Protein AF-A0A534PTA8-F1 (afdb_monomer)

Foldseek 3Di:
DVVVVVVVVCVVCVPQQLVQCVVHDFQDKGWGDDDPDIAIATFHQDPVRGTGGDHPQPPDPPPQFQVQQVVHDFQDWGWGDDPPDIFIFTWHDRDDPGTGTDGDDPDPPFQQVQCVVHDFQDKGWGQDPPPGIAIATWHDDPPDPTTGGDGDDPPPQQLVQQVVHDFQDKGWGDDPRDIAIATFHQDPPPRRTGGDHPDPPPPDDQQQVQCVVHDFQDWGWGDDPNDIAIATWDAPVVPRTTGGDHDPDVQQLVQCVVHDFQDKGWGDDPNDIDIATFHQDPPRHGTGGDHYPPDPDFQQVQCVVHDFQDWGWGDDPNDIAIATWHDPDPPTTGGDHDDPDPDPDQQLVQCVVHDFQDWGWGDDDPDIAIATFHDDDVDGTGGDHHDPDDDVQQQVQPVPHDFFDWGWGDDPHDIAIATWHDDPVRPGTGGDHPDPD

pLDDT: mean 83.21, std 12.11, range [28.64, 95.5]

Mean predicted aligned error: 22.08 Å

Structure (mmCIF, N/CA/C/O backbone):
data_AF-A0A534PTA8-F1
#
_entry.id   AF-A0A534PTA8-F1
#
loop_
_atom_site.group_PDB
_atom_site.id
_atom_site.type_symbol
_atom_site.label_atom_id
_atom_site.label_alt_id
_atom_site.label_comp_id
_atom_site.label_asym_id
_atom_site.label_entity_id
_atom_site.label_seq_id
_atom_site.pdbx_PDB_ins_code
_atom_site.Cartn_x
_atom_site.Cartn_y
_atom_site.Cartn_z
_atom_site.occupancy
_atom_site.B_iso_or_equiv
_atom_site.auth_seq_id
_atom_site.auth_comp_id
_atom_site.auth_asym_id
_atom_site.auth_atom_id
_atom_site.pdbx_PDB_model_num
ATOM 1 N N . MET A 1 1 ? 36.647 -18.232 -1.429 1.00 34.44 1 MET A N 1
ATOM 2 C CA . MET A 1 1 ? 35.352 -18.920 -1.193 1.00 34.44 1 MET A CA 1
ATOM 3 C C . MET A 1 1 ? 34.294 -18.748 -2.303 1.00 34.44 1 MET A C 1
ATOM 5 O O . MET A 1 1 ? 33.443 -19.616 -2.432 1.00 34.44 1 MET A O 1
ATOM 9 N N . ARG A 1 2 ? 34.367 -17.746 -3.203 1.00 28.66 2 ARG A N 1
ATOM 10 C CA . ARG A 1 2 ? 33.411 -17.590 -4.336 1.00 28.66 2 ARG A CA 1
ATOM 11 C C . ARG A 1 2 ? 33.437 -18.693 -5.413 1.00 28.66 2 ARG A C 1
ATOM 13 O O . ARG A 1 2 ? 32.420 -18.919 -6.059 1.00 28.66 2 ARG A O 1
ATOM 20 N N . ARG A 1 3 ? 34.555 -19.412 -5.596 1.00 28.88 3 ARG A N 1
ATOM 21 C CA . ARG A 1 3 ? 34.613 -20.577 -6.508 1.00 28.88 3 ARG A CA 1
ATOM 22 C C . ARG A 1 3 ? 33.867 -21.803 -5.960 1.00 28.88 3 ARG A C 1
ATOM 24 O O . ARG A 1 3 ? 33.304 -22.548 -6.752 1.00 28.88 3 ARG A O 1
ATOM 31 N N . LEU A 1 4 ? 33.779 -21.963 -4.635 1.00 29.00 4 LEU A N 1
ATOM 32 C CA . LEU A 1 4 ? 32.997 -23.047 -4.022 1.00 29.00 4 LEU A CA 1
ATOM 33 C C . LEU A 1 4 ? 31.485 -22.786 -4.100 1.00 29.00 4 LEU A C 1
ATOM 35 O O . LEU A 1 4 ? 30.731 -23.727 -4.305 1.00 29.00 4 LEU A O 1
ATOM 39 N N . ALA A 1 5 ? 31.042 -21.525 -4.033 1.00 30.16 5 ALA A N 1
ATOM 40 C CA . ALA A 1 5 ? 29.625 -21.182 -4.192 1.00 30.16 5 ALA A CA 1
ATOM 41 C C . ALA A 1 5 ? 29.103 -21.455 -5.616 1.00 30.16 5 ALA A C 1
ATOM 43 O O . ALA A 1 5 ? 27.960 -21.870 -5.778 1.00 30.16 5 ALA A O 1
ATOM 44 N N . CYS A 1 6 ? 29.947 -21.291 -6.643 1.00 30.81 6 CYS A N 1
ATOM 45 C CA . CYS A 1 6 ? 29.573 -21.614 -8.023 1.00 30.81 6 CYS A CA 1
ATOM 46 C C . CYS A 1 6 ? 29.479 -23.136 -8.244 1.00 30.81 6 CYS A C 1
ATOM 48 O O . CYS A 1 6 ? 28.526 -23.610 -8.850 1.00 30.81 6 CYS A O 1
ATOM 50 N N . LEU A 1 7 ? 30.401 -23.921 -7.670 1.00 32.38 7 LEU A N 1
ATOM 51 C CA . LEU A 1 7 ? 30.339 -25.390 -7.716 1.00 32.38 7 LEU A CA 1
ATOM 52 C C . LEU A 1 7 ? 29.183 -25.975 -6.881 1.00 32.38 7 LEU A C 1
ATOM 54 O O . LEU A 1 7 ? 28.556 -26.941 -7.309 1.00 32.38 7 LEU A O 1
ATOM 58 N N . ALA A 1 8 ? 28.846 -25.370 -5.737 1.00 28.64 8 ALA A N 1
ATOM 59 C CA . ALA A 1 8 ? 27.707 -25.791 -4.920 1.00 28.64 8 ALA A CA 1
ATOM 60 C C . ALA A 1 8 ? 26.350 -25.449 -5.570 1.00 28.64 8 ALA A C 1
ATOM 62 O O . ALA A 1 8 ? 25.402 -26.226 -5.450 1.00 28.64 8 ALA A O 1
ATOM 63 N N . LEU A 1 9 ? 26.255 -24.342 -6.326 1.00 35.41 9 LEU A N 1
ATOM 64 C CA . LEU A 1 9 ? 25.055 -24.031 -7.115 1.00 35.41 9 LEU A CA 1
ATOM 65 C C . LEU A 1 9 ? 24.840 -25.026 -8.266 1.00 35.41 9 LEU A C 1
ATOM 67 O O . LEU A 1 9 ? 23.699 -25.367 -8.564 1.00 35.41 9 LEU A O 1
ATOM 71 N N . VAL A 1 10 ? 25.912 -25.533 -8.887 1.00 38.81 10 VAL A N 1
ATOM 72 C CA . VAL A 1 10 ? 25.818 -26.520 -9.980 1.00 38.81 10 VAL A CA 1
ATOM 73 C C . VAL A 1 10 ? 25.231 -27.853 -9.490 1.00 38.81 10 VAL A C 1
ATOM 75 O O . VAL A 1 10 ? 24.441 -28.465 -10.207 1.00 38.81 10 VAL A O 1
ATOM 78 N N . ALA A 1 11 ? 25.511 -28.267 -8.249 1.00 37.47 11 ALA A N 1
ATOM 79 C CA . ALA A 1 11 ? 24.976 -29.512 -7.690 1.00 37.47 11 ALA A CA 1
ATOM 80 C C . ALA A 1 11 ? 23.470 -29.439 -7.349 1.00 37.47 11 ALA A C 1
ATOM 82 O O . ALA A 1 11 ? 22.748 -30.411 -7.555 1.00 37.47 11 ALA A O 1
ATOM 83 N N . ALA A 1 12 ? 22.968 -28.283 -6.895 1.00 39.38 12 ALA A N 1
ATOM 84 C CA . ALA A 1 12 ? 21.550 -28.087 -6.554 1.00 39.38 12 ALA A CA 1
ATOM 85 C C . ALA A 1 12 ? 20.679 -27.573 -7.725 1.00 39.38 12 ALA A C 1
ATOM 87 O O . ALA A 1 12 ? 19.452 -27.527 -7.611 1.00 39.38 12 ALA A O 1
ATOM 88 N N . CYS A 1 13 ? 21.293 -27.180 -8.848 1.00 47.31 13 CYS A N 1
ATOM 89 C CA . CYS A 1 13 ? 20.606 -26.808 -10.092 1.00 47.31 13 CYS A CA 1
ATOM 90 C C . CYS A 1 13 ? 20.496 -27.960 -11.107 1.00 47.31 13 CYS A C 1
ATOM 92 O O . CYS A 1 13 ? 19.773 -27.821 -12.095 1.00 47.31 13 CYS A O 1
ATOM 94 N N . GLY A 1 14 ? 21.162 -29.098 -10.872 1.00 54.25 14 GLY A N 1
ATOM 95 C CA . GLY A 1 14 ? 21.209 -30.213 -11.825 1.00 54.25 14 GLY A CA 1
ATOM 96 C C . GLY A 1 14 ? 19.837 -30.806 -12.169 1.00 54.25 14 GLY A C 1
ATOM 97 O O . GLY A 1 14 ? 19.564 -31.070 -13.335 1.00 54.25 14 GLY A O 1
ATOM 98 N N . GLY A 1 15 ? 18.937 -30.951 -11.190 1.00 66.75 15 GLY A N 1
ATOM 99 C CA . GLY A 1 15 ? 17.629 -31.587 -11.407 1.00 66.75 15 GLY A CA 1
ATOM 100 C C . GLY A 1 15 ? 16.696 -30.793 -12.327 1.00 66.75 15 GLY A C 1
ATOM 101 O O . GLY A 1 15 ? 16.170 -31.335 -13.295 1.00 66.75 15 GLY A O 1
ATOM 102 N N . ALA A 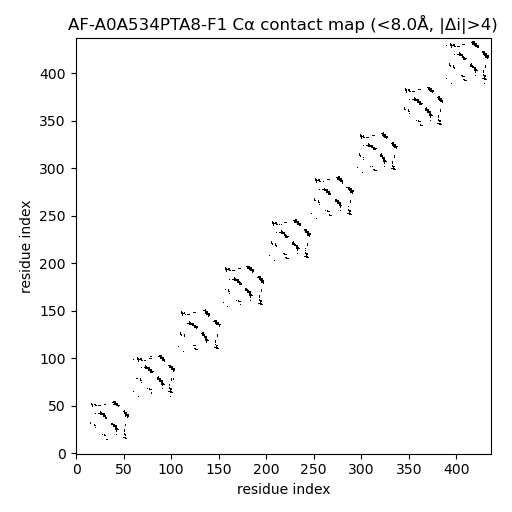1 16 ? 16.527 -29.494 -12.068 1.00 73.38 16 ALA A N 1
ATOM 103 C CA . ALA A 1 16 ? 15.631 -28.641 -12.852 1.00 73.38 16 ALA A CA 1
ATOM 104 C C . ALA A 1 16 ? 16.181 -28.351 -14.262 1.00 73.38 16 ALA A C 1
ATOM 106 O O . ALA A 1 16 ? 15.421 -28.307 -15.228 1.00 73.38 16 ALA A O 1
ATOM 107 N N . ALA A 1 17 ? 17.506 -28.214 -14.396 1.00 78.56 17 ALA A N 1
ATOM 108 C CA . ALA A 1 17 ? 18.151 -28.005 -15.690 1.00 78.56 17 ALA A CA 1
ATOM 109 C C . ALA A 1 17 ? 18.071 -29.245 -16.592 1.00 78.56 17 ALA A C 1
ATOM 111 O O . ALA A 1 17 ? 17.845 -29.105 -17.792 1.00 78.56 17 ALA A O 1
ATOM 112 N N . VAL A 1 18 ? 18.214 -30.449 -16.030 1.00 81.25 18 VAL A N 1
ATOM 113 C CA . VAL A 1 18 ? 18.037 -31.707 -16.772 1.00 81.25 18 VAL A CA 1
ATOM 114 C C . VAL A 1 18 ? 16.565 -31.932 -17.122 1.00 81.25 18 VAL A C 1
ATOM 116 O O . VAL A 1 18 ? 16.258 -32.262 -18.265 1.00 81.25 18 VAL A O 1
ATOM 119 N N . ALA A 1 19 ? 15.641 -31.678 -16.185 1.00 83.50 19 ALA A N 1
ATOM 120 C CA . ALA A 1 19 ? 14.200 -31.820 -16.411 1.00 83.50 19 ALA A CA 1
ATOM 121 C C . ALA A 1 19 ? 13.699 -30.980 -17.599 1.00 83.50 19 ALA A C 1
ATOM 123 O O . ALA A 1 19 ? 12.902 -31.459 -18.405 1.00 83.50 19 ALA A O 1
ATOM 124 N N . ALA A 1 20 ? 14.223 -29.762 -17.766 1.00 83.12 20 ALA A N 1
ATOM 125 C CA . ALA A 1 20 ? 13.876 -28.872 -18.878 1.00 83.12 20 ALA A CA 1
ATOM 126 C C . ALA A 1 20 ? 14.306 -29.389 -20.271 1.00 83.12 20 ALA A C 1
ATOM 128 O O . ALA A 1 20 ? 13.855 -28.844 -21.288 1.00 83.12 20 ALA A O 1
ATOM 129 N N . CYS A 1 21 ? 15.158 -30.420 -20.309 1.00 86.19 21 CYS A N 1
ATOM 130 C CA . CYS A 1 21 ? 15.722 -31.045 -21.506 1.00 86.19 21 CYS A CA 1
ATOM 131 C C . CYS A 1 21 ? 15.336 -32.522 -21.688 1.00 86.19 21 CYS A C 1
ATOM 133 O O . CYS A 1 21 ? 15.831 -33.182 -22.603 1.00 86.19 21 CYS A O 1
ATOM 135 N N . VAL A 1 22 ? 14.425 -33.047 -20.864 1.00 87.12 22 VAL A N 1
ATOM 136 C CA . VAL A 1 22 ? 13.858 -34.388 -21.058 1.00 87.12 22 VAL A CA 1
ATOM 137 C C . VAL A 1 22 ? 13.047 -34.410 -22.358 1.00 87.12 22 VAL A C 1
ATOM 139 O O . VAL A 1 22 ? 12.248 -33.512 -22.611 1.00 87.12 22 VAL A O 1
ATOM 142 N N . ASN A 1 23 ? 13.260 -35.436 -23.188 1.00 82.38 23 ASN A N 1
ATOM 143 C CA . ASN A 1 23 ? 12.674 -35.587 -24.531 1.00 82.38 23 ASN A CA 1
ATOM 144 C C . ASN A 1 23 ? 13.050 -34.489 -25.544 1.00 82.38 23 ASN A C 1
ATOM 146 O O . ASN A 1 23 ? 12.418 -34.385 -26.594 1.00 82.38 23 ASN A O 1
ATOM 150 N N . LYS A 1 24 ? 14.092 -33.703 -25.258 1.00 85.81 24 LYS A N 1
ATOM 151 C CA . LYS A 1 24 ? 14.662 -32.717 -26.179 1.00 85.81 24 LYS A CA 1
ATOM 152 C C . LYS A 1 24 ? 15.995 -33.198 -26.741 1.00 85.81 24 LYS A C 1
ATOM 154 O O . LYS A 1 24 ? 16.630 -34.094 -26.187 1.00 85.81 24 LYS A O 1
ATOM 159 N N . LYS A 1 25 ? 16.410 -32.631 -27.866 1.00 87.81 25 LYS A N 1
ATOM 160 C CA . LYS A 1 25 ? 17.705 -32.873 -28.508 1.00 87.81 25 LYS A CA 1
ATOM 161 C C . LYS A 1 25 ? 18.707 -31.791 -28.112 1.00 87.81 25 LYS A C 1
ATOM 163 O O . LYS A 1 25 ? 18.344 -30.728 -27.612 1.00 87.81 25 LYS A O 1
ATOM 168 N N . ALA A 1 26 ? 19.990 -32.073 -28.334 1.00 86.19 26 ALA A N 1
ATOM 169 C CA . ALA A 1 26 ? 21.022 -31.053 -28.205 1.00 86.19 26 ALA A CA 1
ATOM 170 C C . ALA A 1 26 ? 20.702 -29.875 -29.146 1.00 86.19 26 ALA A C 1
ATOM 172 O O . ALA A 1 26 ? 20.426 -30.098 -30.322 1.00 86.19 26 ALA A O 1
ATOM 173 N N . GLY A 1 27 ? 20.726 -28.651 -28.622 1.00 79.25 27 GLY A N 1
ATOM 174 C CA . GLY A 1 27 ? 20.362 -27.424 -29.335 1.00 79.25 27 GLY A CA 1
ATOM 175 C C . GLY A 1 27 ? 18.920 -26.950 -29.125 1.00 79.25 27 GLY A C 1
ATOM 176 O O . GLY A 1 27 ? 18.635 -25.791 -29.416 1.00 79.25 27 GLY A O 1
ATOM 177 N N . ASP A 1 28 ? 18.023 -27.775 -28.575 1.00 88.31 28 ASP A N 1
ATOM 178 C CA . ASP A 1 28 ? 16.631 -27.365 -28.352 1.00 88.31 28 ASP A CA 1
ATOM 179 C C . ASP A 1 28 ? 16.519 -26.301 -27.258 1.00 88.31 28 ASP A C 1
ATOM 181 O O . ASP A 1 28 ? 17.166 -26.387 -26.211 1.00 88.31 28 ASP A O 1
ATOM 185 N N . ALA A 1 29 ? 15.626 -25.331 -27.464 1.00 87.00 29 ALA A N 1
ATOM 186 C CA . ALA A 1 29 ? 15.349 -24.300 -26.476 1.00 87.00 29 ALA A CA 1
ATOM 187 C C . ALA A 1 29 ? 14.777 -24.897 -25.180 1.00 87.00 29 ALA A C 1
ATOM 189 O O . ALA A 1 29 ? 13.915 -25.786 -25.176 1.00 87.00 29 ALA A O 1
ATOM 190 N N . CYS A 1 30 ? 15.227 -24.374 -24.049 1.00 85.62 30 CYS A N 1
ATOM 191 C CA . CYS A 1 30 ? 14.807 -24.800 -22.724 1.00 85.62 30 CYS A CA 1
ATOM 192 C C . CYS A 1 30 ? 14.630 -23.601 -21.794 1.00 85.62 30 CYS A C 1
ATOM 194 O O . CYS A 1 30 ? 15.255 -22.556 -21.966 1.00 85.62 30 CYS A O 1
ATOM 196 N N . THR A 1 31 ? 13.765 -23.765 -20.797 1.00 85.94 31 THR A N 1
ATOM 197 C CA . THR A 1 31 ? 13.504 -22.763 -19.764 1.00 85.94 31 THR A CA 1
ATOM 198 C C . THR A 1 31 ? 13.529 -23.462 -18.422 1.00 85.94 31 THR A C 1
ATOM 200 O O . THR A 1 31 ? 12.872 -24.488 -18.247 1.00 85.94 31 THR A O 1
ATOM 203 N N . VAL A 1 32 ? 14.293 -22.917 -17.485 1.00 84.81 32 VAL A N 1
ATOM 204 C CA . VAL A 1 32 ? 14.361 -23.406 -16.110 1.00 84.81 32 VAL A CA 1
ATOM 205 C C . VAL A 1 32 ? 13.799 -22.323 -15.214 1.00 84.81 32 VAL A C 1
ATOM 207 O O . VAL A 1 32 ? 14.338 -21.217 -15.170 1.00 84.81 32 VAL A O 1
ATOM 210 N N . THR A 1 33 ? 12.739 -22.657 -14.489 1.00 79.75 33 THR A N 1
ATOM 211 C CA . THR A 1 33 ? 12.141 -21.789 -13.476 1.00 79.75 33 THR A CA 1
ATOM 212 C C . THR A 1 33 ? 12.471 -22.358 -12.108 1.00 79.75 33 THR A C 1
ATOM 214 O O . THR A 1 33 ? 12.180 -23.522 -11.830 1.00 79.75 33 THR A O 1
ATOM 217 N N . LYS A 1 34 ? 13.105 -21.550 -11.261 1.00 72.75 34 LYS A N 1
ATOM 218 C CA . LYS A 1 34 ? 13.315 -21.865 -9.851 1.00 72.75 34 LYS A CA 1
ATOM 219 C C . LYS A 1 34 ? 12.868 -20.662 -9.033 1.00 72.75 34 LYS A C 1
ATOM 221 O O . LYS A 1 34 ? 13.396 -19.564 -9.212 1.00 72.75 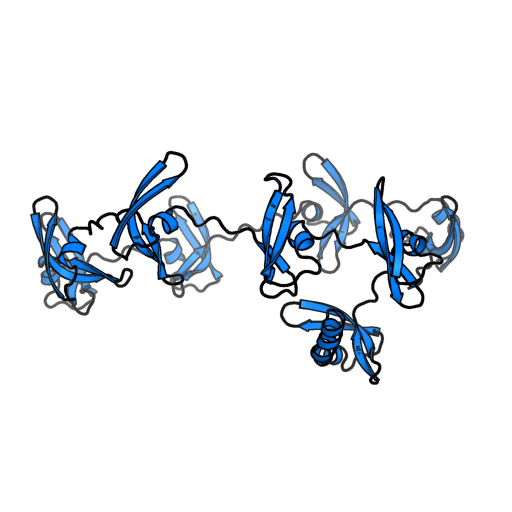34 LYS A O 1
ATOM 226 N N . ASP A 1 35 ? 11.885 -20.892 -8.172 1.00 80.19 35 ASP A N 1
ATOM 227 C CA . ASP A 1 35 ? 11.183 -19.847 -7.427 1.00 80.19 35 ASP A CA 1
ATOM 228 C C . ASP A 1 35 ? 10.598 -18.794 -8.399 1.00 80.19 35 ASP A C 1
ATOM 230 O O . ASP A 1 35 ? 9.884 -19.156 -9.333 1.00 80.19 35 ASP A O 1
ATOM 234 N N . GLU A 1 36 ? 10.939 -17.512 -8.236 1.00 70.88 36 GLU A N 1
ATOM 235 C CA . GLU A 1 36 ? 10.497 -16.395 -9.095 1.00 70.88 36 GLU A CA 1
ATOM 236 C C . GLU A 1 36 ? 11.473 -16.056 -10.234 1.00 70.88 36 GLU A C 1
ATOM 238 O O . GLU A 1 36 ? 11.325 -15.041 -10.916 1.00 70.88 36 GLU A O 1
ATOM 243 N N . ARG A 1 37 ? 12.518 -16.866 -10.443 1.00 64.50 37 ARG A N 1
ATOM 244 C CA . ARG A 1 37 ? 13.525 -16.606 -11.479 1.00 64.50 37 ARG A CA 1
ATOM 245 C C . ARG A 1 37 ? 13.472 -17.681 -12.546 1.00 64.50 37 ARG A C 1
ATOM 247 O O . ARG A 1 37 ? 13.670 -18.864 -12.276 1.00 64.50 37 ARG A O 1
ATOM 254 N N . SER A 1 38 ? 13.260 -17.245 -13.779 1.00 78.56 38 SER A N 1
ATOM 255 C CA . SER A 1 38 ? 13.367 -18.083 -14.967 1.00 78.56 38 SER A CA 1
ATOM 256 C C . SER A 1 38 ? 14.595 -17.698 -15.780 1.00 78.56 38 SER A C 1
ATOM 258 O O . SER A 1 38 ? 14.838 -16.509 -15.991 1.00 78.56 38 SER A O 1
ATOM 260 N N . PHE A 1 39 ? 15.330 -18.681 -16.294 1.00 81.88 39 PHE A N 1
ATOM 261 C CA . PHE A 1 39 ? 16.297 -18.448 -17.365 1.00 81.88 39 PHE A CA 1
ATOM 262 C C . PHE A 1 39 ? 15.999 -19.344 -18.564 1.00 81.88 39 PHE A C 1
ATOM 264 O O . PHE A 1 39 ? 15.527 -20.472 -18.418 1.00 81.88 39 PHE A O 1
ATOM 271 N N . THR A 1 40 ? 16.267 -18.818 -19.754 1.00 84.50 40 THR A N 1
ATOM 272 C CA . THR A 1 40 ? 16.136 -19.517 -21.032 1.00 84.50 40 THR A CA 1
ATOM 273 C C . THR A 1 40 ? 17.519 -19.879 -21.566 1.00 84.50 40 THR A C 1
ATOM 275 O O . THR A 1 40 ? 18.506 -19.191 -21.301 1.00 84.50 40 THR A O 1
ATOM 278 N N . GLY A 1 41 ? 17.608 -20.994 -22.281 1.00 86.88 41 GLY A N 1
ATOM 279 C CA . GLY A 1 41 ? 18.862 -21.550 -22.775 1.00 86.88 41 GLY A CA 1
ATOM 280 C C . GLY A 1 41 ? 18.648 -22.599 -23.858 1.00 86.88 41 GLY A C 1
ATOM 281 O O . GLY A 1 41 ? 17.549 -22.719 -24.402 1.00 86.88 41 GLY A O 1
ATOM 282 N N . ALA A 1 42 ? 19.693 -23.373 -24.144 1.00 89.25 42 ALA A N 1
ATOM 283 C CA . ALA A 1 42 ? 19.650 -24.516 -25.048 1.00 89.25 42 ALA A CA 1
ATOM 284 C C . ALA A 1 42 ? 20.087 -25.801 -24.331 1.00 89.25 42 ALA A C 1
ATOM 286 O O . ALA A 1 42 ? 20.951 -25.786 -23.451 1.00 89.25 42 ALA A O 1
ATOM 287 N N . CYS A 1 43 ? 19.498 -26.929 -24.712 1.00 88.69 43 CYS A N 1
ATOM 288 C CA . CYS A 1 43 ? 19.879 -28.233 -24.194 1.00 88.69 43 CYS A CA 1
ATOM 289 C C . CYS A 1 43 ? 21.260 -28.622 -24.725 1.00 88.69 43 CYS A C 1
ATOM 291 O O . CYS A 1 43 ? 21.441 -28.766 -25.930 1.00 88.69 43 CYS A O 1
ATOM 293 N N . ALA A 1 44 ? 22.236 -28.822 -23.843 1.00 87.19 44 ALA A N 1
ATOM 294 C CA . ALA A 1 44 ? 23.582 -29.245 -24.222 1.00 87.19 44 ALA A CA 1
ATOM 295 C C . ALA A 1 44 ? 24.016 -30.479 -23.428 1.00 87.19 44 ALA A C 1
ATOM 297 O O . ALA A 1 44 ? 23.559 -30.713 -22.305 1.00 87.19 44 ALA A O 1
ATOM 298 N N . ALA A 1 45 ? 24.895 -31.284 -24.030 1.00 84.88 45 ALA A N 1
ATOM 299 C CA . ALA A 1 45 ? 25.440 -32.470 -23.387 1.00 84.88 45 ALA A CA 1
ATOM 300 C C . ALA A 1 45 ? 26.335 -32.069 -22.212 1.00 84.88 45 ALA A C 1
ATOM 302 O O . ALA A 1 45 ? 27.289 -31.305 -22.358 1.00 84.88 45 ALA A O 1
ATOM 303 N N . THR A 1 46 ? 26.022 -32.599 -21.036 1.00 77.12 46 THR A N 1
ATOM 304 C CA . THR A 1 46 ? 26.878 -32.476 -19.856 1.00 77.12 46 THR A CA 1
ATOM 305 C C . THR A 1 46 ? 28.007 -33.514 -19.906 1.00 77.12 46 THR A C 1
ATOM 307 O O . THR A 1 46 ? 27.870 -34.534 -20.586 1.00 77.12 46 THR A O 1
ATOM 310 N N . PRO A 1 47 ? 29.100 -33.334 -19.139 1.00 72.62 47 PRO A N 1
ATOM 311 C CA . PRO A 1 47 ? 30.157 -34.346 -19.010 1.00 72.62 47 PRO A CA 1
ATOM 312 C C . PRO A 1 47 ? 29.661 -35.721 -18.522 1.00 72.62 47 PRO A C 1
ATOM 314 O O . PRO A 1 47 ? 30.348 -36.719 -18.707 1.00 72.62 47 PRO A O 1
ATOM 317 N N . ALA A 1 48 ? 28.468 -35.779 -17.917 1.00 73.19 48 ALA A N 1
ATOM 318 C CA . ALA A 1 48 ? 27.803 -37.005 -17.479 1.00 73.19 48 ALA A CA 1
ATOM 319 C C . ALA A 1 48 ? 26.958 -37.684 -18.582 1.00 73.19 48 ALA A C 1
ATOM 321 O O . ALA A 1 48 ? 26.267 -38.661 -18.307 1.00 73.19 48 ALA A O 1
ATOM 322 N N . GLY A 1 49 ? 26.966 -37.166 -19.817 1.00 76.94 49 GLY A N 1
ATOM 323 C CA . GLY A 1 49 ? 26.234 -37.730 -20.958 1.00 76.94 49 GLY A CA 1
ATOM 324 C C . GLY A 1 49 ? 24.732 -37.415 -20.996 1.00 76.94 49 GLY A C 1
ATOM 325 O O . GLY A 1 49 ? 24.037 -37.884 -21.891 1.00 76.94 49 GLY A O 1
ATOM 326 N N . VAL A 1 50 ? 24.222 -36.611 -20.058 1.00 83.75 50 VAL A N 1
ATOM 327 C CA . VAL A 1 50 ? 22.808 -36.195 -19.990 1.00 83.75 50 VAL A CA 1
ATOM 328 C C . VAL A 1 50 ? 22.649 -34.780 -20.552 1.00 83.75 50 VAL A C 1
ATOM 330 O O . VAL A 1 50 ? 23.541 -33.947 -20.372 1.00 83.75 50 VAL A O 1
ATOM 333 N N . LEU A 1 51 ? 21.526 -34.487 -21.215 1.00 85.56 51 LEU A N 1
ATOM 334 C CA . LEU A 1 51 ? 21.202 -33.131 -21.667 1.00 85.56 51 LEU A CA 1
ATOM 335 C C . LEU A 1 51 ? 20.698 -32.275 -20.502 1.00 85.56 51 LEU A C 1
ATOM 337 O O . LEU A 1 51 ? 19.780 -32.671 -19.785 1.00 85.56 51 LEU A O 1
ATOM 341 N N . ALA A 1 52 ? 21.272 -31.085 -20.344 1.00 86.88 52 ALA A N 1
ATOM 342 C CA . ALA A 1 52 ? 20.813 -30.086 -19.387 1.00 86.88 52 ALA A CA 1
ATOM 343 C C . ALA A 1 52 ? 20.647 -28.729 -20.067 1.00 86.88 52 ALA A C 1
ATOM 345 O O . ALA A 1 52 ? 21.316 -28.431 -21.057 1.00 86.88 52 ALA A O 1
ATOM 346 N N . CYS A 1 53 ? 19.756 -27.907 -19.521 1.00 85.69 53 CYS A N 1
ATOM 347 C CA . CYS A 1 53 ? 19.531 -26.561 -20.009 1.00 85.69 53 CYS A CA 1
ATOM 348 C C . CYS A 1 53 ? 20.711 -25.661 -19.647 1.00 85.69 53 CYS A C 1
ATOM 350 O O . CYS A 1 53 ? 20.937 -25.371 -18.469 1.00 85.69 53 CYS A O 1
ATOM 352 N N . VAL A 1 54 ? 21.461 -25.228 -20.658 1.00 83.06 54 VAL A N 1
ATOM 353 C CA . VAL A 1 54 ? 22.614 -24.340 -20.508 1.00 83.06 54 VAL A CA 1
ATOM 354 C C . VAL A 1 54 ? 22.228 -22.953 -21.028 1.00 83.06 54 VAL A C 1
ATOM 356 O O . VAL A 1 54 ? 21.640 -22.864 -22.108 1.00 83.06 54 VAL A O 1
ATOM 359 N N . PRO A 1 55 ? 22.518 -21.865 -20.289 1.00 78.81 55 PRO A N 1
ATOM 360 C CA . PRO A 1 55 ? 22.291 -20.506 -20.773 1.00 78.81 55 PRO A CA 1
ATOM 361 C C . PRO A 1 55 ? 22.961 -20.275 -22.136 1.00 78.81 55 PRO A C 1
ATOM 363 O O . PRO A 1 55 ? 23.970 -20.927 -22.426 1.00 78.81 55 PRO A O 1
ATOM 366 N N . PRO A 1 56 ? 22.453 -19.345 -22.964 1.00 69.38 56 PRO A N 1
ATOM 367 C CA . PRO A 1 56 ? 23.151 -18.961 -24.183 1.00 69.38 56 PRO A CA 1
ATOM 368 C C . PRO A 1 56 ? 24.585 -18.548 -23.842 1.00 69.38 56 PRO A C 1
ATOM 370 O O . PRO A 1 56 ? 24.832 -17.940 -22.793 1.00 69.38 56 PRO A O 1
ATOM 373 N N . ALA A 1 57 ? 25.532 -18.903 -24.715 1.00 65.50 57 ALA A N 1
ATOM 374 C CA . ALA A 1 57 ? 26.912 -18.471 -24.553 1.00 65.50 57 ALA A CA 1
ATOM 375 C C . ALA A 1 57 ? 26.927 -16.942 -24.383 1.00 65.50 57 ALA A C 1
ATOM 377 O O . ALA A 1 57 ? 26.214 -16.250 -25.120 1.00 65.50 57 ALA A O 1
ATOM 378 N N . PRO A 1 58 ? 27.675 -16.406 -23.400 1.00 64.88 58 PRO A N 1
ATOM 379 C CA . PRO A 1 58 ? 27.774 -14.966 -23.249 1.00 64.88 58 PRO A CA 1
ATOM 380 C C . PRO A 1 58 ? 28.235 -14.360 -24.581 1.00 64.88 58 PRO A C 1
ATOM 382 O O . PRO A 1 58 ? 29.053 -14.980 -25.272 1.00 64.88 58 PRO A O 1
ATOM 385 N N . PRO A 1 59 ? 27.706 -13.184 -24.965 1.00 66.69 59 PRO A N 1
ATOM 386 C CA . PRO A 1 59 ? 28.126 -12.529 -26.193 1.00 66.69 59 PRO A CA 1
ATOM 387 C C . PRO A 1 59 ? 29.652 -12.377 -26.192 1.00 66.69 59 PRO A C 1
ATOM 389 O O . PRO A 1 59 ? 30.243 -12.191 -25.118 1.00 66.69 59 PRO A O 1
ATOM 392 N N . PRO A 1 60 ? 30.300 -12.472 -27.367 1.00 71.38 60 PRO A N 1
ATOM 393 C CA . PRO A 1 60 ? 31.742 -12.320 -27.448 1.00 71.38 60 PRO A CA 1
ATOM 394 C C . PRO A 1 60 ? 32.149 -10.983 -26.810 1.00 71.38 60 PRO A C 1
ATOM 396 O O . PRO A 1 60 ? 31.447 -9.980 -26.990 1.00 71.38 60 PRO A O 1
ATOM 399 N N . PRO A 1 61 ? 33.248 -10.955 -26.033 1.00 76.69 61 PRO A N 1
ATOM 400 C CA . PRO A 1 61 ? 33.709 -9.723 -25.416 1.00 76.69 61 PRO A CA 1
ATOM 401 C C . PRO A 1 61 ? 33.950 -8.654 -26.495 1.00 76.69 61 PRO A C 1
ATOM 403 O O . PRO A 1 61 ? 34.402 -8.991 -27.594 1.00 76.69 61 PRO A O 1
ATOM 406 N N . PRO A 1 62 ? 33.677 -7.368 -26.206 1.00 82.06 62 PRO A N 1
ATOM 407 C CA . PRO A 1 62 ? 33.914 -6.290 -27.157 1.00 82.06 62 PRO A CA 1
ATOM 408 C C . PRO A 1 62 ? 35.351 -6.316 -27.689 1.00 82.06 62 PRO A C 1
ATOM 410 O O . PRO A 1 62 ? 36.292 -6.496 -26.913 1.00 82.06 62 PRO A O 1
ATOM 413 N N . ALA A 1 63 ? 35.531 -6.077 -28.991 1.00 83.75 63 ALA A N 1
ATOM 414 C CA . ALA A 1 63 ? 36.851 -6.092 -29.629 1.00 83.75 63 ALA A CA 1
ATOM 415 C C . ALA A 1 63 ? 37.905 -5.213 -28.914 1.00 83.75 63 ALA A C 1
ATOM 417 O O . ALA A 1 63 ? 39.024 -5.694 -28.741 1.00 83.75 63 ALA A O 1
ATOM 418 N N . PRO A 1 64 ? 37.582 -4.006 -28.393 1.00 83.56 64 PRO A N 1
ATOM 419 C CA . PRO A 1 64 ? 38.538 -3.207 -27.617 1.00 83.56 64 PRO A CA 1
ATOM 420 C C . PRO A 1 64 ? 39.023 -3.896 -26.333 1.00 83.56 64 PRO A C 1
ATOM 422 O O . PRO A 1 64 ? 40.173 -3.731 -25.932 1.00 83.56 64 PRO A O 1
ATOM 425 N N . ALA A 1 65 ? 38.170 -4.703 -25.696 1.00 85.38 65 ALA A N 1
ATOM 426 C CA . ALA A 1 65 ? 38.522 -5.425 -24.479 1.00 85.38 65 ALA A CA 1
ATOM 427 C C . ALA A 1 65 ? 39.404 -6.642 -24.745 1.00 85.38 65 ALA A C 1
ATOM 429 O O . ALA A 1 65 ? 40.279 -6.938 -23.933 1.00 85.38 65 ALA A O 1
ATOM 430 N N . VAL A 1 66 ? 39.214 -7.317 -25.878 1.00 86.69 66 VAL A N 1
ATOM 431 C CA . VAL A 1 66 ? 40.127 -8.373 -26.339 1.00 86.69 66 VAL A CA 1
ATOM 432 C C . VAL A 1 66 ? 41.462 -7.763 -26.763 1.00 86.69 66 VAL A C 1
ATOM 434 O O . VAL A 1 66 ? 42.511 -8.235 -26.337 1.00 86.69 66 VAL A O 1
ATOM 437 N N . ALA A 1 67 ? 41.427 -6.653 -27.509 1.00 88.00 67 ALA A N 1
ATOM 438 C CA . ALA A 1 67 ? 42.617 -5.948 -27.976 1.00 88.00 67 ALA A CA 1
ATOM 439 C C . ALA A 1 67 ? 43.531 -5.511 -26.817 1.00 88.00 67 ALA A C 1
ATOM 441 O O . ALA A 1 67 ? 44.744 -5.704 -26.889 1.00 88.00 67 ALA A O 1
ATOM 442 N N . ALA A 1 68 ? 42.955 -5.018 -25.713 1.00 86.94 68 ALA A N 1
ATOM 443 C CA . ALA A 1 68 ? 43.686 -4.628 -24.501 1.00 86.94 68 ALA A CA 1
ATOM 444 C C . ALA A 1 68 ? 44.430 -5.788 -23.796 1.00 86.94 68 ALA A C 1
ATOM 446 O O . ALA A 1 68 ? 45.283 -5.541 -22.932 1.00 86.94 68 ALA A O 1
ATOM 447 N N . CYS A 1 69 ? 44.104 -7.033 -24.161 1.00 90.50 69 CYS A N 1
ATOM 448 C CA . CYS A 1 69 ? 44.709 -8.269 -23.670 1.00 90.50 69 CYS A CA 1
ATOM 449 C C . CYS A 1 69 ? 45.442 -9.071 -24.759 1.00 90.50 69 CYS A C 1
ATOM 451 O O . CYS A 1 69 ? 45.794 -10.225 -24.525 1.00 90.50 69 CYS A O 1
ATOM 453 N N . THR A 1 70 ? 45.701 -8.477 -25.928 1.00 88.88 70 THR A N 1
ATOM 454 C CA . THR A 1 70 ? 46.552 -9.096 -26.958 1.00 88.88 70 THR A CA 1
ATOM 455 C C . THR A 1 70 ? 47.954 -9.303 -26.391 1.00 88.88 70 THR A C 1
ATOM 457 O O . THR A 1 70 ? 48.481 -8.408 -25.732 1.00 88.88 70 THR A O 1
ATOM 460 N N . ASP A 1 71 ? 48.520 -10.493 -26.594 1.00 86.25 71 ASP A N 1
ATOM 461 C CA . ASP A 1 71 ? 49.821 -10.918 -26.049 1.00 86.25 71 ASP A CA 1
ATOM 462 C C . ASP A 1 71 ? 49.916 -10.930 -24.512 1.00 86.25 71 ASP A C 1
ATOM 464 O O . ASP A 1 71 ? 51.004 -11.052 -23.947 1.00 86.25 71 ASP A O 1
ATOM 468 N N . LYS A 1 72 ? 48.772 -10.852 -23.823 1.00 88.00 72 LYS A N 1
ATOM 469 C CA . LYS A 1 72 ? 48.660 -10.965 -22.368 1.00 88.00 72 LYS A CA 1
ATOM 470 C C . LYS A 1 72 ? 47.986 -12.271 -21.979 1.00 88.00 72 LYS A C 1
ATOM 472 O O . LYS A 1 72 ? 47.165 -12.816 -22.714 1.00 88.00 72 LYS A O 1
ATOM 477 N N . ILE A 1 73 ? 48.300 -12.772 -20.794 1.00 87.56 73 ILE A N 1
ATOM 478 C CA . ILE A 1 73 ? 47.660 -13.954 -20.219 1.00 87.56 73 ILE A CA 1
ATOM 479 C C . ILE A 1 73 ? 46.597 -13.561 -19.190 1.00 87.56 73 ILE A C 1
ATOM 481 O O . ILE A 1 73 ? 46.492 -12.418 -18.742 1.00 87.56 73 ILE A O 1
ATOM 485 N N . ALA A 1 74 ? 45.757 -14.524 -18.805 1.00 88.56 74 ALA A N 1
ATOM 486 C CA . ALA A 1 74 ? 44.779 -14.302 -17.748 1.00 88.56 74 ALA A CA 1
ATOM 487 C C . ALA A 1 74 ? 45.494 -13.944 -16.430 1.00 88.56 74 ALA A C 1
ATOM 489 O O . ALA A 1 74 ? 46.309 -14.721 -15.939 1.00 88.56 74 ALA A O 1
ATOM 490 N N . GLY A 1 75 ? 45.145 -12.796 -15.850 1.00 84.50 75 GLY A N 1
ATOM 491 C CA . GLY A 1 75 ? 45.792 -12.227 -14.666 1.00 84.50 75 GLY A CA 1
ATOM 492 C C . GLY A 1 75 ? 46.621 -10.970 -14.941 1.00 84.50 75 GLY A C 1
ATOM 493 O O . GLY A 1 75 ? 46.875 -10.224 -13.999 1.00 84.50 75 GLY A O 1
ATOM 494 N N . ASP A 1 76 ? 46.977 -10.692 -16.196 1.00 92.81 76 ASP A N 1
ATOM 495 C CA . ASP A 1 76 ? 47.762 -9.503 -16.539 1.00 92.81 76 ASP A CA 1
ATOM 496 C C . ASP A 1 76 ? 46.938 -8.215 -16.442 1.00 92.81 76 ASP A C 1
ATOM 498 O O . ASP A 1 76 ? 45.738 -8.190 -16.735 1.00 92.81 76 ASP A O 1
ATOM 502 N N . ALA A 1 77 ? 47.600 -7.118 -16.069 1.00 90.56 77 ALA A N 1
ATOM 503 C CA . ALA A 1 77 ? 46.989 -5.796 -16.053 1.00 90.56 77 ALA A CA 1
ATOM 504 C C . ALA A 1 77 ? 46.687 -5.311 -17.482 1.00 90.56 77 ALA A C 1
ATOM 506 O O . ALA A 1 77 ? 47.483 -5.460 -18.417 1.00 90.56 77 ALA A O 1
ATOM 507 N N . CYS A 1 78 ? 45.533 -4.686 -17.661 1.00 91.38 78 CYS A N 1
ATOM 508 C CA . CYS A 1 78 ? 45.088 -4.123 -18.929 1.00 91.38 78 CYS A CA 1
ATOM 509 C C . CYS A 1 78 ? 44.372 -2.796 -18.693 1.00 91.38 78 CYS A C 1
ATOM 511 O O . CYS A 1 78 ? 43.942 -2.511 -17.581 1.00 91.38 78 CYS A O 1
ATOM 513 N N . GLN A 1 79 ? 44.254 -1.980 -19.736 1.00 89.25 79 GLN A N 1
ATOM 514 C CA . GLN A 1 79 ? 43.580 -0.689 -19.668 1.00 89.25 79 GLN A CA 1
ATOM 515 C C . GLN A 1 79 ? 42.603 -0.572 -20.829 1.00 89.25 79 GLN A C 1
ATOM 517 O O . GLN A 1 79 ? 42.926 -0.934 -21.960 1.00 89.25 79 GLN A O 1
ATOM 522 N N . LEU A 1 80 ? 41.402 -0.089 -20.535 1.00 86.06 80 LEU A N 1
ATOM 523 C CA . LEU A 1 80 ? 40.359 0.186 -21.513 1.00 86.06 80 LEU A CA 1
ATOM 524 C C . LEU A 1 80 ? 40.238 1.694 -21.681 1.00 86.06 80 LEU A C 1
ATOM 526 O O . LEU A 1 80 ? 39.905 2.390 -20.724 1.00 86.06 80 LEU A O 1
ATOM 530 N N . ALA A 1 81 ? 40.470 2.192 -22.891 1.00 81.44 81 ALA A N 1
ATOM 531 C CA . ALA A 1 81 ? 40.091 3.554 -23.234 1.00 81.44 81 ALA A CA 1
ATOM 532 C C . ALA A 1 81 ? 38.572 3.597 -23.447 1.00 81.44 81 ALA A C 1
ATOM 534 O O . ALA A 1 81 ? 38.039 2.876 -24.296 1.00 81.44 81 ALA A O 1
ATOM 535 N N . LYS A 1 82 ? 37.876 4.411 -22.657 1.00 77.75 82 LYS A N 1
ATOM 536 C CA . LYS A 1 82 ? 36.464 4.730 -22.848 1.00 77.75 82 LYS A CA 1
ATOM 537 C C . LYS A 1 82 ? 36.340 6.248 -22.839 1.00 77.75 82 LYS A C 1
ATOM 539 O O . LYS A 1 82 ? 36.551 6.872 -21.802 1.00 77.75 82 LYS A O 1
ATOM 544 N N . ASP A 1 83 ? 36.018 6.811 -23.998 1.00 81.44 83 ASP A N 1
ATOM 545 C CA . ASP A 1 83 ? 35.986 8.259 -24.215 1.00 81.44 83 ASP A CA 1
ATOM 546 C C . ASP A 1 83 ? 37.355 8.896 -23.861 1.00 81.44 83 ASP A C 1
ATOM 548 O O . ASP A 1 83 ? 38.375 8.431 -24.373 1.00 81.44 83 ASP A O 1
ATOM 552 N N . ASP A 1 84 ? 37.393 9.891 -22.964 1.00 74.19 84 ASP A N 1
ATOM 553 C CA . ASP A 1 84 ? 38.606 10.590 -22.486 1.00 74.19 84 ASP A CA 1
ATOM 554 C C . ASP A 1 84 ? 39.201 9.998 -21.187 1.00 74.19 84 ASP A C 1
ATOM 556 O O . ASP A 1 84 ? 40.022 10.626 -20.510 1.00 74.19 84 ASP A O 1
ATOM 560 N N . HIS A 1 85 ? 38.787 8.788 -20.793 1.00 77.44 85 HIS A N 1
ATOM 561 C CA . HIS A 1 85 ? 39.249 8.146 -19.563 1.00 77.44 85 HIS A CA 1
ATOM 562 C C . HIS A 1 85 ? 39.782 6.731 -19.805 1.00 77.44 85 HIS A C 1
ATOM 564 O O . HIS A 1 85 ? 39.236 5.939 -20.576 1.00 77.44 85 HIS A O 1
ATOM 570 N N . THR A 1 86 ? 40.853 6.389 -19.093 1.00 84.81 86 THR A N 1
ATOM 571 C CA . THR A 1 86 ? 41.404 5.032 -19.032 1.00 84.81 86 THR A CA 1
ATOM 572 C C . THR A 1 86 ? 40.875 4.308 -17.804 1.00 84.81 86 THR A C 1
ATOM 574 O O . THR A 1 86 ? 41.025 4.779 -16.680 1.00 84.81 86 THR A O 1
ATOM 577 N N . ILE A 1 87 ? 40.270 3.144 -18.021 1.00 86.50 87 ILE A N 1
ATOM 578 C CA . ILE A 1 87 ? 39.779 2.258 -16.967 1.00 86.50 87 ILE A CA 1
ATOM 579 C C . ILE A 1 87 ? 40.780 1.117 -16.799 1.00 86.50 87 ILE A C 1
ATOM 581 O O . ILE A 1 87 ? 40.967 0.319 -17.721 1.00 86.50 87 ILE A O 1
ATOM 585 N N . ASP A 1 88 ? 41.391 1.011 -15.620 1.00 89.38 88 ASP A N 1
ATOM 586 C CA . ASP A 1 88 ? 42.252 -0.120 -15.278 1.00 89.38 88 ASP A CA 1
ATOM 587 C C . ASP A 1 88 ? 41.438 -1.407 -15.104 1.00 89.38 88 ASP A C 1
ATOM 589 O O . ASP A 1 88 ? 40.376 -1.444 -14.473 1.00 89.38 88 ASP A O 1
ATOM 593 N N . GLY A 1 89 ? 41.972 -2.497 -15.635 1.00 90.75 89 GLY A N 1
ATOM 594 C CA . GLY A 1 89 ? 41.380 -3.818 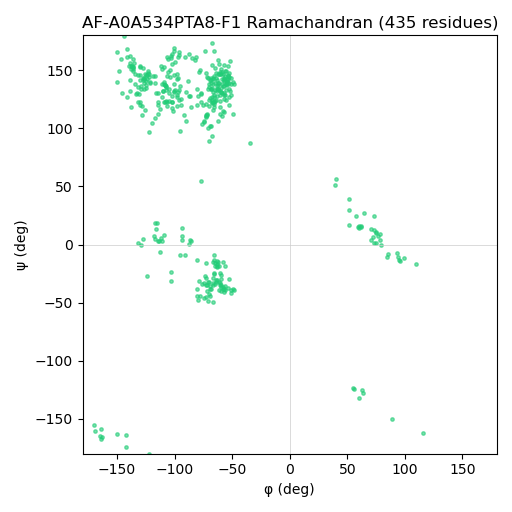-15.577 1.00 90.75 89 GLY A CA 1
ATOM 595 C C . GLY A 1 89 ? 42.412 -4.925 -15.432 1.00 90.75 89 GLY A C 1
ATOM 596 O O . GLY A 1 89 ? 43.623 -4.705 -15.396 1.00 90.75 89 GLY A O 1
ATOM 597 N N . THR A 1 90 ? 41.902 -6.148 -15.361 1.00 93.31 90 THR A N 1
ATOM 598 C CA . THR A 1 90 ? 42.689 -7.380 -15.369 1.00 93.31 90 THR A CA 1
ATOM 599 C C . THR A 1 90 ? 42.172 -8.298 -16.474 1.00 93.31 90 THR A C 1
ATOM 601 O O . THR A 1 90 ? 40.959 -8.507 -16.593 1.00 93.31 90 THR A O 1
ATOM 604 N N . CYS A 1 91 ? 43.071 -8.879 -17.265 1.00 92.12 91 CYS A N 1
ATOM 605 C CA . CYS A 1 91 ? 42.731 -9.838 -18.309 1.00 92.12 91 CYS A CA 1
ATOM 606 C C . CYS A 1 91 ? 42.123 -11.101 -17.689 1.00 92.12 91 CYS A C 1
ATOM 608 O O . CYS A 1 91 ? 42.720 -11.740 -16.821 1.00 92.12 91 CYS A O 1
ATOM 610 N N . ARG A 1 92 ? 40.921 -11.487 -18.126 1.00 89.69 92 ARG A N 1
ATOM 611 C CA . ARG A 1 92 ? 40.241 -12.718 -17.689 1.00 89.69 92 ARG A CA 1
ATOM 612 C C . ARG A 1 92 ? 39.915 -13.600 -18.884 1.00 89.69 92 ARG A C 1
ATOM 614 O O . ARG A 1 92 ? 39.647 -13.094 -19.967 1.00 89.69 92 ARG A O 1
ATOM 621 N N . SER A 1 93 ? 39.938 -14.915 -18.678 1.00 86.88 93 SER A N 1
ATOM 622 C CA . SER A 1 93 ? 39.595 -15.891 -19.718 1.00 86.88 93 SER A CA 1
ATOM 623 C C . SER A 1 93 ? 38.076 -16.042 -19.855 1.00 86.88 93 SER A C 1
ATOM 625 O O . SER A 1 93 ? 37.380 -16.185 -18.848 1.00 86.88 93 SER A O 1
ATOM 627 N N . PHE A 1 94 ? 37.585 -16.030 -21.097 1.00 77.31 94 PHE A N 1
ATOM 628 C CA . PHE A 1 94 ? 36.162 -16.120 -21.455 1.00 77.31 94 PHE A CA 1
ATOM 629 C C . PHE A 1 94 ? 35.810 -17.372 -22.282 1.00 77.31 94 PHE A C 1
ATOM 631 O O . PHE A 1 94 ? 34.753 -17.429 -22.903 1.00 77.31 94 PHE A O 1
ATOM 638 N N . GLY A 1 95 ? 36.664 -18.399 -22.277 1.00 69.31 95 GLY A N 1
ATOM 639 C CA . GLY A 1 95 ? 36.512 -19.597 -23.114 1.00 69.31 95 GLY A CA 1
ATOM 640 C C . GLY A 1 95 ? 37.658 -19.730 -24.115 1.00 69.31 95 GLY A C 1
ATOM 641 O O . GLY A 1 95 ? 38.706 -19.128 -23.899 1.00 69.31 95 GLY A O 1
ATOM 642 N N . ALA A 1 96 ? 37.465 -20.541 -25.165 1.00 64.56 96 ALA A N 1
ATOM 643 C CA . ALA A 1 96 ? 38.466 -20.991 -26.147 1.00 64.56 96 ALA A CA 1
ATOM 644 C C . ALA A 1 96 ? 39.556 -19.947 -26.483 1.00 64.56 96 ALA A C 1
ATOM 646 O O . ALA A 1 96 ? 39.418 -19.177 -27.425 1.00 64.56 96 ALA A O 1
ATOM 647 N N . ASN A 1 97 ? 40.636 -19.932 -25.694 1.00 70.31 97 ASN A N 1
ATOM 648 C CA . ASN A 1 97 ? 41.801 -19.044 -25.805 1.00 70.31 97 ASN A CA 1
ATOM 649 C C . ASN A 1 97 ? 41.518 -17.529 -25.896 1.00 70.31 97 ASN A C 1
ATOM 651 O O . ASN A 1 97 ? 42.415 -16.772 -26.256 1.00 70.31 97 ASN A O 1
ATOM 655 N N . VAL A 1 98 ? 40.320 -17.060 -25.534 1.00 82.12 98 VAL A N 1
ATOM 656 C CA . VAL A 1 98 ? 40.002 -15.624 -25.518 1.00 82.12 98 VAL A CA 1
ATOM 657 C C . VAL A 1 98 ? 40.233 -15.064 -24.119 1.00 82.12 98 VAL A C 1
ATOM 659 O O . VAL A 1 98 ? 39.591 -15.482 -23.149 1.00 82.12 98 VAL A O 1
ATOM 662 N N . VAL A 1 99 ? 41.130 -14.084 -24.027 1.00 89.50 99 VAL A N 1
ATOM 663 C CA . VAL A 1 99 ? 41.297 -13.217 -22.859 1.00 89.50 99 VAL A CA 1
ATOM 664 C C . VAL A 1 99 ? 40.775 -11.823 -23.182 1.00 89.50 99 VAL A C 1
ATOM 666 O O . VAL A 1 99 ? 41.015 -11.295 -24.263 1.00 89.50 99 VAL A O 1
ATOM 669 N N . ALA A 1 100 ? 40.034 -11.232 -22.251 1.00 89.25 100 ALA A N 1
ATOM 670 C CA . ALA A 1 100 ? 39.529 -9.874 -22.395 1.00 89.25 100 ALA A CA 1
ATOM 671 C C . ALA A 1 100 ? 39.713 -9.086 -21.101 1.00 89.25 100 ALA A C 1
ATOM 673 O O . ALA A 1 100 ? 39.689 -9.646 -19.999 1.00 89.25 100 ALA A O 1
ATOM 674 N N . CYS A 1 101 ? 39.895 -7.779 -21.252 1.00 90.62 101 CYS A N 1
ATOM 675 C CA . CYS A 1 101 ? 40.111 -6.873 -20.145 1.00 90.62 101 CYS A CA 1
ATOM 676 C C . CYS A 1 101 ? 38.816 -6.664 -19.365 1.00 90.62 101 CYS A C 1
ATOM 678 O O . CYS A 1 101 ? 37.815 -6.207 -19.917 1.00 90.62 101 CYS A O 1
ATOM 680 N N . VAL A 1 102 ? 38.833 -6.998 -18.075 1.00 90.25 102 VAL A N 1
ATOM 681 C CA . VAL A 1 102 ? 37.705 -6.772 -17.168 1.00 90.25 102 VAL A CA 1
ATOM 682 C C . VAL A 1 102 ? 38.085 -5.660 -16.197 1.00 90.25 102 VAL A C 1
ATOM 684 O O . VAL A 1 102 ? 39.080 -5.841 -15.492 1.00 90.25 102 VAL A O 1
ATOM 687 N N . PRO A 1 103 ? 37.320 -4.552 -16.123 1.00 91.25 103 PRO A N 1
ATOM 688 C CA . PRO A 1 103 ? 37.575 -3.473 -15.175 1.00 91.25 103 PRO A CA 1
ATOM 689 C C . PRO A 1 103 ? 37.793 -3.983 -13.753 1.00 91.25 103 PRO A C 1
ATOM 691 O O . PRO A 1 103 ? 37.095 -4.892 -13.284 1.00 91.25 103 PRO A O 1
ATOM 694 N N . ASN A 1 104 ? 38.771 -3.399 -13.067 1.00 87.12 104 ASN A N 1
ATOM 695 C CA . ASN A 1 104 ? 39.028 -3.716 -11.673 1.00 87.12 104 ASN A CA 1
ATOM 696 C C . ASN A 1 104 ? 37.835 -3.257 -10.819 1.00 87.12 104 ASN A C 1
ATOM 698 O O . ASN A 1 104 ? 37.197 -2.251 -11.140 1.00 87.12 104 ASN A O 1
ATOM 702 N N . PRO A 1 105 ? 37.483 -3.998 -9.751 1.00 80.88 105 PRO A N 1
ATOM 703 C CA . PRO A 1 105 ? 36.456 -3.533 -8.831 1.00 80.88 105 PRO A CA 1
ATOM 704 C C . PRO A 1 105 ? 36.867 -2.167 -8.262 1.00 80.88 105 PRO A C 1
ATOM 706 O O . PRO A 1 105 ? 38.066 -1.938 -8.074 1.00 80.88 105 PRO A O 1
ATOM 709 N N . PRO A 1 106 ? 35.901 -1.275 -7.974 1.00 78.81 106 PRO A N 1
ATOM 710 C CA . PRO A 1 106 ? 36.212 0.002 -7.351 1.00 78.81 106 PRO A CA 1
ATOM 711 C C . PRO A 1 106 ? 36.986 -0.229 -6.045 1.00 78.81 106 PRO A C 1
ATOM 713 O O . PRO A 1 106 ? 36.781 -1.266 -5.392 1.00 78.81 106 PRO A O 1
ATOM 716 N N . PRO A 1 107 ? 37.879 0.701 -5.663 1.00 79.88 107 PRO A N 1
ATOM 717 C CA . PRO A 1 107 ? 38.586 0.604 -4.397 1.00 79.88 107 PRO A CA 1
ATOM 718 C C . PRO A 1 107 ? 37.572 0.453 -3.252 1.00 79.88 107 PRO A C 1
ATOM 720 O O . PRO A 1 107 ? 36.491 1.049 -3.304 1.00 79.88 107 PRO A O 1
ATOM 723 N N . PRO A 1 108 ? 37.869 -0.384 -2.242 1.00 81.50 108 PRO A N 1
ATOM 724 C CA . PRO A 1 108 ? 36.985 -0.524 -1.096 1.00 81.50 108 PRO A CA 1
ATOM 725 C C . PRO A 1 108 ? 36.819 0.837 -0.404 1.00 81.50 108 PRO A C 1
ATOM 727 O O . PRO A 1 108 ? 37.772 1.619 -0.380 1.00 81.50 108 PRO A O 1
ATOM 730 N N . PRO A 1 109 ? 35.642 1.114 0.180 1.00 85.06 109 PRO A N 1
ATOM 731 C CA . PRO A 1 109 ? 35.419 2.363 0.896 1.00 85.06 109 PRO A CA 1
ATOM 732 C C . PRO A 1 109 ? 36.409 2.509 2.072 1.00 85.06 109 PRO A C 1
ATOM 734 O O . PRO A 1 109 ? 36.813 1.483 2.641 1.00 85.06 109 PRO A O 1
ATOM 737 N N . PRO A 1 110 ? 36.787 3.742 2.468 1.00 88.56 110 PRO A N 1
ATOM 738 C CA . PRO A 1 110 ? 37.842 3.992 3.459 1.00 88.56 110 PRO A CA 1
ATOM 739 C C . PRO A 1 110 ? 37.701 3.215 4.784 1.00 88.56 110 PRO A C 1
ATOM 741 O O . PRO A 1 110 ? 38.691 2.611 5.209 1.00 88.56 110 PRO A O 1
ATOM 744 N N . PRO A 1 111 ? 36.501 3.079 5.391 1.00 89.00 111 PRO A N 1
ATOM 745 C CA . PRO A 1 111 ? 36.333 2.304 6.627 1.00 89.00 111 PRO A CA 1
ATOM 746 C C . PRO A 1 111 ? 36.638 0.808 6.468 1.00 89.00 111 PRO A C 1
ATOM 748 O O . PRO A 1 111 ? 37.084 0.149 7.406 1.00 89.00 111 PRO A O 1
ATOM 751 N N . VAL A 1 112 ? 36.409 0.246 5.278 1.00 89.88 112 VAL A N 1
ATOM 752 C CA . VAL A 1 112 ? 36.733 -1.156 4.966 1.00 89.88 112 VAL A CA 1
ATOM 753 C C . VAL A 1 112 ? 38.218 -1.290 4.632 1.00 89.88 112 VAL A C 1
ATOM 755 O O . VAL A 1 112 ? 38.863 -2.252 5.048 1.00 89.88 112 VAL A O 1
ATOM 758 N N . ALA A 1 113 ? 38.788 -0.311 3.923 1.00 90.19 113 ALA A N 1
ATOM 759 C CA . ALA A 1 113 ? 40.213 -0.274 3.605 1.00 90.19 113 ALA A CA 1
ATOM 760 C C . ALA A 1 113 ? 41.087 -0.211 4.871 1.00 90.19 113 ALA A C 1
ATOM 762 O O . ALA A 1 113 ? 42.094 -0.913 4.950 1.00 90.19 113 ALA A O 1
ATOM 763 N N . ALA A 1 114 ? 40.667 0.544 5.890 1.00 90.19 114 ALA A N 1
ATOM 764 C CA . ALA A 1 114 ? 41.377 0.673 7.165 1.00 90.19 114 ALA A CA 1
ATOM 765 C C . ALA A 1 114 ? 41.462 -0.627 7.985 1.00 90.19 114 ALA A C 1
ATOM 767 O O . ALA A 1 114 ? 42.309 -0.738 8.880 1.00 90.19 114 ALA A O 1
ATOM 768 N N . CYS A 1 115 ? 40.604 -1.601 7.669 1.00 92.94 115 CYS A N 1
ATOM 769 C CA . CYS A 1 115 ? 40.572 -2.935 8.268 1.00 92.94 115 CYS A CA 1
ATOM 770 C C . CYS A 1 115 ? 41.029 -4.048 7.321 1.00 92.94 115 CYS A C 1
ATOM 772 O O . CYS A 1 115 ? 40.919 -5.230 7.653 1.00 92.94 115 CYS A O 1
ATOM 774 N N . LYS A 1 116 ? 41.559 -3.693 6.147 1.00 90.44 116 LYS A N 1
ATOM 775 C CA . LYS A 1 116 ? 42.146 -4.663 5.229 1.00 90.44 116 LYS A CA 1
ATOM 776 C C . LYS A 1 116 ? 43.360 -5.322 5.891 1.00 90.44 116 LYS A C 1
ATOM 778 O O . LYS A 1 116 ? 44.206 -4.634 6.452 1.00 90.44 116 LYS A O 1
ATOM 783 N N . ASP A 1 117 ? 43.415 -6.650 5.825 1.00 87.81 117 ASP A N 1
ATOM 784 C CA . ASP A 1 117 ? 44.482 -7.482 6.403 1.00 87.81 117 ASP A CA 1
ATOM 785 C C . ASP A 1 117 ? 44.621 -7.376 7.939 1.00 87.81 117 ASP A C 1
ATOM 787 O O . ASP A 1 117 ? 45.607 -7.838 8.511 1.00 87.81 117 ASP A O 1
ATOM 791 N N . LYS A 1 118 ? 43.607 -6.817 8.614 1.00 90.62 118 LYS A N 1
ATOM 792 C CA . LYS A 1 118 ? 43.484 -6.787 10.076 1.00 90.62 118 LYS A CA 1
ATOM 793 C C . LYS A 1 118 ? 42.526 -7.865 10.576 1.00 90.62 118 LYS A C 1
ATOM 795 O O . LYS A 1 118 ? 41.805 -8.496 9.801 1.00 90.62 118 LYS A O 1
ATOM 800 N N . THR A 1 119 ? 42.516 -8.075 11.883 1.00 91.56 119 THR A N 1
ATOM 801 C CA . THR A 1 119 ? 41.616 -8.982 12.596 1.00 91.56 119 THR A CA 1
ATOM 802 C C . THR A 1 119 ? 40.552 -8.210 13.377 1.00 91.56 119 THR A C 1
ATOM 804 O O . THR A 1 119 ? 40.655 -7.002 13.598 1.00 91.56 119 THR A O 1
ATOM 807 N N . ALA A 1 120 ? 39.463 -8.890 13.750 1.00 89.31 120 ALA A N 1
ATOM 808 C CA . ALA A 1 120 ? 38.422 -8.271 14.563 1.00 89.31 120 ALA A CA 1
ATOM 809 C C . ALA A 1 120 ? 39.001 -7.871 15.931 1.00 89.31 120 ALA A C 1
ATOM 811 O O . ALA A 1 120 ? 39.589 -8.705 16.614 1.00 89.31 120 ALA A O 1
ATOM 812 N N . GLY A 1 121 ? 38.811 -6.614 16.326 1.00 84.94 121 GLY A N 1
ATOM 813 C CA . GLY A 1 121 ? 39.396 -6.033 17.536 1.00 84.94 121 GLY A CA 1
ATOM 814 C C . GLY A 1 121 ? 40.652 -5.190 17.297 1.00 84.94 121 GLY A C 1
ATOM 815 O O . GLY A 1 121 ? 41.051 -4.465 18.204 1.00 84.94 121 GLY A O 1
ATOM 816 N N . ASP A 1 122 ? 41.250 -5.221 16.102 1.00 94.56 122 ASP A N 1
ATOM 817 C CA . ASP A 1 122 ? 42.423 -4.390 15.813 1.00 94.56 122 ASP A CA 1
ATOM 818 C C . ASP A 1 122 ? 42.051 -2.905 15.676 1.00 94.56 122 ASP A C 1
ATOM 820 O O . ASP A 1 122 ? 40.994 -2.580 15.118 1.00 94.56 122 ASP A O 1
ATOM 824 N N . PRO A 1 123 ? 42.922 -1.981 16.123 1.00 91.62 123 PRO A N 1
ATOM 825 C CA . PRO A 1 123 ? 42.704 -0.557 15.935 1.00 91.62 123 PRO A CA 1
ATOM 826 C C . PRO A 1 123 ? 42.771 -0.196 14.449 1.00 91.62 123 PRO A C 1
ATOM 828 O O . PRO A 1 123 ? 43.591 -0.707 13.672 1.00 91.62 123 PRO A O 1
ATOM 831 N N . CYS A 1 124 ? 41.917 0.728 14.041 1.00 92.25 124 CYS A N 1
ATOM 832 C CA . CYS A 1 124 ? 41.854 1.221 12.676 1.00 92.25 124 CYS A CA 1
ATOM 833 C C . CYS A 1 124 ? 41.680 2.731 12.646 1.00 92.25 124 CYS A C 1
ATOM 835 O O . CYS A 1 124 ? 41.110 3.320 13.558 1.00 92.25 124 CYS A O 1
ATOM 837 N N . THR A 1 125 ? 42.193 3.333 11.578 1.00 90.56 125 THR A N 1
ATOM 838 C CA . THR A 1 125 ? 42.145 4.772 11.352 1.00 90.56 125 THR A CA 1
ATOM 839 C C . THR A 1 125 ? 41.829 4.999 9.883 1.00 90.56 125 THR A C 1
ATOM 841 O O . THR A 1 125 ? 42.448 4.359 9.027 1.00 90.56 125 THR A O 1
ATOM 844 N N . PHE A 1 126 ? 40.873 5.871 9.588 1.00 90.06 126 PHE A N 1
ATOM 845 C CA . PHE A 1 126 ? 40.576 6.311 8.227 1.00 90.06 126 PHE A CA 1
ATOM 846 C C . PHE A 1 126 ? 40.309 7.812 8.211 1.00 90.06 126 PHE A C 1
ATOM 848 O O . PHE A 1 126 ? 40.072 8.413 9.252 1.00 90.06 126 PHE A O 1
ATOM 855 N N . THR A 1 127 ? 40.392 8.419 7.034 1.00 85.75 127 THR A N 1
ATOM 856 C CA . THR A 1 127 ? 40.027 9.822 6.844 1.00 85.75 127 THR A CA 1
ATOM 857 C C . THR A 1 127 ? 38.702 9.856 6.105 1.00 85.75 127 THR A C 1
ATOM 859 O O . THR A 1 127 ? 38.592 9.241 5.042 1.00 85.75 127 THR A O 1
ATOM 862 N N . ASP A 1 128 ? 37.713 10.507 6.705 1.00 78.38 128 ASP A N 1
ATOM 863 C CA . ASP A 1 128 ? 36.480 10.892 6.034 1.00 78.38 128 ASP A CA 1
ATOM 864 C C . ASP A 1 128 ? 36.680 12.274 5.396 1.00 78.38 128 ASP A C 1
ATOM 866 O O . ASP A 1 128 ? 37.361 13.132 5.969 1.00 78.38 128 ASP A O 1
ATOM 870 N N . ASP A 1 129 ? 36.137 12.467 4.195 1.00 74.44 129 ASP A N 1
ATOM 871 C CA . ASP A 1 129 ? 36.300 13.711 3.438 1.00 74.44 129 ASP A CA 1
ATOM 872 C C . ASP A 1 129 ? 35.619 14.900 4.151 1.00 74.44 129 ASP A C 1
ATOM 874 O O . ASP A 1 129 ? 36.057 16.039 3.975 1.00 74.44 129 ASP A O 1
ATOM 878 N N . ASP A 1 130 ? 34.611 14.637 4.995 1.00 70.44 130 ASP A N 1
ATOM 879 C CA . ASP A 1 130 ? 33.831 15.664 5.699 1.00 70.44 130 ASP A CA 1
ATOM 880 C C . ASP A 1 130 ? 34.204 15.827 7.191 1.00 70.44 130 ASP A C 1
ATOM 882 O O . ASP A 1 130 ? 34.127 16.935 7.727 1.00 70.44 130 ASP A O 1
ATOM 886 N N . GLU A 1 131 ? 34.636 14.757 7.871 1.00 63.59 131 GLU A N 1
ATOM 887 C CA . GLU A 1 131 ? 34.780 14.726 9.346 1.00 63.59 131 GLU A CA 1
ATOM 888 C C . GLU A 1 131 ? 36.236 14.616 9.842 1.00 63.59 131 GLU A C 1
ATOM 890 O O . GLU A 1 131 ? 36.524 14.811 11.024 1.00 63.59 131 GLU A O 1
ATOM 895 N N . GLY A 1 132 ? 37.203 14.427 8.938 1.00 78.19 132 GLY A N 1
ATOM 896 C CA . GLY A 1 132 ? 38.619 14.346 9.291 1.00 78.19 132 GLY A CA 1
ATOM 897 C C . GLY A 1 132 ? 39.074 12.923 9.621 1.00 78.19 132 GLY A C 1
ATOM 898 O O . GLY A 1 132 ? 38.648 11.957 8.998 1.00 78.19 132 GLY A O 1
ATOM 899 N N . THR A 1 133 ? 40.070 12.781 10.502 1.00 84.94 133 THR A N 1
ATOM 900 C CA . THR A 1 133 ? 40.693 11.473 10.779 1.00 84.94 133 THR A CA 1
ATOM 901 C C . THR A 1 133 ? 40.004 10.770 11.938 1.00 84.94 133 THR A C 1
ATOM 903 O O . THR A 1 133 ? 40.182 11.145 13.0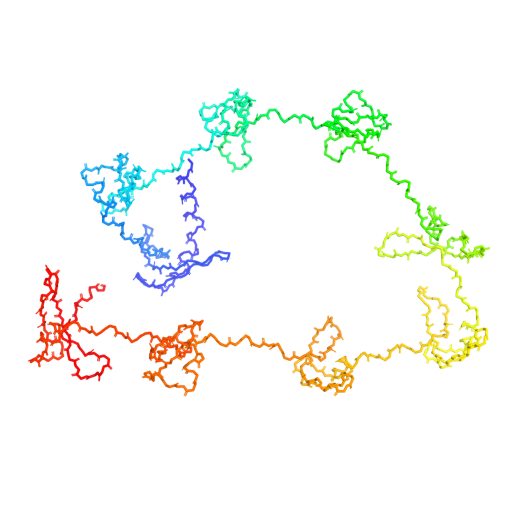95 1.00 84.94 133 THR A O 1
ATOM 906 N N . GLU A 1 134 ? 39.316 9.686 11.612 1.00 85.12 134 GLU A N 1
ATOM 907 C CA . GLU A 1 134 ? 38.544 8.868 12.530 1.00 85.12 134 GLU A CA 1
ATOM 908 C C . GLU A 1 134 ? 39.355 7.678 13.041 1.00 85.12 134 GLU A C 1
ATOM 910 O O . GLU A 1 134 ? 40.031 6.991 12.272 1.00 85.12 134 GLU A O 1
ATOM 915 N N . ASN A 1 135 ? 39.267 7.403 14.346 1.00 89.19 135 ASN A N 1
ATOM 916 C CA . ASN A 1 135 ? 39.906 6.253 14.989 1.00 89.19 135 ASN A CA 1
ATOM 917 C C . ASN A 1 135 ? 38.846 5.304 15.551 1.00 89.19 135 ASN A C 1
ATOM 919 O O . ASN A 1 135 ? 37.956 5.712 16.291 1.00 89.19 135 ASN A O 1
ATOM 923 N N . GLY A 1 136 ? 38.971 4.018 15.246 1.00 89.94 136 GLY A N 1
ATOM 924 C CA . GLY A 1 136 ? 38.001 3.005 15.633 1.00 89.94 136 GLY A CA 1
ATOM 925 C C . GLY A 1 136 ? 38.615 1.628 15.836 1.00 89.94 136 GLY A C 1
ATOM 926 O O . GLY A 1 136 ? 39.826 1.458 15.996 1.00 89.94 136 GLY A O 1
ATOM 927 N N . THR A 1 137 ? 37.755 0.616 15.840 1.00 92.62 137 THR A N 1
ATOM 928 C CA . THR A 1 137 ? 38.127 -0.793 15.982 1.00 92.62 137 THR A CA 1
ATOM 929 C C . THR A 1 137 ? 37.493 -1.628 14.876 1.00 92.62 137 THR A C 1
ATOM 931 O O . THR A 1 137 ? 36.318 -1.469 14.545 1.00 92.62 137 THR A O 1
ATOM 934 N N . CYS A 1 138 ? 38.266 -2.544 14.295 1.00 93.12 138 CYS A N 1
ATOM 935 C CA . CYS A 1 138 ? 37.789 -3.422 13.238 1.00 93.12 138 CYS A CA 1
ATOM 936 C C . CYS A 1 138 ? 36.748 -4.412 13.765 1.00 93.12 138 CYS A C 1
ATOM 938 O O . CYS 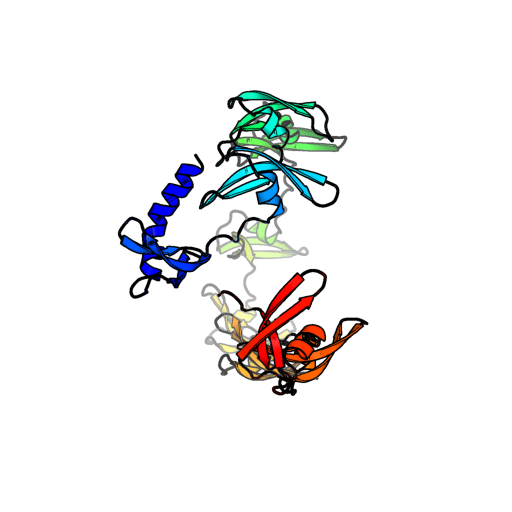A 1 138 ? 37.030 -5.212 14.658 1.00 93.12 138 CYS A O 1
ATOM 940 N N . ARG A 1 139 ? 35.551 -4.415 13.175 1.00 91.69 139 ARG A N 1
ATOM 941 C CA . ARG A 1 139 ? 34.456 -5.323 13.538 1.00 91.69 139 ARG A CA 1
ATOM 942 C C . ARG A 1 139 ? 33.941 -6.077 12.320 1.00 91.69 139 ARG A C 1
ATOM 944 O O . ARG A 1 139 ? 33.868 -5.530 11.224 1.00 91.69 139 ARG A O 1
ATOM 951 N N . ALA A 1 140 ? 33.572 -7.340 12.517 1.00 89.94 140 ALA A N 1
ATOM 952 C CA . ALA A 1 140 ? 32.992 -8.160 11.461 1.00 89.94 140 ALA A CA 1
ATOM 953 C C . ALA A 1 140 ? 31.572 -7.704 11.110 1.00 89.94 140 ALA A C 1
ATOM 955 O O . ALA A 1 140 ? 30.739 -7.500 11.996 1.00 89.94 140 ALA A O 1
ATOM 956 N N . LEU A 1 141 ? 31.294 -7.591 9.812 1.00 82.31 141 LEU A N 1
ATOM 957 C CA . LEU A 1 141 ? 29.949 -7.342 9.305 1.00 82.31 141 LEU A CA 1
ATOM 958 C C . LEU A 1 141 ? 29.133 -8.647 9.300 1.00 82.31 141 LEU A C 1
ATOM 960 O O . LEU A 1 141 ? 29.574 -9.639 8.713 1.00 82.31 141 LEU A O 1
ATOM 964 N N . PRO A 1 142 ? 27.923 -8.675 9.890 1.00 77.00 142 PRO A N 1
ATOM 965 C CA . PRO A 1 142 ? 27.079 -9.865 9.872 1.00 77.00 142 PRO A CA 1
ATOM 966 C C . PRO A 1 142 ? 26.792 -10.336 8.439 1.00 77.00 142 PRO A C 1
ATOM 968 O O . PRO A 1 142 ? 26.364 -9.561 7.583 1.00 77.00 142 PRO A O 1
ATOM 971 N N . GLY A 1 143 ? 27.027 -11.622 8.166 1.00 72.44 143 GLY A N 1
ATOM 972 C CA . GLY A 1 143 ? 26.741 -12.237 6.864 1.00 72.44 143 GLY A CA 1
ATOM 973 C C . GLY A 1 143 ? 27.763 -11.948 5.756 1.00 72.44 143 GLY A C 1
ATOM 974 O O . GLY A 1 143 ? 27.501 -12.286 4.599 1.00 72.44 143 GLY A O 1
ATOM 975 N N . ARG A 1 144 ? 28.916 -11.337 6.068 1.00 76.88 144 ARG A N 1
ATOM 976 C CA . ARG A 1 144 ? 30.016 -11.112 5.115 1.00 76.88 144 ARG A CA 1
ATOM 977 C C . ARG A 1 144 ? 31.370 -11.389 5.774 1.00 76.88 144 ARG A C 1
ATOM 979 O O . ARG A 1 144 ? 31.593 -10.983 6.905 1.00 76.88 144 ARG A O 1
ATOM 986 N N . ASP A 1 145 ? 32.307 -11.984 5.034 1.00 82.31 145 ASP A N 1
ATOM 987 C CA . ASP A 1 145 ? 33.716 -12.123 5.453 1.00 82.31 145 ASP A CA 1
ATOM 988 C C . ASP A 1 145 ? 34.473 -10.786 5.285 1.00 82.31 145 ASP A C 1
ATOM 990 O O . ASP A 1 145 ? 35.454 -10.698 4.545 1.00 82.31 145 ASP A O 1
ATOM 994 N N . LEU A 1 146 ? 33.962 -9.702 5.878 1.00 86.94 146 LEU A N 1
ATOM 995 C CA . LEU A 1 146 ? 34.533 -8.355 5.790 1.00 86.94 146 LEU A CA 1
ATOM 996 C C . LEU A 1 146 ? 34.575 -7.699 7.170 1.00 86.94 146 LEU A C 1
ATOM 998 O O . LEU A 1 146 ? 33.604 -7.770 7.927 1.00 86.94 146 LEU A O 1
ATOM 1002 N N . LEU A 1 147 ? 35.689 -7.025 7.457 1.00 90.75 147 LEU A N 1
ATOM 1003 C CA . LEU A 1 147 ? 35.835 -6.146 8.611 1.00 90.75 147 LEU A CA 1
ATOM 1004 C C . LEU A 1 147 ? 35.612 -4.693 8.191 1.00 90.75 147 LEU A C 1
ATOM 1006 O O . LEU A 1 147 ? 36.036 -4.280 7.110 1.00 90.75 147 LEU A O 1
ATOM 1010 N N . ILE A 1 148 ? 34.972 -3.925 9.063 1.00 91.62 148 ILE A N 1
ATOM 1011 C CA . ILE A 1 148 ? 34.796 -2.482 8.925 1.00 91.62 148 ILE A CA 1
ATOM 1012 C C . ILE A 1 148 ? 35.355 -1.781 10.157 1.00 91.62 148 ILE A C 1
ATOM 1014 O O . ILE A 1 148 ? 35.232 -2.297 11.270 1.00 91.62 148 ILE A O 1
ATOM 1018 N N . CYS A 1 149 ? 35.980 -0.625 9.952 1.00 91.06 149 CYS A N 1
ATOM 1019 C CA . CYS A 1 149 ? 36.404 0.236 11.039 1.00 91.06 149 CYS A CA 1
ATOM 1020 C C . CYS A 1 149 ? 35.179 0.887 11.677 1.00 91.06 149 CYS A C 1
ATOM 1022 O O . CYS A 1 149 ? 34.508 1.687 11.033 1.00 91.06 149 CYS A O 1
ATOM 1024 N N . VAL A 1 150 ? 34.867 0.501 12.913 1.00 88.88 150 VAL A N 1
ATOM 1025 C CA . VAL A 1 150 ? 33.761 1.070 13.685 1.00 88.88 150 VAL A CA 1
ATOM 1026 C C . VAL A 1 150 ? 34.357 2.049 14.679 1.00 88.88 150 VAL A C 1
ATOM 1028 O O . VAL A 1 150 ? 35.136 1.646 15.547 1.00 88.88 150 VAL A O 1
ATOM 1031 N N . THR A 1 151 ? 34.035 3.327 14.529 1.00 84.69 151 THR A N 1
ATOM 1032 C CA . THR A 1 151 ? 34.353 4.344 15.531 1.00 84.69 151 THR A CA 1
ATOM 1033 C C . THR A 1 151 ? 33.584 4.039 16.819 1.00 84.69 151 THR A C 1
ATOM 1035 O O . THR A 1 151 ? 32.509 3.434 16.762 1.00 84.69 151 THR A O 1
ATOM 1038 N N . PRO A 1 152 ? 34.139 4.355 18.002 1.00 74.44 152 PRO A N 1
ATOM 1039 C CA . PRO A 1 152 ? 33.383 4.239 19.240 1.00 74.44 152 PRO A CA 1
ATOM 1040 C C . PRO A 1 152 ? 32.148 5.130 19.110 1.00 74.44 152 PRO A C 1
ATOM 1042 O O . PRO A 1 152 ? 32.271 6.348 19.031 1.00 74.44 152 PRO A O 1
ATOM 1045 N N . GLU A 1 153 ? 30.974 4.505 19.019 1.00 69.19 153 GLU A N 1
ATOM 1046 C CA . GLU A 1 153 ? 29.698 5.211 18.971 1.00 69.19 153 GLU A CA 1
ATOM 1047 C C . GLU A 1 153 ? 29.624 6.054 20.246 1.00 69.19 153 GLU A C 1
ATOM 1049 O O . GLU A 1 153 ? 29.685 5.510 21.353 1.00 69.19 153 GLU A O 1
ATOM 1054 N N . GLU A 1 154 ? 29.624 7.380 20.098 1.00 67.25 154 GLU A N 1
ATOM 1055 C CA . GLU A 1 154 ? 29.542 8.273 21.244 1.00 67.25 154 GLU A CA 1
ATOM 1056 C C . GLU A 1 154 ? 28.222 7.970 21.952 1.00 67.25 154 GLU A C 1
ATOM 1058 O O . GLU A 1 154 ? 27.147 8.035 21.351 1.00 67.25 154 GLU A O 1
ATOM 1063 N N . GLU A 1 155 ? 28.311 7.525 23.206 1.00 70.75 155 GLU A N 1
ATOM 1064 C CA . GLU A 1 155 ? 27.137 7.067 23.933 1.00 70.75 155 GLU A CA 1
ATOM 1065 C C . GLU A 1 155 ? 26.097 8.191 23.972 1.00 70.75 155 GLU A C 1
ATOM 1067 O O . GLU A 1 155 ? 26.424 9.305 24.407 1.00 70.75 155 GLU A O 1
ATOM 1072 N N . PRO A 1 156 ? 24.850 7.937 23.527 1.00 82.62 156 PRO A N 1
ATOM 1073 C CA . PRO A 1 156 ? 23.884 9.007 23.393 1.00 82.62 156 PRO A CA 1
ATOM 1074 C C . PRO A 1 156 ? 23.684 9.740 24.727 1.00 82.62 156 PRO A C 1
ATOM 1076 O O . PRO A 1 156 ? 23.591 9.096 25.780 1.00 82.62 156 PRO A O 1
ATOM 1079 N N . PRO A 1 157 ? 23.546 11.078 24.726 1.00 83.50 157 PRO A N 1
ATOM 1080 C CA . PRO A 1 157 ? 23.553 11.881 25.952 1.00 83.50 157 PRO A CA 1
ATOM 1081 C C . PRO A 1 157 ? 22.416 11.513 26.920 1.00 83.50 157 PRO A C 1
ATOM 1083 O O . PRO A 1 157 ? 22.538 11.696 28.132 1.00 83.50 157 PRO A O 1
ATOM 1086 N N . PHE A 1 158 ? 21.321 10.942 26.410 1.00 88.00 158 PHE A N 1
ATOM 1087 C CA . PHE A 1 158 ? 20.216 10.431 27.221 1.00 88.00 158 PHE A CA 1
ATOM 1088 C C . PHE A 1 158 ? 20.530 9.121 27.954 1.00 88.00 158 PHE A C 1
ATOM 1090 O O . PHE A 1 158 ? 19.942 8.888 29.009 1.00 88.00 158 PHE A O 1
ATOM 1097 N N . VAL A 1 159 ? 21.434 8.283 27.441 1.00 88.19 159 VAL A N 1
ATOM 1098 C CA . VAL A 1 159 ? 21.918 7.085 28.146 1.00 88.19 159 VAL A CA 1
ATOM 1099 C C . VAL A 1 159 ? 22.963 7.495 29.178 1.00 88.19 159 VAL A C 1
ATOM 1101 O O . VAL A 1 159 ? 22.798 7.211 30.362 1.00 88.19 159 VAL A O 1
ATOM 1104 N N . LYS A 1 160 ? 23.929 8.325 28.764 1.00 87.94 160 LYS A N 1
ATOM 1105 C CA . LYS A 1 160 ? 24.971 8.890 29.633 1.00 87.94 160 LYS A CA 1
ATOM 1106 C C . LYS A 1 160 ? 24.414 9.598 30.873 1.00 87.94 160 LYS A C 1
ATOM 1108 O O . LYS A 1 160 ? 24.959 9.503 31.970 1.00 87.94 160 LYS A O 1
ATOM 1113 N N . ALA A 1 161 ? 23.280 10.293 30.744 1.00 89.81 161 ALA A N 1
ATOM 1114 C CA . ALA A 1 161 ? 22.602 10.949 31.870 1.00 89.81 161 ALA A CA 1
ATOM 1115 C C . ALA A 1 161 ? 22.112 9.980 32.973 1.00 89.81 161 ALA A C 1
ATOM 1117 O O . ALA A 1 161 ? 21.761 10.427 34.078 1.00 89.81 161 ALA A O 1
ATOM 1118 N N . CYS A 1 162 ? 22.070 8.681 32.667 1.00 92.19 162 CYS A N 1
ATOM 1119 C CA . CYS A 1 162 ? 21.662 7.582 33.534 1.00 92.19 162 CYS A CA 1
ATOM 1120 C C . CYS A 1 162 ? 22.806 6.638 33.933 1.00 92.19 162 CYS A C 1
ATOM 1122 O O . CYS A 1 162 ? 22.553 5.667 34.652 1.00 92.19 162 CYS A O 1
ATOM 1124 N N . ASP A 1 163 ? 24.053 6.945 33.571 1.00 89.44 163 ASP A N 1
ATOM 1125 C CA . ASP A 1 163 ? 25.211 6.168 34.008 1.00 89.44 163 ASP A CA 1
ATOM 1126 C C . ASP A 1 163 ? 25.356 6.166 35.529 1.00 89.44 163 ASP A C 1
ATOM 1128 O O . ASP A 1 163 ? 25.333 7.204 36.198 1.00 89.44 163 ASP A O 1
ATOM 1132 N N . GLY A 1 164 ? 25.482 4.965 36.096 1.00 85.88 164 GLY A N 1
ATOM 1133 C CA . GLY A 1 164 ? 25.567 4.759 37.542 1.00 85.88 164 GLY A CA 1
ATOM 1134 C C . GLY A 1 164 ? 24.264 5.019 38.310 1.00 85.88 164 GLY A C 1
ATOM 1135 O O . GLY A 1 164 ? 24.265 4.919 39.539 1.00 85.88 164 GLY A O 1
ATOM 1136 N N . LYS A 1 165 ? 23.156 5.318 37.620 1.00 90.75 165 LYS A N 1
ATOM 1137 C CA . LYS A 1 165 ? 21.831 5.517 38.221 1.00 90.75 165 LYS A CA 1
ATOM 1138 C C . LYS A 1 165 ? 20.984 4.245 38.164 1.00 90.75 165 LYS A C 1
ATOM 1140 O O . LYS A 1 165 ? 21.312 3.282 37.477 1.00 90.75 165 LYS A O 1
ATOM 1145 N N . LYS A 1 166 ? 19.896 4.213 38.930 1.00 90.50 166 LYS A N 1
ATOM 1146 C CA . LYS A 1 166 ? 18.898 3.135 38.956 1.00 90.50 166 LYS A CA 1
ATOM 1147 C C . LYS A 1 166 ? 17.638 3.544 38.193 1.00 90.50 166 LYS A C 1
ATOM 1149 O O . LYS A 1 166 ? 17.380 4.725 37.966 1.00 90.50 166 LYS A O 1
ATOM 1154 N N . ALA A 1 167 ? 16.823 2.556 37.819 1.00 88.88 167 ALA A N 1
ATOM 1155 C CA . ALA A 1 167 ? 15.502 2.820 37.258 1.00 88.88 167 ALA A CA 1
ATOM 1156 C C . ALA A 1 167 ? 14.669 3.678 38.233 1.00 88.88 167 ALA A C 1
ATOM 1158 O O . ALA A 1 167 ? 14.556 3.339 39.410 1.00 88.88 167 ALA A O 1
ATOM 1159 N N . GLY A 1 168 ? 14.101 4.777 37.738 1.00 84.12 168 GLY A N 1
ATOM 1160 C CA . GLY A 1 168 ? 13.355 5.770 38.512 1.00 84.12 168 GLY A CA 1
ATOM 1161 C C . GLY A 1 168 ? 14.173 6.977 38.987 1.00 84.12 168 GLY A C 1
ATOM 1162 O O . GLY A 1 168 ? 13.570 7.980 39.366 1.00 84.12 168 GLY A O 1
ATOM 1163 N N . ASP A 1 169 ? 15.509 6.936 38.928 1.00 92.75 169 ASP A N 1
ATOM 1164 C CA . ASP A 1 169 ? 16.341 8.069 39.349 1.00 92.75 169 ASP A CA 1
ATOM 1165 C C . ASP A 1 169 ? 16.151 9.277 38.429 1.00 92.75 169 ASP A C 1
ATOM 1167 O O . ASP A 1 169 ? 16.024 9.146 37.209 1.00 92.75 169 ASP A O 1
ATOM 1171 N N . ALA A 1 170 ? 16.178 10.475 39.013 1.00 90.56 170 ALA A N 1
ATOM 1172 C CA . ALA A 1 170 ? 16.111 11.712 38.252 1.00 90.56 170 ALA A CA 1
ATOM 1173 C C . ALA A 1 170 ? 17.354 11.884 37.361 1.00 90.56 170 ALA A C 1
ATOM 1175 O O . ALA A 1 170 ? 18.503 11.648 37.760 1.00 90.56 170 ALA A O 1
ATOM 1176 N N . CYS A 1 171 ? 17.132 12.352 36.142 1.00 92.12 171 CYS A N 1
ATOM 1177 C CA . CYS A 1 171 ? 18.178 12.592 35.161 1.00 92.12 171 CYS A CA 1
ATOM 1178 C C . CYS A 1 171 ? 17.940 13.904 34.417 1.00 92.12 171 CYS A C 1
ATOM 1180 O O . CYS A 1 171 ? 16.812 14.382 34.309 1.00 92.12 171 CYS A O 1
ATOM 1182 N N . THR A 1 172 ? 19.032 14.484 33.926 1.00 90.50 172 THR A N 1
ATOM 1183 C CA . THR A 1 172 ? 19.026 15.707 33.127 1.00 90.50 172 THR A CA 1
ATOM 1184 C C . THR A 1 172 ? 19.890 15.447 31.912 1.00 90.50 172 THR A C 1
ATOM 1186 O O . THR A 1 172 ? 21.058 15.089 32.062 1.00 90.50 172 THR A O 1
ATOM 1189 N N . VAL A 1 173 ? 19.315 15.615 30.730 1.00 90.62 173 VAL A N 1
ATOM 1190 C CA . VAL A 1 173 ? 20.043 15.561 29.463 1.00 90.62 173 VAL A CA 1
ATOM 1191 C C . VAL A 1 173 ? 20.292 16.992 29.029 1.00 90.62 173 VAL A C 1
ATOM 1193 O O . VAL A 1 173 ? 19.359 17.793 29.044 1.00 90.62 173 VAL A O 1
ATOM 1196 N N . SER A 1 174 ? 21.529 17.303 28.658 1.00 84.62 174 SER A N 1
ATOM 1197 C CA . SER A 1 174 ? 21.914 18.588 28.079 1.00 84.62 174 SER A CA 1
ATOM 1198 C C . SER A 1 174 ? 22.683 18.313 26.798 1.00 84.62 174 SER A C 1
ATOM 1200 O O . SER A 1 174 ? 23.728 17.670 26.857 1.00 84.62 174 SER A O 1
ATOM 1202 N N . ASP A 1 175 ? 22.164 18.794 25.674 1.00 80.50 175 ASP A N 1
ATOM 1203 C CA . ASP A 1 175 ? 22.790 18.670 24.361 1.00 80.50 175 ASP A CA 1
ATOM 1204 C C . ASP A 1 175 ? 22.585 19.969 23.570 1.00 80.50 175 ASP A C 1
ATOM 1206 O O . ASP A 1 175 ? 21.470 20.492 23.505 1.00 80.50 175 ASP A O 1
ATOM 1210 N N . ASP A 1 176 ? 23.682 20.533 23.064 1.00 73.50 176 ASP A N 1
ATOM 1211 C CA . ASP A 1 176 ? 23.743 21.767 22.263 1.00 73.50 176 ASP A CA 1
ATOM 1212 C C . ASP A 1 176 ? 22.787 22.905 22.712 1.00 73.50 176 ASP A C 1
ATOM 1214 O O . ASP A 1 176 ? 21.969 23.448 21.966 1.00 73.50 176 ASP A O 1
ATOM 1218 N N . GLY A 1 177 ? 22.831 23.237 24.009 1.00 73.00 177 GLY A N 1
ATOM 1219 C CA . GLY A 1 177 ? 22.045 24.327 24.606 1.00 73.00 177 GLY A CA 1
ATOM 1220 C C . GLY A 1 177 ? 20.572 24.006 24.897 1.00 73.00 177 GLY A C 1
ATOM 1221 O O . GLY A 1 177 ? 19.865 24.856 25.445 1.00 73.00 177 GLY A O 1
ATOM 1222 N N . ARG A 1 178 ? 20.099 22.792 24.597 1.00 76.75 178 ARG A N 1
ATOM 1223 C CA . ARG A 1 178 ? 18.777 22.292 24.999 1.00 76.75 178 ARG A CA 1
ATOM 1224 C C . ARG A 1 178 ? 18.935 21.305 26.143 1.00 76.75 178 ARG A C 1
ATOM 1226 O O . ARG A 1 178 ? 19.769 20.406 26.091 1.00 76.75 178 ARG A O 1
ATOM 1233 N N . SER A 1 179 ? 18.117 21.456 27.178 1.00 86.31 179 SER A N 1
ATOM 1234 C CA . SER A 1 179 ? 18.080 20.500 28.277 1.00 86.31 179 SER A CA 1
ATOM 1235 C C . SER A 1 179 ? 16.661 20.083 28.618 1.00 86.31 179 SER A C 1
ATOM 1237 O O . SER A 1 179 ? 15.714 20.863 28.504 1.00 86.31 179 SER A O 1
ATOM 1239 N N . PHE A 1 180 ? 16.514 18.827 29.027 1.00 88.19 180 PHE A N 1
ATOM 1240 C CA . PHE A 1 180 ? 15.282 18.325 29.616 1.00 88.19 180 PHE A CA 1
ATOM 1241 C C . PHE A 1 180 ? 15.598 17.476 30.842 1.00 88.19 180 PHE A C 1
ATOM 1243 O O . PHE A 1 180 ? 16.663 16.863 30.950 1.00 88.19 180 PHE A O 1
ATOM 1250 N N . THR A 1 181 ? 14.659 17.460 31.780 1.00 89.94 181 THR A N 1
ATOM 1251 C CA . THR A 1 181 ? 14.709 16.608 32.965 1.00 89.94 181 THR A CA 1
ATOM 1252 C C . THR A 1 181 ? 13.747 15.440 32.805 1.00 89.94 181 THR A C 1
ATOM 1254 O O . THR A 1 181 ? 12.728 15.531 32.117 1.00 89.94 181 THR A O 1
ATOM 1257 N N . GLY A 1 182 ? 14.088 14.321 33.428 1.00 91.44 182 GLY A N 1
ATOM 1258 C CA . GLY A 1 182 ? 13.370 13.069 33.268 1.00 91.44 182 GLY A CA 1
ATOM 1259 C C . GLY A 1 182 ? 13.688 12.059 34.360 1.00 91.44 182 GLY A C 1
ATOM 1260 O O . GLY A 1 182 ? 14.291 12.394 35.385 1.00 91.44 182 GLY A O 1
ATOM 1261 N N . SER A 1 183 ? 13.306 10.811 34.110 1.00 93.06 183 SER A N 1
ATOM 1262 C CA . SER A 1 183 ? 13.617 9.666 34.964 1.00 93.06 183 SER A CA 1
ATOM 1263 C C . SER A 1 183 ? 14.269 8.545 34.159 1.00 93.06 183 SER A C 1
ATOM 1265 O O . SER A 1 183 ? 13.848 8.229 33.043 1.00 93.06 183 SER A O 1
ATOM 1267 N N . CYS A 1 184 ? 15.291 7.919 34.741 1.00 93.38 184 CYS A N 1
ATOM 1268 C CA . CYS A 1 184 ? 15.993 6.794 34.138 1.00 93.38 184 CYS A CA 1
ATOM 1269 C C . CYS A 1 184 ? 15.063 5.589 34.015 1.00 93.38 184 CYS A C 1
ATOM 1271 O O . CYS A 1 184 ? 14.572 5.070 35.014 1.00 93.38 184 CYS A O 1
ATOM 1273 N N . THR A 1 185 ? 14.818 5.131 32.793 1.00 91.38 185 THR A N 1
ATOM 1274 C CA . THR A 1 185 ? 13.906 4.020 32.502 1.00 91.38 185 THR A CA 1
ATOM 1275 C C . THR A 1 185 ? 14.643 2.954 31.707 1.00 91.38 185 THR A C 1
ATOM 1277 O O . THR A 1 185 ? 15.400 3.277 30.794 1.00 91.38 185 THR A O 1
ATOM 1280 N N . ALA A 1 186 ? 14.440 1.683 32.058 1.00 90.12 186 ALA A N 1
ATOM 1281 C CA . ALA A 1 186 ? 15.062 0.567 31.354 1.00 90.12 186 ALA A CA 1
ATOM 1282 C C . ALA A 1 186 ? 14.456 0.409 29.957 1.00 90.12 186 ALA A C 1
ATOM 1284 O O . ALA A 1 186 ? 13.242 0.254 29.810 1.00 90.12 186 ALA A O 1
ATOM 1285 N N . LEU A 1 187 ? 15.309 0.439 28.936 1.00 81.31 187 LEU A N 1
ATOM 1286 C CA . LEU A 1 187 ? 14.910 0.192 27.562 1.00 81.31 187 LEU A CA 1
ATOM 1287 C C . LEU A 1 187 ? 14.725 -1.317 27.309 1.00 81.31 187 LEU A C 1
ATOM 1289 O O . LEU A 1 187 ? 15.432 -2.138 27.904 1.00 81.31 187 LEU A O 1
ATOM 1293 N N . PRO A 1 188 ? 13.830 -1.708 26.378 1.00 75.12 188 PRO A N 1
ATOM 1294 C CA . PRO A 1 188 ? 13.611 -3.113 26.010 1.00 75.12 188 PRO A CA 1
ATOM 1295 C C . PRO A 1 188 ? 14.857 -3.797 25.426 1.00 75.12 188 PRO A C 1
ATOM 1297 O O . PRO A 1 188 ? 14.943 -5.022 25.386 1.00 75.12 188 PRO A O 1
ATOM 1300 N N . ILE A 1 189 ? 15.824 -3.003 24.965 1.00 55.47 189 ILE A N 1
ATOM 1301 C CA . ILE A 1 189 ? 17.115 -3.448 24.449 1.00 55.47 189 ILE A CA 1
ATOM 1302 C C . ILE A 1 189 ? 18.139 -3.509 25.591 1.00 55.47 189 ILE A C 1
ATOM 1304 O O . ILE A 1 189 ? 18.620 -2.493 26.081 1.00 55.47 189 ILE A O 1
ATOM 1308 N N . ALA A 1 190 ? 18.466 -4.728 26.021 1.00 63.38 190 ALA A N 1
ATOM 1309 C CA . ALA A 1 190 ? 19.581 -5.038 26.924 1.00 63.38 190 ALA A CA 1
ATOM 1310 C C . ALA A 1 190 ? 19.565 -4.383 28.326 1.00 63.38 190 ALA A C 1
ATOM 1312 O O . ALA A 1 190 ? 20.581 -4.411 29.015 1.00 63.38 190 ALA A O 1
ATOM 1313 N N . GLY A 1 191 ? 18.432 -3.834 28.785 1.00 70.50 191 GLY A N 1
ATOM 1314 C CA . GLY A 1 191 ? 18.307 -3.282 30.143 1.00 70.50 191 GLY A CA 1
ATOM 1315 C C . GLY A 1 191 ? 19.077 -1.977 30.374 1.00 70.50 191 GLY A C 1
ATOM 1316 O O . GLY A 1 191 ? 19.237 -1.563 31.522 1.00 70.50 191 GLY A O 1
ATOM 1317 N N . VAL A 1 192 ? 19.535 -1.329 29.299 1.00 86.81 192 VAL A N 1
ATOM 1318 C CA . VAL A 1 192 ? 20.181 -0.012 29.332 1.00 86.81 192 VAL A CA 1
ATOM 1319 C C . VAL A 1 192 ? 19.193 1.027 29.869 1.00 86.81 192 VAL A C 1
ATOM 1321 O O . VAL A 1 192 ? 18.031 1.048 29.456 1.00 86.81 192 VAL A O 1
ATOM 1324 N N . LEU A 1 193 ? 19.631 1.883 30.797 1.00 90.12 193 LEU A N 1
ATOM 1325 C CA . LEU A 1 193 ? 18.808 2.971 31.326 1.00 90.12 193 LEU A CA 1
ATOM 1326 C C . LEU A 1 193 ? 18.943 4.211 30.444 1.00 90.12 193 LEU A C 1
ATOM 1328 O O . LEU A 1 193 ? 20.046 4.688 30.211 1.00 90.12 193 LEU A O 1
ATOM 1332 N N . ALA A 1 194 ? 17.815 4.766 30.012 1.00 90.88 194 ALA A N 1
ATOM 1333 C CA . ALA A 1 194 ? 17.770 6.035 29.296 1.00 90.88 194 ALA A CA 1
ATOM 1334 C C . ALA A 1 194 ? 16.955 7.066 30.073 1.00 90.88 194 ALA A C 1
ATOM 1336 O O . ALA A 1 194 ? 15.948 6.739 30.709 1.00 90.88 194 ALA A O 1
ATOM 1337 N N . CYS A 1 195 ? 17.378 8.323 29.999 1.00 92.44 195 CYS A N 1
ATOM 1338 C CA . CYS A 1 195 ? 16.655 9.438 30.573 1.00 92.44 195 CYS A CA 1
ATOM 1339 C C . CYS A 1 195 ? 15.432 9.761 29.719 1.00 92.44 195 CYS A C 1
ATOM 1341 O O . CYS A 1 195 ? 15.558 10.335 28.637 1.00 92.44 195 CYS A O 1
ATOM 1343 N N . LEU A 1 196 ? 14.246 9.389 30.200 1.00 90.19 196 LEU A N 1
ATOM 1344 C CA . LEU A 1 196 ? 12.991 9.694 29.524 1.00 90.19 196 LEU A CA 1
ATOM 1345 C C . LEU A 1 196 ? 12.316 10.888 30.196 1.00 90.19 196 LEU A C 1
ATOM 1347 O O . LEU A 1 196 ? 12.290 10.942 31.429 1.00 90.19 196 LEU A O 1
ATOM 1351 N N . PRO A 1 197 ? 11.749 11.833 29.424 1.00 84.69 197 PRO A N 1
ATOM 1352 C CA . PRO A 1 197 ? 10.955 12.907 30.002 1.00 84.69 197 PRO A CA 1
ATOM 1353 C C . PRO A 1 197 ? 9.797 12.313 30.819 1.00 84.69 197 PRO A C 1
ATOM 1355 O O . PRO A 1 197 ? 9.362 11.189 30.538 1.00 84.69 197 PRO A O 1
ATOM 1358 N N . PRO A 1 198 ? 9.278 13.040 31.825 1.00 75.94 198 PRO A N 1
ATOM 1359 C CA . PRO A 1 198 ? 8.114 12.584 32.569 1.00 75.94 198 PRO A CA 1
ATOM 1360 C C . PRO A 1 198 ? 7.004 12.262 31.569 1.00 75.94 198 PRO A C 1
ATOM 1362 O O . PRO A 1 198 ? 6.604 13.119 30.778 1.00 75.94 198 PRO A O 1
ATOM 1365 N N . SER A 1 199 ? 6.547 11.005 31.571 1.00 65.88 199 SER A N 1
ATOM 1366 C CA . SER A 1 199 ? 5.401 10.611 30.755 1.00 65.88 199 SER A CA 1
ATOM 1367 C C . SER A 1 199 ? 4.268 11.588 31.063 1.00 65.88 199 SER A C 1
ATOM 1369 O O . SER A 1 199 ? 4.036 11.856 32.249 1.00 65.88 199 SER A O 1
ATOM 1371 N N . PRO A 1 200 ? 3.582 12.157 30.052 1.00 58.62 200 PRO A N 1
ATOM 1372 C CA . PRO A 1 200 ? 2.406 12.957 30.335 1.00 58.62 200 PRO A CA 1
ATOM 1373 C C . PRO A 1 200 ? 1.498 12.084 31.192 1.00 58.62 200 PRO A C 1
ATOM 1375 O O . PRO A 1 200 ? 1.243 10.930 30.841 1.00 58.62 200 PRO A O 1
ATOM 1378 N N . VAL A 1 201 ? 1.080 12.601 32.350 1.00 55.19 201 VAL A N 1
ATOM 1379 C CA . VAL A 1 201 ? 0.046 11.956 33.156 1.00 55.19 201 VAL A CA 1
ATOM 1380 C C . VAL A 1 201 ? -1.076 11.657 32.176 1.00 55.19 201 VAL A C 1
ATOM 1382 O O . VAL A 1 201 ? -1.629 12.588 31.589 1.00 55.19 201 VAL A O 1
ATOM 1385 N N . VAL A 1 202 ? -1.333 10.378 31.904 1.00 56.38 202 VAL A N 1
ATOM 1386 C CA . VAL A 1 202 ? -2.401 9.993 30.990 1.00 56.38 202 VAL A CA 1
ATOM 1387 C C . VAL A 1 202 ? -3.683 10.395 31.700 1.00 56.38 202 VAL A C 1
ATOM 1389 O O . VAL A 1 202 ? -4.186 9.676 32.561 1.00 56.38 202 VAL A O 1
ATOM 1392 N N . VAL A 1 203 ? -4.171 11.600 31.407 1.00 63.88 203 VAL A N 1
ATOM 1393 C CA . VAL A 1 203 ? -5.481 12.054 31.852 1.00 63.88 203 VAL A CA 1
ATOM 1394 C C . VAL A 1 203 ? -6.467 11.230 31.046 1.00 63.88 203 VAL A C 1
ATOM 1396 O O . VAL A 1 203 ? -6.831 11.575 29.923 1.00 63.88 203 VAL A O 1
ATOM 1399 N N . LEU A 1 204 ? -6.824 10.071 31.594 1.00 71.19 204 LEU A N 1
ATOM 1400 C CA . LEU A 1 204 ? -7.858 9.237 31.013 1.00 71.19 204 LEU A CA 1
ATOM 1401 C C . LEU A 1 204 ? -9.143 10.069 30.946 1.00 71.19 204 LEU A C 1
ATOM 1403 O O . LEU A 1 204 ? -9.477 10.751 31.923 1.00 71.19 204 LEU A O 1
ATOM 1407 N N . PRO A 1 205 ? -9.885 10.014 29.827 1.00 82.94 205 PRO A N 1
ATOM 1408 C CA . PRO A 1 205 ? -11.208 10.607 29.764 1.00 82.94 205 PRO A CA 1
ATOM 1409 C C . PRO A 1 205 ? -12.046 10.150 30.970 1.00 82.94 205 PRO A C 1
ATOM 1411 O O . PRO A 1 205 ? -11.980 8.968 31.326 1.00 82.94 205 PRO A O 1
ATOM 1414 N N . PRO A 1 206 ? -12.854 11.028 31.595 1.00 87.88 206 PRO A N 1
ATOM 1415 C CA . PRO A 1 206 ? -13.617 10.689 32.799 1.00 87.88 206 PRO A CA 1
ATOM 1416 C C . PRO A 1 206 ? -14.416 9.369 32.723 1.00 87.88 206 PRO A C 1
ATOM 1418 O O . PRO A 1 206 ? -14.390 8.620 33.702 1.00 87.88 206 PRO A O 1
ATOM 1421 N N . PRO A 1 207 ? -15.048 9.004 31.582 1.00 89.50 207 PRO A N 1
ATOM 1422 C CA . PRO A 1 207 ? -15.737 7.718 31.444 1.00 89.50 207 PRO A CA 1
ATOM 1423 C C . PRO A 1 207 ? -14.813 6.492 31.527 1.00 89.50 207 PRO A C 1
ATOM 1425 O O . PRO A 1 207 ? -15.241 5.444 32.006 1.00 89.50 207 PRO A O 1
ATOM 1428 N N . VAL A 1 208 ? -13.562 6.614 31.068 1.00 89.69 208 VAL A N 1
ATOM 1429 C CA . VAL A 1 208 ? -12.539 5.554 31.124 1.00 89.69 208 VAL A CA 1
ATOM 1430 C C . VAL A 1 208 ? -11.955 5.475 32.534 1.00 89.69 208 VAL A C 1
ATOM 1432 O O . VAL A 1 208 ? -11.842 4.396 33.111 1.00 89.69 208 VAL A O 1
ATOM 1435 N N . ALA A 1 209 ? -11.648 6.630 33.135 1.00 89.31 209 ALA A N 1
ATOM 1436 C CA . ALA A 1 209 ? -11.121 6.712 34.495 1.00 89.31 209 ALA A CA 1
ATOM 1437 C C . ALA A 1 209 ? -12.062 6.061 35.527 1.00 89.31 209 ALA A C 1
ATOM 1439 O O . ALA A 1 209 ? -11.601 5.363 36.427 1.00 89.31 209 ALA A O 1
ATOM 1440 N N . ALA A 1 210 ? -13.380 6.220 35.359 1.00 89.94 210 ALA A N 1
ATOM 1441 C CA . ALA A 1 210 ? -14.400 5.632 36.232 1.00 89.94 210 ALA A CA 1
ATOM 1442 C C . ALA A 1 210 ? -14.424 4.089 36.250 1.00 89.94 210 ALA A C 1
ATOM 1444 O O . ALA A 1 210 ? -14.991 3.499 37.181 1.00 89.94 210 ALA A O 1
ATOM 1445 N N . CYS A 1 211 ? -13.821 3.459 35.238 1.00 92.69 211 CYS A N 1
ATOM 1446 C CA . CYS A 1 211 ? -13.728 2.011 35.053 1.00 92.69 211 CYS A CA 1
ATOM 1447 C C . CYS A 1 211 ? -12.291 1.476 35.083 1.00 92.69 211 CYS A C 1
ATOM 1449 O O . CYS A 1 211 ? -12.076 0.281 34.881 1.00 92.69 211 CYS A O 1
ATOM 1451 N N . ASN A 1 212 ? -11.304 2.329 35.372 1.00 88.19 212 ASN A N 1
ATOM 1452 C CA . ASN A 1 212 ? -9.917 1.904 35.476 1.00 88.19 212 ASN A CA 1
ATOM 1453 C C . ASN A 1 212 ? -9.738 0.955 36.675 1.00 88.19 212 ASN A C 1
ATOM 1455 O O . ASN A 1 212 ? -10.036 1.321 37.812 1.00 88.19 212 ASN A O 1
ATOM 1459 N N . GLY A 1 213 ? -9.278 -0.272 36.413 1.00 84.88 213 GLY A N 1
ATOM 1460 C CA . GLY A 1 213 ? -9.140 -1.323 37.429 1.00 84.88 213 GLY A CA 1
ATOM 1461 C C . GLY A 1 213 ? -10.453 -1.977 37.882 1.00 84.88 213 GLY A C 1
ATOM 1462 O O . GLY A 1 213 ? -10.437 -2.725 38.856 1.00 84.88 213 GLY A O 1
ATOM 1463 N N . LYS A 1 214 ? -11.577 -1.714 37.201 1.00 88.81 214 LYS A N 1
ATOM 1464 C CA . LYS A 1 214 ? -12.872 -2.360 37.468 1.00 88.81 214 LYS A CA 1
ATOM 1465 C C . LYS A 1 214 ? -13.164 -3.491 36.487 1.00 88.81 214 LYS A C 1
ATOM 1467 O O . LYS A 1 214 ? -12.629 -3.517 35.377 1.00 88.81 214 LYS A O 1
ATOM 1472 N N . ASN A 1 215 ? -14.026 -4.413 36.901 1.00 88.56 215 ASN A N 1
ATOM 1473 C CA . ASN A 1 215 ? -14.517 -5.522 36.096 1.00 88.56 215 ASN A CA 1
ATOM 1474 C C . ASN A 1 215 ? -15.670 -5.119 35.175 1.00 88.56 215 ASN A C 1
ATOM 1476 O O . ASN A 1 215 ? -16.339 -4.106 35.384 1.00 88.56 215 ASN A O 1
ATOM 1480 N N . GLU A 1 216 ? -15.885 -5.915 34.130 1.00 87.06 216 GLU A N 1
ATOM 1481 C CA . GLU A 1 216 ? -17.080 -5.805 33.298 1.00 87.06 216 GLU A CA 1
ATOM 1482 C C . GLU A 1 216 ? -18.337 -5.926 34.176 1.00 87.06 216 GLU A C 1
ATOM 1484 O O . GLU A 1 216 ? -18.421 -6.787 35.050 1.00 87.06 216 GLU A O 1
ATOM 1489 N N . GLY A 1 217 ? -19.295 -5.021 33.979 1.00 83.81 217 GLY A N 1
ATOM 1490 C CA . GLY A 1 217 ? -20.524 -4.946 34.765 1.00 83.81 217 GLY A CA 1
ATOM 1491 C C . GLY A 1 217 ? -20.416 -4.169 36.082 1.00 83.81 217 GLY A C 1
ATOM 1492 O O . GLY A 1 217 ? -21.459 -3.849 36.656 1.00 83.81 217 GLY A O 1
ATOM 1493 N N . ASP A 1 218 ? -19.221 -3.792 36.549 1.00 92.75 218 ASP A N 1
ATOM 1494 C CA . ASP A 1 218 ? -19.072 -3.042 37.803 1.00 92.75 218 ASP A CA 1
ATOM 1495 C C . ASP A 1 218 ? -19.745 -1.668 37.733 1.00 92.75 218 ASP A C 1
ATOM 1497 O O . ASP A 1 218 ? -19.659 -0.956 36.728 1.00 92.75 218 ASP A O 1
ATOM 1501 N N . ALA A 1 219 ? -20.368 -1.258 38.840 1.00 91.56 219 ALA A N 1
ATOM 1502 C CA . ALA A 1 219 ? -20.970 0.062 38.952 1.00 91.56 219 ALA A CA 1
ATOM 1503 C C . ALA A 1 219 ? -19.903 1.165 38.834 1.00 91.56 219 ALA A C 1
ATOM 1505 O O . ALA A 1 219 ? -18.841 1.141 39.474 1.00 91.56 219 ALA A O 1
ATOM 1506 N N . CYS A 1 220 ? -20.202 2.177 38.034 1.00 93.75 220 CYS A N 1
ATOM 1507 C CA . CYS A 1 220 ? -19.317 3.298 37.764 1.00 93.75 220 CYS A CA 1
ATOM 1508 C C . CYS A 1 220 ? -20.094 4.612 37.749 1.00 93.75 220 CYS A C 1
ATOM 1510 O O . CYS A 1 220 ? -21.304 4.644 37.518 1.00 93.75 220 CYS A O 1
ATOM 1512 N N . TRP A 1 221 ? -19.381 5.704 38.009 1.00 92.06 221 TRP A N 1
ATOM 1513 C CA . TRP A 1 221 ? -19.932 7.044 37.905 1.00 92.06 221 TRP A CA 1
ATOM 1514 C C . TRP A 1 221 ? -18.847 8.031 37.481 1.00 92.06 221 TRP A C 1
ATOM 1516 O O . TRP A 1 221 ? -17.674 7.848 37.808 1.00 92.06 221 TRP A O 1
ATOM 1526 N N . PHE A 1 222 ? -19.233 9.074 36.755 1.00 92.75 222 PHE A N 1
ATOM 1527 C CA . PHE A 1 222 ? -18.363 10.197 36.406 1.00 92.75 222 PHE A CA 1
ATOM 1528 C C . PHE A 1 222 ? -19.183 11.479 36.257 1.00 92.75 222 PHE A C 1
ATOM 1530 O O . PHE A 1 222 ? -20.408 11.432 36.159 1.00 92.75 222 PHE A O 1
ATOM 1537 N N . SER A 1 223 ? -18.513 12.628 36.225 1.00 88.38 223 SER A N 1
ATOM 1538 C CA . SER A 1 223 ? -19.161 13.921 35.996 1.00 88.38 223 SER A CA 1
ATOM 1539 C C . SER A 1 223 ? -18.934 14.390 34.561 1.00 88.38 223 SER A C 1
ATOM 1541 O O . SER A 1 223 ? -17.790 14.469 34.116 1.00 88.38 223 SER A O 1
ATOM 1543 N N . ALA A 1 224 ? -20.011 14.738 33.859 1.00 86.25 224 ALA A N 1
ATOM 1544 C CA . ALA A 1 224 ? -19.976 15.403 32.556 1.00 86.25 224 ALA A CA 1
ATOM 1545 C C . ALA A 1 224 ? -20.949 16.587 32.566 1.00 86.25 224 ALA A C 1
ATOM 1547 O O . ALA A 1 224 ? -22.085 16.451 33.016 1.00 86.25 224 ALA A O 1
ATOM 1548 N N . ASP A 1 225 ? -20.485 17.765 32.138 1.00 85.69 225 ASP A N 1
ATOM 1549 C CA . ASP A 1 225 ? -21.275 19.008 32.109 1.00 85.69 225 ASP A CA 1
ATOM 1550 C C . ASP A 1 225 ? -21.970 19.342 33.445 1.00 85.69 225 ASP A C 1
ATOM 1552 O O . ASP A 1 225 ? -23.123 19.770 33.494 1.00 85.69 225 ASP A O 1
ATOM 1556 N N . GLY A 1 226 ? -21.277 19.091 34.563 1.00 83.88 226 GLY A N 1
ATOM 1557 C CA . GLY A 1 226 ? -21.803 19.327 35.913 1.00 83.88 226 GLY A CA 1
ATOM 1558 C C . GLY A 1 226 ? -22.886 18.340 36.366 1.00 83.88 226 GLY A C 1
ATOM 1559 O O . GLY A 1 226 ? -23.450 18.520 37.443 1.00 83.88 226 GLY A O 1
ATOM 1560 N N . LYS A 1 227 ? -23.173 17.292 35.583 1.00 86.88 227 LYS A N 1
ATOM 1561 C CA . LYS A 1 227 ? -24.113 16.222 35.932 1.00 86.88 227 LYS A CA 1
ATOM 1562 C C . LYS A 1 227 ? -23.366 14.928 36.230 1.00 86.88 227 LYS A C 1
ATOM 1564 O O . LYS A 1 227 ? -22.451 14.546 35.503 1.00 86.88 227 LYS A O 1
ATOM 1569 N N . THR A 1 228 ? -23.795 14.234 37.277 1.00 89.94 228 THR A N 1
ATOM 1570 C CA . THR A 1 228 ? -23.313 12.886 37.584 1.00 89.94 228 THR A CA 1
ATOM 1571 C C . THR A 1 228 ? -23.983 11.882 36.654 1.00 89.94 228 THR A C 1
ATOM 1573 O O . THR A 1 228 ? -25.209 11.778 36.621 1.00 89.94 228 THR A O 1
ATOM 1576 N N . VAL A 1 229 ? -23.177 11.129 35.915 1.00 90.81 229 VAL A N 1
ATOM 1577 C CA . VAL A 1 229 ? -23.602 10.009 35.076 1.00 90.81 229 VAL A CA 1
ATOM 1578 C C . VAL A 1 229 ? -23.261 8.723 35.813 1.00 90.81 229 VAL A C 1
ATOM 1580 O O . VAL A 1 229 ? -22.100 8.504 36.145 1.00 90.81 229 VAL A O 1
ATOM 1583 N N . ASN A 1 230 ? -24.264 7.882 36.064 1.00 91.62 230 ASN A N 1
ATOM 1584 C CA . ASN A 1 230 ? -24.099 6.556 36.662 1.00 91.62 230 ASN A CA 1
ATOM 1585 C C . ASN A 1 230 ? -24.294 5.480 35.593 1.00 91.62 230 ASN A C 1
ATOM 1587 O O . ASN A 1 230 ? -25.146 5.629 34.715 1.00 91.62 230 ASN A O 1
ATOM 1591 N N . GLY A 1 231 ? -23.548 4.387 35.693 1.00 91.50 231 GLY A N 1
ATOM 1592 C CA . GLY A 1 231 ? -23.626 3.291 34.739 1.00 91.50 231 GLY A CA 1
ATOM 1593 C C . GLY A 1 231 ? -22.883 2.046 35.192 1.00 91.50 231 GLY A C 1
ATOM 1594 O O . GLY A 1 231 ? -22.563 1.887 36.374 1.00 91.50 231 GLY A O 1
ATOM 1595 N N . ASN A 1 232 ? -22.577 1.191 34.223 1.00 92.44 232 ASN A N 1
ATOM 1596 C CA . ASN A 1 232 ? -21.793 -0.022 34.414 1.00 92.44 232 ASN A CA 1
ATOM 1597 C C . ASN A 1 232 ? -20.607 -0.033 33.442 1.00 92.44 232 ASN A C 1
ATOM 1599 O O . ASN A 1 232 ? -20.703 0.476 32.321 1.00 92.44 232 ASN A O 1
ATOM 1603 N N . CYS A 1 233 ? -19.482 -0.600 33.870 1.00 92.62 233 CYS A N 1
ATOM 1604 C CA . CYS A 1 233 ? -18.297 -0.729 33.032 1.00 92.62 233 CYS A CA 1
ATOM 1605 C C . CYS A 1 233 ? -18.532 -1.745 31.912 1.00 92.62 233 CYS A C 1
ATOM 1607 O O . CYS A 1 233 ? -18.893 -2.888 32.183 1.00 92.62 233 CYS A O 1
ATOM 1609 N N . ARG A 1 234 ? -18.310 -1.337 30.660 1.00 89.56 234 ARG A N 1
ATOM 1610 C CA . ARG A 1 234 ? -18.363 -2.217 29.482 1.00 89.56 234 ARG A CA 1
ATOM 1611 C C . ARG A 1 234 ? -17.035 -2.192 28.740 1.00 89.56 234 ARG A C 1
ATOM 1613 O O . ARG A 1 234 ? -16.386 -1.145 28.677 1.00 89.56 234 ARG A O 1
ATOM 1620 N N . ASP A 1 235 ? -16.647 -3.341 28.200 1.00 87.25 235 ASP A N 1
ATOM 1621 C CA . ASP A 1 235 ? -15.428 -3.497 27.413 1.00 87.25 235 ASP A CA 1
ATOM 1622 C C . ASP A 1 235 ? -15.621 -2.946 25.989 1.00 87.25 235 ASP A C 1
ATOM 1624 O O . ASP A 1 235 ? -16.592 -3.258 25.300 1.00 87.25 235 ASP A O 1
ATOM 1628 N N . LEU A 1 236 ? -14.681 -2.111 25.540 1.00 80.31 236 LEU A N 1
ATOM 1629 C CA . LEU A 1 236 ? -14.508 -1.750 24.134 1.00 80.31 236 LEU A CA 1
ATOM 1630 C C . LEU A 1 236 ? -13.441 -2.676 23.555 1.00 80.31 236 LEU A C 1
ATOM 1632 O O . LEU A 1 236 ? -12.238 -2.452 23.731 1.00 80.31 236 LEU A O 1
ATOM 1636 N N . THR A 1 237 ? -13.902 -3.732 22.886 1.00 67.06 237 THR A N 1
ATOM 1637 C CA . THR A 1 237 ? -13.089 -4.838 22.356 1.00 67.06 237 THR A CA 1
ATOM 1638 C C . THR A 1 237 ? -11.917 -4.387 21.484 1.00 67.06 237 THR A C 1
ATOM 1640 O O . THR A 1 237 ? -10.880 -5.041 21.504 1.00 67.06 237 THR A O 1
ATOM 1643 N N . ASP A 1 238 ? -12.027 -3.248 20.796 1.00 68.06 238 ASP A N 1
ATOM 1644 C CA . ASP A 1 238 ? -10.990 -2.753 19.878 1.00 68.06 238 ASP A CA 1
ATOM 1645 C C . ASP A 1 238 ? -9.815 -2.037 20.567 1.00 68.06 238 ASP A C 1
ATOM 1647 O O . ASP A 1 238 ? -8.776 -1.805 19.948 1.00 68.06 238 ASP A O 1
ATOM 1651 N N . HIS A 1 239 ? -9.946 -1.678 21.849 1.00 66.75 239 HIS A N 1
ATOM 1652 C CA . HIS A 1 239 ? -8.937 -0.879 22.556 1.00 66.75 239 HIS A CA 1
ATOM 1653 C C . HIS A 1 239 ? -8.492 -1.459 23.902 1.00 66.75 239 HIS A C 1
ATOM 1655 O O . HIS A 1 239 ? -7.655 -0.849 24.563 1.00 66.75 239 HIS A O 1
ATOM 1661 N N . HIS A 1 240 ? -9.032 -2.610 24.325 1.00 76.38 240 HIS A N 1
ATOM 1662 C CA . HIS A 1 240 ? -8.825 -3.162 25.676 1.00 76.38 240 HIS A CA 1
ATOM 1663 C C . HIS A 1 240 ? -9.116 -2.138 26.793 1.00 76.38 240 HIS A C 1
ATOM 1665 O O . HIS A 1 240 ? -8.507 -2.164 27.862 1.00 76.38 240 HIS A O 1
ATOM 1671 N N . LEU A 1 241 ? -10.035 -1.204 26.529 1.00 84.69 241 LEU A N 1
ATOM 1672 C CA . LEU A 1 241 ? -10.436 -0.154 27.459 1.00 84.69 241 LEU A CA 1
ATOM 1673 C C . LEU A 1 241 ? -11.845 -0.428 27.970 1.00 84.69 241 LEU A C 1
ATOM 1675 O O . LEU A 1 241 ? -12.740 -0.777 27.201 1.00 84.69 241 LEU A O 1
ATOM 1679 N N . ARG A 1 242 ? -12.052 -0.176 29.264 1.00 89.19 242 ARG A N 1
ATOM 1680 C CA . ARG A 1 242 ? -13.373 -0.201 29.895 1.00 89.19 242 ARG A CA 1
ATOM 1681 C C . ARG A 1 242 ? -13.911 1.201 30.046 1.00 89.19 242 ARG A C 1
ATOM 1683 O O . ARG A 1 242 ? -13.210 2.094 30.520 1.00 89.19 242 ARG A O 1
ATOM 1690 N N . VAL A 1 243 ? -15.169 1.382 29.669 1.00 91.44 243 VAL A N 1
ATOM 1691 C CA . VAL A 1 243 ? -15.850 2.675 29.736 1.00 91.44 243 VAL A CA 1
ATOM 1692 C C . VAL A 1 243 ? -17.127 2.553 30.544 1.00 91.44 243 VAL A C 1
ATOM 1694 O O . VAL A 1 243 ? -17.849 1.562 30.455 1.00 91.44 243 VAL A O 1
ATOM 1697 N N . CYS A 1 244 ? -17.401 3.584 31.339 1.00 93.06 244 CYS A N 1
ATOM 1698 C CA . CYS A 1 244 ? -18.643 3.701 32.078 1.00 93.06 244 CYS A CA 1
ATOM 1699 C C . CYS A 1 244 ? -19.800 4.041 31.135 1.00 93.06 244 CYS A C 1
ATOM 1701 O O . CYS A 1 244 ? -19.870 5.158 30.618 1.00 93.06 244 CYS A O 1
ATOM 1703 N N . VAL A 1 245 ? -20.706 3.087 30.915 1.00 90.00 245 VAL A N 1
ATOM 1704 C CA . VAL A 1 245 ? -21.857 3.255 30.021 1.00 90.00 245 VAL A CA 1
ATOM 1705 C C . VAL A 1 245 ? -23.136 3.361 30.857 1.00 90.00 245 VAL A C 1
ATOM 1707 O O . VAL A 1 245 ? -23.419 2.448 31.638 1.00 90.00 245 VAL A O 1
ATOM 1710 N N . PRO A 1 246 ? -23.914 4.454 30.735 1.00 87.75 246 PRO A N 1
ATOM 1711 C CA . PRO A 1 246 ? -25.186 4.579 31.435 1.00 87.75 246 PRO A CA 1
ATOM 1712 C C . PRO A 1 246 ? -26.199 3.538 30.933 1.00 87.75 246 PRO A C 1
ATOM 1714 O O . PRO A 1 246 ? -26.133 3.125 29.770 1.00 87.75 246 PRO A O 1
ATOM 1717 N N . PRO A 1 247 ? -27.157 3.117 31.777 1.00 81.50 247 PRO A N 1
ATOM 1718 C CA . PRO A 1 247 ? -28.198 2.195 31.353 1.00 81.50 247 PRO A CA 1
ATOM 1719 C C . PRO A 1 247 ? -29.036 2.808 30.217 1.00 81.50 247 PRO A C 1
ATOM 1721 O O . PRO A 1 247 ? -29.253 4.025 30.196 1.00 81.50 247 PRO A O 1
ATOM 1724 N N . PRO A 1 248 ? -29.531 1.986 29.275 1.00 78.06 248 PRO A N 1
ATOM 1725 C CA . PRO A 1 248 ? -30.420 2.460 28.222 1.00 78.06 248 PRO A CA 1
ATOM 1726 C C . PRO A 1 248 ? -31.673 3.132 28.824 1.00 78.06 248 PRO A C 1
ATOM 1728 O O . PRO A 1 248 ? -32.196 2.646 29.838 1.00 78.06 248 PRO A O 1
ATOM 1731 N N . PRO A 1 249 ? -32.176 4.223 28.208 1.00 83.31 249 PRO A N 1
ATOM 1732 C CA . PRO A 1 249 ? -33.426 4.862 28.612 1.00 83.31 249 PRO A CA 1
ATOM 1733 C C . PRO A 1 249 ? -34.567 3.846 28.716 1.00 83.31 249 PRO A C 1
ATOM 1735 O O . PRO A 1 249 ? -34.799 3.053 27.799 1.00 83.31 249 PRO A O 1
ATOM 1738 N N . GLN A 1 250 ? -35.269 3.850 29.848 1.00 85.56 250 GLN A N 1
ATOM 1739 C CA . GLN A 1 250 ? -36.270 2.828 30.167 1.00 85.56 250 GLN A CA 1
ATOM 1740 C C . GLN A 1 250 ? -37.478 2.889 29.231 1.00 85.56 250 GLN A C 1
ATOM 1742 O O . GLN A 1 250 ? -38.080 1.860 28.937 1.00 85.56 250 GLN A O 1
ATOM 1747 N N . GLU A 1 251 ? -37.797 4.069 28.709 1.00 88.19 251 GLU A N 1
ATOM 1748 C CA . GLU A 1 251 ? -38.890 4.311 27.770 1.00 88.19 251 GLU A CA 1
ATOM 1749 C C . GLU A 1 251 ? -38.715 3.485 26.484 1.00 88.19 251 GLU A C 1
ATOM 1751 O O . GLU A 1 251 ? -39.688 2.975 25.925 1.00 88.19 251 GLU A O 1
ATOM 1756 N N . LEU A 1 252 ? -37.464 3.290 26.046 1.00 89.44 252 LEU A N 1
ATOM 1757 C CA . LEU A 1 252 ? -37.133 2.488 24.865 1.00 89.44 252 LEU A CA 1
ATOM 1758 C C . LEU A 1 252 ? -37.393 0.998 25.103 1.00 89.44 252 LEU A C 1
ATOM 1760 O O . LEU A 1 252 ? -37.863 0.312 24.196 1.00 89.44 252 LEU A O 1
ATOM 1764 N N . ILE A 1 253 ? -37.094 0.503 26.307 1.00 90.00 253 ILE A N 1
ATOM 1765 C CA . ILE A 1 253 ? -37.316 -0.898 26.693 1.00 90.00 253 ILE A CA 1
ATOM 1766 C C . ILE A 1 253 ? -38.812 -1.154 26.893 1.00 90.00 253 ILE A C 1
ATOM 1768 O O . ILE A 1 253 ? -39.361 -2.124 26.374 1.00 90.00 253 ILE A O 1
ATOM 1772 N N . GLN A 1 254 ? -39.501 -0.251 27.593 1.00 90.94 254 GLN A N 1
ATOM 1773 C CA . GLN A 1 254 ? -40.926 -0.386 27.896 1.00 90.94 254 GLN A CA 1
ATOM 1774 C C . GLN A 1 254 ? -41.794 -0.481 26.641 1.00 90.94 254 GLN A C 1
ATOM 1776 O O . GLN A 1 254 ? -42.736 -1.270 26.616 1.00 90.94 254 GLN A O 1
ATOM 1781 N N . ALA A 1 255 ? -41.449 0.249 25.576 1.00 91.44 255 ALA A N 1
ATOM 1782 C CA . ALA A 1 255 ? -42.158 0.174 24.300 1.00 91.44 255 ALA A CA 1
ATOM 1783 C C . ALA A 1 255 ? -42.087 -1.210 23.625 1.00 91.44 255 ALA A C 1
ATOM 1785 O O . ALA A 1 255 ? -42.884 -1.484 22.724 1.00 91.44 255 ALA A O 1
ATOM 1786 N N . CYS A 1 256 ? -41.155 -2.065 24.057 1.00 93.44 256 CYS A N 1
ATOM 1787 C CA . CYS A 1 256 ? -40.940 -3.421 23.562 1.00 93.44 256 CYS A CA 1
ATOM 1788 C C . CYS A 1 256 ? -41.311 -4.524 24.563 1.00 93.44 256 CYS A C 1
ATOM 1790 O O . CYS A 1 256 ? -41.180 -5.706 24.246 1.00 93.44 256 CYS A O 1
ATOM 1792 N N . ASN A 1 257 ? -41.836 -4.178 25.741 1.00 91.31 257 ASN A N 1
ATOM 1793 C CA . ASN A 1 257 ? -42.312 -5.173 26.697 1.00 91.31 257 ASN A CA 1
ATOM 1794 C C . ASN A 1 257 ? -43.512 -5.947 26.131 1.00 91.31 257 ASN A C 1
ATOM 1796 O O . ASN A 1 257 ? -44.528 -5.363 25.756 1.00 91.31 257 ASN A O 1
ATOM 1800 N N . GLY A 1 258 ? -43.393 -7.276 26.078 1.00 89.81 258 GLY A N 1
ATOM 1801 C CA . GLY A 1 258 ? -44.415 -8.156 25.500 1.00 89.81 258 GLY A CA 1
ATOM 1802 C C . GLY A 1 258 ? -44.447 -8.177 23.967 1.00 89.81 258 GLY A C 1
ATOM 1803 O O . GLY A 1 258 ? -45.352 -8.781 23.396 1.00 89.81 258 GLY A O 1
ATOM 1804 N N . LYS A 1 259 ? -43.475 -7.538 23.305 1.00 92.25 259 LYS A N 1
ATOM 1805 C CA . LYS A 1 259 ? -43.266 -7.606 21.855 1.00 92.25 259 LYS A CA 1
ATOM 1806 C C . LYS A 1 259 ? -42.114 -8.551 21.522 1.00 92.25 259 LYS A C 1
ATOM 1808 O O . LYS A 1 259 ? -41.227 -8.776 22.341 1.00 92.25 259 LYS A O 1
ATOM 1813 N N . SER A 1 260 ? -42.135 -9.102 20.317 1.00 91.81 260 SER A N 1
ATOM 1814 C CA . SER A 1 260 ? -41.053 -9.919 19.771 1.00 91.81 260 SER A CA 1
ATOM 1815 C C . SER A 1 260 ? -40.000 -9.054 19.081 1.00 91.81 260 SER A C 1
ATOM 1817 O O . SER A 1 260 ? -40.236 -7.889 18.748 1.00 91.81 260 SER A O 1
ATOM 1819 N N . ALA A 1 261 ? -38.820 -9.628 18.841 1.00 89.88 261 ALA A N 1
ATOM 1820 C CA . ALA A 1 261 ? -37.825 -8.989 17.990 1.00 89.88 261 ALA A CA 1
ATOM 1821 C C . ALA A 1 261 ? -38.448 -8.657 16.622 1.00 89.88 261 ALA A C 1
ATOM 1823 O O . ALA A 1 261 ? -39.202 -9.458 16.071 1.00 89.88 261 ALA A O 1
ATOM 1824 N N . ASN A 1 262 ? -38.109 -7.487 16.084 1.00 88.44 262 ASN A N 1
ATOM 1825 C CA . ASN A 1 262 ? -38.616 -6.925 14.833 1.00 88.44 262 ASN A CA 1
ATOM 1826 C C . ASN A 1 262 ? -40.067 -6.392 14.867 1.00 88.44 262 ASN A C 1
ATOM 1828 O O . ASN A 1 262 ? -40.547 -5.877 13.856 1.00 88.44 262 ASN A O 1
ATOM 1832 N N . ASP A 1 263 ? -40.758 -6.437 16.012 1.00 93.81 263 ASP A N 1
ATOM 1833 C CA . ASP A 1 263 ? -42.079 -5.816 16.150 1.00 93.81 263 ASP A CA 1
ATOM 1834 C C . ASP A 1 263 ? -41.994 -4.291 16.092 1.00 93.81 263 ASP A C 1
ATOM 1836 O O . ASP A 1 263 ? -41.093 -3.666 16.654 1.00 93.81 263 ASP A O 1
ATOM 1840 N N . ARG A 1 264 ? -42.994 -3.665 15.466 1.00 93.19 264 ARG A N 1
ATOM 1841 C CA . ARG A 1 264 ? -43.101 -2.205 15.415 1.00 93.19 264 ARG A CA 1
ATOM 1842 C C . ARG A 1 264 ? -43.406 -1.639 16.806 1.00 93.19 264 ARG A C 1
ATOM 1844 O O . ARG A 1 264 ? -44.317 -2.102 17.506 1.00 93.19 264 ARG A O 1
ATOM 1851 N N . CYS A 1 265 ? -42.677 -0.596 17.173 1.00 93.06 265 CYS A N 1
ATOM 1852 C CA . CYS A 1 265 ? -42.774 0.085 18.459 1.00 93.06 265 CYS A CA 1
ATOM 1853 C C . CYS A 1 265 ? -42.743 1.603 18.258 1.00 93.06 265 CYS A C 1
ATOM 1855 O O . CYS A 1 265 ? -42.177 2.100 17.285 1.00 93.06 265 CYS A O 1
ATOM 1857 N N . THR A 1 266 ? -43.354 2.349 19.172 1.00 92.00 266 THR A N 1
ATOM 1858 C CA . THR A 1 266 ? -43.370 3.816 19.153 1.00 92.00 266 THR A CA 1
ATOM 1859 C C . THR A 1 266 ? -42.985 4.299 20.539 1.00 92.00 266 THR A C 1
ATOM 1861 O O . THR A 1 266 ? -43.541 3.819 21.524 1.00 92.00 266 THR A O 1
ATOM 1864 N N . VAL A 1 267 ? -42.023 5.217 20.612 1.00 92.00 267 VAL A N 1
ATOM 1865 C CA . VAL A 1 267 ? -41.508 5.760 21.875 1.00 92.00 267 VAL A CA 1
ATOM 1866 C C . VAL A 1 267 ? -41.591 7.271 21.826 1.00 92.00 267 VAL A C 1
ATOM 1868 O O . VAL A 1 267 ? -41.292 7.885 20.798 1.00 92.00 267 VAL A O 1
ATOM 1871 N N . THR A 1 268 ? -41.930 7.858 22.965 1.00 88.19 268 THR A N 1
ATOM 1872 C CA . THR A 1 268 ? -41.816 9.290 23.216 1.00 88.19 268 THR A CA 1
ATOM 1873 C C . THR A 1 268 ? -40.745 9.502 24.284 1.00 88.19 268 THR A C 1
ATOM 1875 O O . THR A 1 268 ? -40.890 9.022 25.404 1.00 88.19 268 THR A O 1
ATOM 1878 N N . VAL A 1 269 ? -39.650 10.179 23.927 1.00 82.44 269 VAL A N 1
ATOM 1879 C CA . VAL A 1 269 ? -38.562 10.550 24.849 1.00 82.44 269 VAL A CA 1
ATOM 1880 C C . VAL A 1 269 ? -38.503 12.075 24.906 1.00 82.44 269 VAL A C 1
ATOM 1882 O O . VAL A 1 269 ? -38.119 12.726 23.929 1.00 82.44 269 VAL A O 1
ATOM 1885 N N . GLY A 1 270 ? -38.919 12.659 26.032 1.00 82.00 270 GLY A N 1
ATOM 1886 C CA . GLY A 1 270 ? -39.179 14.102 26.116 1.00 82.00 270 GLY A CA 1
ATOM 1887 C C . GLY A 1 270 ? -40.269 14.526 25.122 1.00 82.00 270 GLY A C 1
ATOM 1888 O O . GLY A 1 270 ? -41.286 13.851 25.006 1.00 82.00 270 GLY A O 1
ATOM 1889 N N . ASP A 1 271 ? -40.035 15.591 24.351 1.00 84.62 271 ASP A N 1
ATOM 1890 C CA . ASP A 1 271 ? -40.989 16.096 23.342 1.00 84.62 271 ASP A CA 1
ATOM 1891 C C . ASP A 1 271 ? -40.873 15.403 21.968 1.00 84.62 271 ASP A C 1
ATOM 1893 O O . ASP A 1 271 ? -41.538 15.785 21.002 1.00 84.62 271 ASP A O 1
ATOM 1897 N N . LYS A 1 272 ? -39.998 14.398 21.832 1.00 83.88 272 LYS A N 1
ATOM 1898 C CA . LYS A 1 272 ? -39.726 13.720 20.557 1.00 83.88 272 LYS A CA 1
ATOM 1899 C C . LYS A 1 272 ? -40.379 12.348 20.539 1.00 83.88 272 LYS A C 1
ATOM 1901 O O . LYS A 1 272 ? -40.082 11.505 21.380 1.00 83.88 272 LYS A O 1
ATOM 1906 N N . THR A 1 273 ? -41.219 12.107 19.536 1.00 88.88 273 THR A N 1
ATOM 1907 C CA . THR A 1 273 ? -41.820 10.793 19.280 1.00 88.88 273 THR A CA 1
ATOM 1908 C C . THR A 1 273 ? -41.235 10.205 18.006 1.00 88.88 273 THR A C 1
ATOM 1910 O O . THR A 1 273 ? -41.176 10.885 16.982 1.00 88.88 273 THR A O 1
ATOM 1913 N N . PHE A 1 274 ? -40.821 8.942 18.050 1.00 90.75 274 PHE A N 1
ATOM 1914 C CA . PHE A 1 274 ? -40.380 8.215 16.864 1.00 90.75 274 PHE A CA 1
ATOM 1915 C C . PHE A 1 274 ? -40.954 6.802 16.842 1.00 90.75 274 PHE A C 1
ATOM 1917 O O . PHE A 1 274 ? -41.385 6.253 17.856 1.00 90.75 274 PHE A O 1
ATOM 1924 N N . THR A 1 275 ? -40.980 6.221 15.646 1.00 90.62 275 THR A N 1
ATOM 1925 C CA . THR A 1 275 ? -41.370 4.827 15.438 1.00 90.62 275 THR A CA 1
ATOM 1926 C C . THR A 1 275 ? -40.148 4.026 15.029 1.00 90.62 275 THR A C 1
ATOM 1928 O O . THR A 1 275 ? -39.337 4.490 14.229 1.00 90.62 275 THR A O 1
ATOM 1931 N N . GLY A 1 276 ? -40.031 2.832 15.586 1.00 92.00 276 GLY A N 1
ATOM 1932 C CA . GLY A 1 276 ? -38.901 1.944 15.412 1.00 92.00 276 GLY A CA 1
ATOM 1933 C C . GLY A 1 276 ? -39.326 0.487 15.322 1.00 92.00 276 GLY A C 1
ATOM 1934 O O . GLY A 1 276 ? -40.505 0.166 15.126 1.00 92.00 276 GLY A O 1
ATOM 1935 N N . VAL A 1 277 ? -38.341 -0.383 15.492 1.00 93.12 277 VAL A N 1
ATOM 1936 C CA . VAL A 1 277 ? -38.508 -1.826 15.643 1.00 93.12 277 VAL A CA 1
ATOM 1937 C C . VAL A 1 277 ? -37.838 -2.287 16.933 1.00 93.12 277 VAL A C 1
ATOM 1939 O O . VAL A 1 277 ? -36.834 -1.719 17.364 1.00 93.12 277 VAL A O 1
ATOM 1942 N N . CYS A 1 278 ? -38.420 -3.295 17.574 1.00 93.50 278 CYS A N 1
ATOM 1943 C CA . CYS A 1 278 ? -37.866 -3.896 18.777 1.00 93.50 278 CYS A CA 1
ATOM 1944 C C . CYS A 1 278 ? -36.639 -4.735 18.428 1.00 93.50 278 CYS A C 1
ATOM 1946 O O . CYS A 1 278 ? -36.759 -5.786 17.802 1.00 93.50 278 CYS A O 1
ATOM 1948 N N . THR A 1 279 ? -35.464 -4.291 18.857 1.00 91.81 279 THR A N 1
ATOM 1949 C CA . THR A 1 279 ? -34.188 -4.952 18.562 1.00 91.81 279 THR A CA 1
ATOM 1950 C C . THR A 1 279 ? -33.503 -5.333 19.865 1.00 91.81 279 THR A C 1
ATOM 1952 O O . THR A 1 279 ? -33.534 -4.570 20.832 1.00 91.81 279 THR A O 1
ATOM 1955 N N . ALA A 1 280 ? -32.895 -6.519 19.904 1.00 89.31 280 ALA A N 1
ATOM 1956 C CA . ALA A 1 280 ? -32.124 -6.957 21.061 1.00 89.31 280 ALA A CA 1
ATOM 1957 C C . ALA A 1 280 ? -30.882 -6.079 21.222 1.00 89.31 280 ALA A C 1
ATOM 1959 O O . ALA A 1 280 ? -30.147 -5.844 20.259 1.00 89.31 280 ALA A O 1
ATOM 1960 N N . LEU A 1 281 ? -30.658 -5.586 22.438 1.00 83.19 281 LEU A N 1
ATOM 1961 C CA . LEU A 1 281 ? -29.405 -4.920 22.766 1.00 83.19 281 LEU A CA 1
ATOM 1962 C C . LEU A 1 281 ? -28.247 -5.941 22.754 1.00 83.19 281 LEU A C 1
ATOM 1964 O O . LEU A 1 281 ? -28.490 -7.135 22.961 1.00 83.19 281 LEU A O 1
ATOM 1968 N N . PRO A 1 282 ? -26.997 -5.494 22.514 1.00 78.31 282 PRO A N 1
ATOM 1969 C CA . PRO A 1 282 ? -25.825 -6.369 22.569 1.00 78.31 282 PRO A CA 1
ATOM 1970 C C . PRO A 1 282 ? -25.749 -7.163 23.882 1.00 78.31 282 PRO A C 1
ATOM 1972 O O . PRO A 1 282 ? -26.334 -6.760 24.888 1.00 78.31 282 PRO A O 1
ATOM 1975 N N . ASP A 1 283 ? -25.023 -8.281 23.861 1.00 70.00 283 ASP A N 1
ATOM 1976 C CA . ASP A 1 283 ? -24.789 -9.153 25.026 1.00 70.00 283 ASP A CA 1
ATOM 1977 C C . ASP A 1 283 ? -26.058 -9.823 25.590 1.00 70.00 283 ASP A C 1
ATOM 1979 O O . ASP A 1 283 ? -26.143 -10.151 26.771 1.00 70.00 283 ASP A O 1
ATOM 1983 N N . GLY A 1 284 ? -27.069 -10.041 24.740 1.00 68.56 284 GLY A N 1
ATOM 1984 C CA . GLY A 1 284 ? -28.321 -10.695 25.141 1.00 68.56 284 GLY A CA 1
ATOM 1985 C C . GLY A 1 284 ? -29.232 -9.809 25.997 1.00 68.56 284 GLY A C 1
ATOM 1986 O O . GLY A 1 284 ? -30.045 -10.322 26.766 1.00 68.56 284 GLY A O 1
ATOM 1987 N N . GLY A 1 285 ? -29.092 -8.485 25.880 1.00 76.88 285 GLY A N 1
ATOM 1988 C CA . GLY A 1 285 ? -29.903 -7.512 26.607 1.00 76.88 285 GLY A CA 1
ATOM 1989 C C . GLY A 1 285 ? -31.385 -7.477 26.183 1.00 76.88 285 GLY A C 1
ATOM 1990 O O . GLY A 1 285 ? -31.788 -8.121 25.211 1.00 76.88 285 GLY A O 1
ATOM 1991 N N . PRO A 1 286 ? -32.226 -6.705 26.902 1.00 86.94 286 PRO A N 1
ATOM 1992 C CA . PRO A 1 286 ? -33.655 -6.592 26.607 1.00 86.94 286 PRO A CA 1
ATOM 1993 C C . PRO A 1 286 ? -33.911 -5.997 25.214 1.00 86.94 286 PRO A C 1
ATOM 1995 O O . PRO A 1 286 ? -33.063 -5.297 24.653 1.00 86.94 286 PRO A O 1
ATOM 1998 N N . LEU A 1 287 ? -35.107 -6.237 24.667 1.00 91.44 287 LEU A N 1
ATOM 1999 C CA . LEU A 1 287 ? -35.546 -5.564 23.446 1.00 91.44 287 LEU A CA 1
ATOM 2000 C C . LEU A 1 287 ? -35.745 -4.074 23.730 1.00 91.44 287 LEU A C 1
ATOM 2002 O O . LEU A 1 287 ? -36.489 -3.703 24.636 1.00 91.44 287 LEU A O 1
ATOM 2006 N N . ALA A 1 288 ? -35.106 -3.231 22.929 1.00 91.69 288 ALA A N 1
ATOM 2007 C CA . ALA A 1 288 ? -35.309 -1.793 22.940 1.00 91.69 288 ALA A CA 1
ATOM 2008 C C . ALA A 1 288 ? -35.866 -1.342 21.591 1.00 91.69 288 ALA A C 1
ATOM 2010 O O . ALA A 1 288 ? -35.524 -1.887 20.539 1.00 91.69 288 ALA A O 1
ATOM 2011 N N . CYS A 1 289 ? -36.728 -0.333 21.618 1.00 93.38 289 CYS A N 1
ATOM 2012 C CA . CYS A 1 289 ? -37.279 0.243 20.408 1.00 93.38 289 CYS A CA 1
ATOM 2013 C C . CYS A 1 289 ? -36.240 1.137 19.728 1.00 93.38 289 CYS A C 1
ATOM 2015 O O . CYS A 1 289 ? -35.993 2.260 20.170 1.00 93.38 289 CYS A O 1
ATOM 2017 N N . LEU A 1 290 ? -35.626 0.641 18.656 1.00 90.38 290 LEU A N 1
ATOM 2018 C CA . LEU A 1 290 ? -34.613 1.370 17.901 1.00 90.38 290 LEU A CA 1
ATOM 2019 C C . LEU A 1 290 ? -35.199 1.895 16.588 1.00 90.38 290 LEU A C 1
ATOM 2021 O O . LEU A 1 290 ? -36.034 1.221 15.979 1.00 90.38 290 LEU A O 1
ATOM 2025 N N . PRO A 1 291 ? -34.789 3.089 16.126 1.00 86.44 291 PRO A N 1
ATOM 2026 C CA . PRO A 1 291 ? -35.175 3.560 14.804 1.00 86.44 291 PRO A CA 1
ATOM 2027 C C . PRO A 1 291 ? -34.754 2.536 13.735 1.00 86.44 291 PRO A C 1
ATOM 2029 O O . PRO A 1 291 ? -33.759 1.829 13.924 1.00 86.44 291 PRO A O 1
ATOM 2032 N N . PRO A 1 292 ? -35.499 2.430 12.619 1.00 79.62 292 PRO A N 1
ATOM 2033 C CA . PRO A 1 292 ? -35.128 1.521 11.544 1.00 79.62 292 PRO A CA 1
ATOM 2034 C C . PRO A 1 292 ? -33.707 1.847 11.055 1.00 79.62 292 PRO A C 1
ATOM 2036 O O . PRO A 1 292 ? -33.349 3.031 11.004 1.00 79.62 292 PRO A O 1
ATOM 2039 N N . PRO A 1 293 ? -32.901 0.830 10.693 1.00 74.56 293 PRO A N 1
ATOM 2040 C CA . PRO A 1 293 ? -31.584 1.057 10.118 1.00 74.56 293 PRO A CA 1
ATOM 2041 C C . PRO A 1 293 ? -31.676 2.045 8.947 1.00 74.56 293 PRO A C 1
ATOM 2043 O O . PRO A 1 293 ? -32.661 1.998 8.198 1.00 74.56 293 PRO A O 1
ATOM 2046 N N . PRO A 1 294 ? -30.680 2.931 8.763 1.00 76.88 294 PRO A N 1
ATOM 2047 C CA . PRO A 1 294 ? -30.621 3.777 7.582 1.00 76.88 294 PRO A CA 1
ATOM 2048 C C . PRO A 1 294 ? -30.761 2.918 6.325 1.00 76.88 294 PRO A C 1
ATOM 2050 O O . PRO A 1 294 ? -30.174 1.836 6.242 1.00 76.88 294 PRO A O 1
ATOM 2053 N N . ALA A 1 295 ? -31.541 3.390 5.351 1.00 77.94 295 ALA A N 1
ATOM 2054 C CA . ALA A 1 295 ? -31.643 2.698 4.074 1.00 77.94 295 ALA A CA 1
ATOM 2055 C C . ALA A 1 295 ? -30.232 2.524 3.475 1.00 77.94 295 ALA A C 1
ATOM 2057 O O . ALA A 1 295 ? -29.437 3.471 3.538 1.00 77.94 295 ALA A O 1
ATOM 2058 N N . PRO A 1 296 ? -29.908 1.351 2.897 1.00 82.31 296 PRO A N 1
ATOM 2059 C CA . PRO A 1 296 ? -28.622 1.140 2.254 1.00 82.31 296 PRO A CA 1
ATOM 2060 C C . PRO A 1 296 ? -28.349 2.225 1.206 1.00 82.31 296 PRO A C 1
ATOM 2062 O O . PRO A 1 296 ? -29.280 2.690 0.534 1.00 82.31 296 PRO A O 1
ATOM 2065 N N . PRO A 1 297 ? -27.084 2.638 1.038 1.00 86.69 297 PRO A N 1
ATOM 2066 C CA . PRO A 1 297 ? -26.750 3.681 0.085 1.00 86.69 297 PRO A CA 1
ATOM 2067 C C . PRO A 1 297 ? -27.108 3.236 -1.351 1.00 86.69 297 PRO A C 1
ATOM 2069 O O . PRO A 1 297 ? -26.979 2.053 -1.679 1.00 86.69 297 PRO A O 1
ATOM 2072 N N . PRO A 1 298 ? -27.518 4.159 -2.246 1.00 90.25 298 PRO A N 1
ATOM 2073 C CA . PRO A 1 298 ? -27.971 3.829 -3.604 1.00 90.25 298 PRO A CA 1
ATOM 2074 C C . PRO A 1 298 ? -27.055 2.901 -4.431 1.00 90.25 298 PRO A C 1
ATOM 2076 O O . PRO A 1 298 ? -27.595 2.028 -5.116 1.00 90.25 298 PRO A O 1
ATOM 2079 N N . PRO A 1 299 ? -25.707 3.006 -4.364 1.00 91.44 299 PRO A N 1
ATOM 2080 C CA . PRO A 1 299 ? -24.815 2.086 -5.071 1.00 91.44 299 PRO A CA 1
ATOM 2081 C C . PRO A 1 299 ? -24.977 0.626 -4.636 1.00 91.44 299 PRO A C 1
ATOM 2083 O O . PRO A 1 299 ? -24.851 -0.269 -5.467 1.00 91.44 299 PRO A O 1
ATOM 2086 N N . VAL A 1 300 ? -25.262 0.383 -3.354 1.00 91.81 300 VAL A N 1
ATOM 2087 C CA . VAL A 1 300 ? -25.496 -0.959 -2.801 1.00 91.81 300 VAL A CA 1
ATOM 2088 C C . VAL A 1 300 ? -26.867 -1.463 -3.237 1.00 91.81 300 VAL A C 1
ATOM 2090 O O . VAL A 1 300 ? -26.998 -2.576 -3.739 1.00 91.81 300 VAL A O 1
ATOM 2093 N N . THR A 1 301 ? -27.892 -0.614 -3.133 1.00 91.50 301 THR A N 1
ATOM 2094 C CA . THR A 1 301 ? -29.263 -0.963 -3.531 1.00 91.50 301 THR A CA 1
ATOM 2095 C C . THR A 1 301 ? -29.353 -1.376 -5.002 1.00 91.50 301 THR A C 1
ATOM 2097 O O . THR A 1 301 ? -30.072 -2.317 -5.328 1.00 91.50 301 THR A O 1
ATOM 2100 N N . ALA A 1 302 ? -28.577 -0.749 -5.893 1.00 92.31 302 ALA A N 1
ATOM 2101 C CA . ALA A 1 302 ? -28.534 -1.105 -7.316 1.00 92.31 302 ALA A CA 1
ATOM 2102 C C . ALA A 1 302 ? -27.943 -2.494 -7.620 1.00 92.31 302 ALA A C 1
ATOM 2104 O O . ALA A 1 302 ? -28.115 -2.997 -8.738 1.00 92.31 302 ALA A O 1
ATOM 2105 N N . CYS A 1 303 ? -27.266 -3.095 -6.641 1.00 94.31 303 CYS A N 1
ATOM 2106 C CA . CYS A 1 303 ? -26.672 -4.426 -6.708 1.00 94.31 303 CYS A CA 1
ATOM 2107 C C . CYS A 1 303 ? -27.334 -5.437 -5.767 1.00 94.31 303 CYS A C 1
ATOM 2109 O O . CYS A 1 303 ? -26.912 -6.591 -5.720 1.00 94.31 303 CYS A O 1
ATOM 2111 N N . ASN A 1 304 ? -28.390 -5.044 -5.051 1.00 90.75 304 ASN A N 1
ATOM 2112 C CA . ASN A 1 304 ? -29.105 -5.955 -4.172 1.00 90.75 304 ASN A CA 1
ATOM 2113 C C . ASN A 1 304 ? -29.803 -7.053 -4.995 1.00 90.75 304 ASN A C 1
ATOM 2115 O O . ASN A 1 304 ? -30.597 -6.755 -5.889 1.00 90.75 304 ASN A O 1
ATOM 2119 N N . GLY A 1 305 ? -29.483 -8.319 -4.711 1.00 88.06 305 GLY A N 1
ATOM 2120 C CA . GLY A 1 305 ? -29.967 -9.474 -5.477 1.00 88.06 305 GLY A CA 1
ATOM 2121 C C . GLY A 1 305 ? -29.306 -9.675 -6.849 1.00 88.06 305 GLY A C 1
ATOM 2122 O O . GLY A 1 305 ? -29.793 -10.492 -7.628 1.00 88.06 305 GLY A O 1
ATOM 2123 N N . LYS A 1 306 ? -28.223 -8.949 -7.155 1.00 92.00 306 LYS A N 1
ATOM 2124 C CA . LYS A 1 306 ? -27.407 -9.141 -8.364 1.00 92.00 306 LYS A CA 1
ATOM 2125 C C . LYS A 1 306 ? -26.111 -9.882 -8.041 1.00 92.00 306 LYS A C 1
ATOM 2127 O O . LYS A 1 306 ? -25.682 -9.906 -6.893 1.00 92.00 306 LYS A O 1
ATOM 2132 N N . ASN A 1 307 ? -25.478 -10.462 -9.052 1.00 92.62 307 ASN A N 1
ATOM 2133 C CA . ASN A 1 307 ? -24.176 -11.110 -8.941 1.00 92.62 307 ASN A CA 1
ATOM 2134 C C . ASN A 1 307 ? -23.029 -10.131 -9.228 1.00 92.62 307 ASN A C 1
ATOM 2136 O O . ASN A 1 307 ? -23.204 -9.082 -9.856 1.00 92.62 307 ASN A O 1
ATOM 2140 N N . ALA A 1 308 ? -21.818 -10.493 -8.797 1.00 90.88 308 ALA A N 1
ATOM 2141 C CA . ALA A 1 308 ? -20.611 -9.774 -9.186 1.00 90.88 308 ALA A CA 1
ATOM 2142 C C . ALA A 1 308 ? -20.455 -9.786 -10.719 1.00 90.88 308 ALA A C 1
ATOM 2144 O O . ALA A 1 308 ? -20.536 -10.834 -11.354 1.00 90.88 308 ALA A O 1
ATOM 2145 N N . GLY A 1 309 ? -20.223 -8.613 -11.305 1.00 87.75 309 GLY A N 1
ATOM 2146 C CA . GLY A 1 309 ? -20.137 -8.405 -12.749 1.00 87.75 309 GLY A CA 1
ATOM 2147 C C . GLY A 1 309 ? -21.447 -7.981 -13.419 1.00 87.75 309 GLY A C 1
ATOM 2148 O O . GLY A 1 309 ? -21.395 -7.537 -14.563 1.00 87.75 309 GLY A O 1
ATOM 2149 N N . ASP A 1 310 ? -22.594 -8.034 -12.736 1.00 95.50 310 ASP A N 1
ATOM 2150 C CA . ASP A 1 310 ? -23.866 -7.605 -13.325 1.00 95.50 310 ASP A CA 1
ATOM 2151 C C . ASP A 1 310 ? -23.901 -6.094 -13.562 1.00 95.50 310 ASP A C 1
ATOM 2153 O O . ASP A 1 310 ? -23.452 -5.300 -12.731 1.00 95.50 310 ASP A O 1
ATOM 2157 N N . ALA A 1 311 ? -24.492 -5.682 -14.685 1.00 93.50 311 ALA A N 1
ATOM 2158 C CA . ALA A 1 311 ? -24.703 -4.272 -14.975 1.00 93.50 311 ALA A CA 1
ATOM 2159 C C . ALA A 1 311 ? -25.642 -3.636 -13.936 1.00 93.50 311 ALA A C 1
ATOM 2161 O O . ALA A 1 311 ? -26.693 -4.178 -13.561 1.00 93.50 311 ALA A O 1
ATOM 2162 N N . CYS A 1 312 ? -25.276 -2.445 -13.483 1.00 94.12 312 CYS A N 1
ATOM 2163 C CA . CYS A 1 312 ? -26.007 -1.706 -12.468 1.00 94.12 312 CYS A CA 1
ATOM 2164 C C . CYS A 1 312 ? -26.113 -0.226 -12.829 1.00 94.12 312 CYS A C 1
ATOM 2166 O O . CYS A 1 312 ? -25.297 0.324 -13.571 1.00 94.12 312 CYS A O 1
ATOM 2168 N N . LEU A 1 313 ? -27.164 0.402 -12.308 1.00 92.06 313 LEU A N 1
ATOM 2169 C CA . LEU A 1 313 ? -27.490 1.799 -12.539 1.00 92.06 313 LEU A CA 1
ATOM 2170 C C . LEU A 1 313 ? -28.111 2.358 -11.265 1.00 92.06 313 LEU A C 1
ATOM 2172 O O . LEU A 1 313 ? -29.040 1.760 -10.721 1.00 92.06 313 LEU A O 1
ATOM 2176 N N . PHE A 1 314 ? -27.616 3.500 -10.807 1.00 92.44 314 PHE A N 1
ATOM 2177 C CA . PHE A 1 314 ? -28.238 4.252 -9.724 1.00 92.44 314 PHE A CA 1
ATOM 2178 C C . PHE A 1 314 ? -28.154 5.750 -9.985 1.00 92.44 314 PHE A C 1
ATOM 2180 O O . PHE A 1 314 ? -27.423 6.211 -10.862 1.00 92.44 314 PHE A O 1
ATOM 2187 N N . THR A 1 315 ? -28.902 6.507 -9.193 1.00 89.62 315 THR A N 1
ATOM 2188 C CA . THR A 1 315 ? -28.928 7.965 -9.260 1.00 89.62 315 THR A CA 1
ATOM 2189 C C . THR A 1 315 ? -28.283 8.537 -8.001 1.00 89.62 315 THR A C 1
ATOM 2191 O O . THR A 1 315 ? -28.656 8.168 -6.887 1.00 89.62 315 THR A O 1
ATOM 2194 N N . ALA A 1 316 ? -27.306 9.426 -8.176 1.00 83.94 316 ALA A N 1
ATOM 2195 C CA . ALA A 1 316 ? -26.678 10.198 -7.108 1.00 83.94 316 ALA A CA 1
ATOM 2196 C C . ALA A 1 316 ? -26.896 11.692 -7.375 1.00 83.94 316 ALA A C 1
ATOM 2198 O O . ALA A 1 316 ? -26.267 12.269 -8.265 1.00 83.94 316 ALA A O 1
ATOM 2199 N N . GLY A 1 317 ? -27.814 12.312 -6.627 1.00 83.88 317 GLY A N 1
ATOM 2200 C CA . GLY A 1 317 ? -28.304 13.657 -6.950 1.00 83.88 317 GLY A CA 1
ATOM 2201 C C . GLY A 1 317 ? -29.015 13.656 -8.306 1.00 83.88 317 GLY A C 1
ATOM 2202 O O . GLY A 1 317 ? -29.895 12.832 -8.524 1.00 83.88 317 GLY A O 1
ATOM 2203 N N . ASP A 1 318 ? -28.587 14.515 -9.233 1.00 85.81 318 ASP A N 1
ATOM 2204 C CA . ASP A 1 318 ? -29.140 14.596 -10.598 1.00 85.81 318 ASP A CA 1
ATOM 2205 C C . ASP A 1 318 ? -28.370 13.751 -11.630 1.00 85.81 318 ASP A C 1
ATOM 2207 O O . ASP A 1 318 ? -28.642 13.808 -12.830 1.00 85.81 318 ASP A O 1
ATOM 221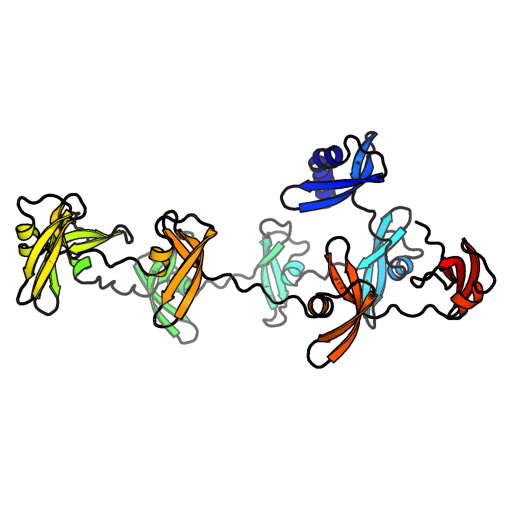1 N N . ARG A 1 319 ? -27.360 12.985 -11.194 1.00 85.50 319 ARG A N 1
ATOM 2212 C CA . ARG A 1 319 ? -26.494 12.208 -12.090 1.00 85.50 319 ARG A CA 1
ATOM 2213 C C . ARG A 1 319 ? -26.837 10.729 -12.032 1.00 85.50 319 ARG A C 1
ATOM 2215 O O . ARG A 1 319 ? -26.887 10.133 -10.958 1.00 85.50 319 ARG A O 1
ATOM 2222 N N . SER A 1 320 ? -27.013 10.133 -13.208 1.00 88.19 320 SER A N 1
ATOM 2223 C CA . SER A 1 320 ? -27.117 8.685 -13.356 1.00 88.19 320 SER A CA 1
ATOM 2224 C C . SER A 1 320 ? -25.719 8.082 -13.486 1.00 88.19 320 SER A C 1
ATOM 2226 O O . SER A 1 320 ? -24.916 8.538 -14.300 1.00 88.19 320 SER A O 1
ATOM 2228 N N . VAL A 1 321 ? -25.417 7.088 -12.656 1.00 89.00 321 VAL A N 1
ATOM 2229 C CA . VAL A 1 321 ? -24.127 6.397 -12.612 1.00 89.00 321 VAL A CA 1
ATOM 2230 C C . VAL A 1 321 ? -24.347 4.949 -13.031 1.00 89.00 321 VAL A C 1
ATOM 2232 O O . VAL A 1 321 ? -25.002 4.183 -12.322 1.00 89.00 321 VAL A O 1
ATOM 2235 N N . SER A 1 322 ? -23.808 4.584 -14.194 1.00 92.19 322 SER A N 1
ATOM 2236 C CA . SER A 1 322 ? -23.807 3.215 -14.715 1.00 92.19 322 SER A CA 1
ATOM 2237 C C . SER A 1 322 ? -22.492 2.511 -14.401 1.00 92.19 322 SER A C 1
ATOM 2239 O O . SER A 1 322 ? -21.421 3.115 -14.496 1.00 92.19 322 SER A O 1
ATOM 2241 N N . GLY A 1 323 ? -22.556 1.219 -14.106 1.00 93.06 323 GLY A N 1
ATOM 2242 C CA . GLY A 1 323 ? -21.373 0.439 -13.783 1.00 93.06 323 GLY A CA 1
ATOM 2243 C C . GLY A 1 323 ? -21.642 -1.054 -13.713 1.00 93.06 323 GLY A C 1
ATOM 2244 O O . GLY A 1 323 ? -22.598 -1.558 -14.305 1.00 93.06 323 GLY A O 1
ATOM 2245 N N . PHE A 1 324 ? -20.797 -1.743 -12.953 1.00 94.69 324 PHE A N 1
ATOM 2246 C CA . PHE A 1 324 ? -20.918 -3.172 -12.688 1.00 94.69 324 PHE A CA 1
ATOM 2247 C C . PHE A 1 324 ? -20.878 -3.439 -11.185 1.00 94.69 324 PHE A C 1
ATOM 2249 O O . PHE A 1 324 ? -20.135 -2.780 -10.451 1.00 94.69 324 PHE A O 1
ATOM 2256 N N . CYS A 1 325 ? -21.661 -4.413 -10.731 1.00 95.19 325 CYS A N 1
ATOM 2257 C CA . CYS A 1 325 ? -21.677 -4.839 -9.340 1.00 95.19 325 CYS A CA 1
ATOM 2258 C C . CYS A 1 325 ? -20.343 -5.480 -8.971 1.00 95.19 325 CYS A C 1
ATOM 2260 O O . CYS A 1 325 ? -19.902 -6.436 -9.606 1.00 95.19 325 CYS A O 1
ATOM 2262 N N . ARG A 1 326 ? -19.676 -4.941 -7.954 1.00 93.56 326 ARG A N 1
ATOM 2263 C CA . ARG A 1 326 ? -18.381 -5.429 -7.472 1.00 93.56 326 ARG A CA 1
ATOM 2264 C C . ARG A 1 326 ? -18.398 -5.519 -5.955 1.00 93.56 326 ARG A C 1
ATOM 2266 O O . ARG A 1 326 ? -19.053 -4.710 -5.301 1.00 93.56 326 ARG A O 1
ATOM 2273 N N . ALA A 1 327 ? -17.682 -6.503 -5.423 1.00 91.31 327 ALA A N 1
ATOM 2274 C CA . ALA A 1 327 ? -17.536 -6.687 -3.987 1.00 91.31 327 ALA A CA 1
ATOM 2275 C C . ALA A 1 327 ? -16.765 -5.509 -3.385 1.00 91.31 327 ALA A C 1
ATOM 2277 O O . ALA A 1 327 ? -15.686 -5.162 -3.869 1.00 91.31 327 ALA A O 1
ATOM 2278 N N . VAL A 1 328 ? -17.350 -4.885 -2.366 1.00 87.62 328 VAL A N 1
ATOM 2279 C CA . VAL A 1 328 ? -16.677 -3.892 -1.512 1.00 87.62 328 VAL A CA 1
ATOM 2280 C C . VAL A 1 328 ? -16.292 -4.490 -0.159 1.00 87.62 328 VAL A C 1
ATOM 2282 O O . VAL A 1 328 ? -15.340 -4.022 0.456 1.00 87.62 328 VAL A O 1
ATOM 2285 N N . ASP A 1 329 ? -16.979 -5.554 0.256 1.00 82.19 329 ASP A N 1
ATOM 2286 C CA . ASP A 1 329 ? -16.576 -6.476 1.315 1.00 82.19 329 ASP A CA 1
ATOM 2287 C C . ASP A 1 329 ? -16.982 -7.918 0.923 1.00 82.19 329 ASP A C 1
ATOM 2289 O O . ASP A 1 329 ? -17.446 -8.155 -0.196 1.00 82.19 329 ASP A O 1
ATOM 2293 N N . GLU A 1 330 ? -16.806 -8.888 1.824 1.00 76.88 330 GLU A N 1
ATOM 2294 C CA . GLU A 1 330 ? -17.109 -10.306 1.570 1.00 76.88 330 GLU A CA 1
ATOM 2295 C C . GLU A 1 330 ? -18.597 -10.610 1.280 1.00 76.88 330 GLU A C 1
ATOM 2297 O O . GLU A 1 330 ? -18.899 -11.660 0.715 1.00 76.88 330 GLU A O 1
ATOM 2302 N N . HIS A 1 331 ? -19.529 -9.721 1.642 1.00 79.75 331 HIS A N 1
ATOM 2303 C CA . HIS A 1 331 ? -20.981 -9.946 1.569 1.00 79.75 331 HIS A CA 1
ATOM 2304 C C . HIS A 1 331 ? -21.761 -8.794 0.898 1.00 79.75 331 HIS A C 1
ATOM 2306 O O . HIS A 1 331 ? -22.987 -8.860 0.781 1.00 79.75 331 HIS A O 1
ATOM 2312 N N . LEU A 1 332 ? -21.078 -7.747 0.434 1.00 89.25 332 LEU A N 1
ATOM 2313 C CA . LEU A 1 332 ? -21.664 -6.500 -0.039 1.00 89.25 332 LEU A CA 1
ATOM 2314 C C . LEU A 1 332 ? -21.180 -6.185 -1.451 1.00 89.25 332 LEU A C 1
ATOM 2316 O O . LEU A 1 332 ? -20.003 -5.906 -1.697 1.00 89.25 332 LEU A O 1
ATOM 2320 N N . LEU A 1 333 ? -22.126 -6.171 -2.390 1.00 93.06 333 LEU A N 1
ATOM 2321 C CA . LEU A 1 333 ? -21.906 -5.694 -3.750 1.00 93.06 333 LEU A CA 1
ATOM 2322 C C . LEU A 1 333 ? -22.353 -4.238 -3.872 1.00 93.06 333 LEU A C 1
ATOM 2324 O O . LEU A 1 333 ? -23.462 -3.879 -3.476 1.00 93.06 333 LEU A O 1
ATOM 2328 N N . ALA A 1 334 ? -21.507 -3.412 -4.479 1.00 93.94 334 ALA A N 1
ATOM 2329 C CA . ALA A 1 334 ? -21.832 -2.038 -4.829 1.00 93.94 334 ALA A CA 1
ATOM 2330 C C . ALA A 1 334 ? -21.645 -1.798 -6.327 1.00 93.94 334 ALA A C 1
ATOM 2332 O O . ALA A 1 334 ? -20.786 -2.393 -6.983 1.00 93.94 334 ALA A O 1
ATOM 2333 N N . CYS A 1 335 ? -22.457 -0.896 -6.867 1.00 94.62 335 CYS A N 1
ATOM 2334 C CA . CYS A 1 335 ? -22.368 -0.480 -8.251 1.00 94.62 335 CYS A CA 1
ATOM 2335 C C . CYS A 1 335 ? -21.168 0.445 -8.450 1.00 94.62 335 CYS A C 1
ATOM 2337 O O . CYS A 1 335 ? -21.202 1.603 -8.030 1.00 94.62 335 CYS A O 1
ATOM 2339 N N . LEU A 1 336 ? -20.111 -0.062 -9.089 1.00 92.12 336 LEU A N 1
ATOM 2340 C CA . LEU A 1 336 ? -18.900 0.708 -9.356 1.00 92.12 336 LEU A CA 1
ATOM 2341 C C . LEU A 1 336 ? -18.798 1.063 -10.844 1.00 92.12 336 LEU A C 1
ATOM 2343 O O . LEU A 1 336 ? -19.011 0.188 -11.691 1.00 92.12 336 LEU A O 1
ATOM 2347 N N . PRO A 1 337 ? -18.449 2.318 -11.182 1.00 88.00 337 PRO A N 1
ATOM 2348 C CA . PRO A 1 337 ? -18.249 2.718 -12.567 1.00 88.00 337 PRO A CA 1
ATOM 2349 C C . PRO A 1 337 ? -17.108 1.912 -13.212 1.00 88.00 337 PRO A C 1
ATOM 2351 O O . PRO A 1 337 ? -16.222 1.407 -12.511 1.00 88.00 337 PRO A O 1
ATOM 2354 N N . PRO A 1 338 ? -17.106 1.773 -14.550 1.00 81.75 338 PRO A N 1
ATOM 2355 C CA . PRO A 1 338 ? -15.993 1.150 -15.250 1.00 81.75 338 PRO A CA 1
ATOM 2356 C C . PRO A 1 338 ? -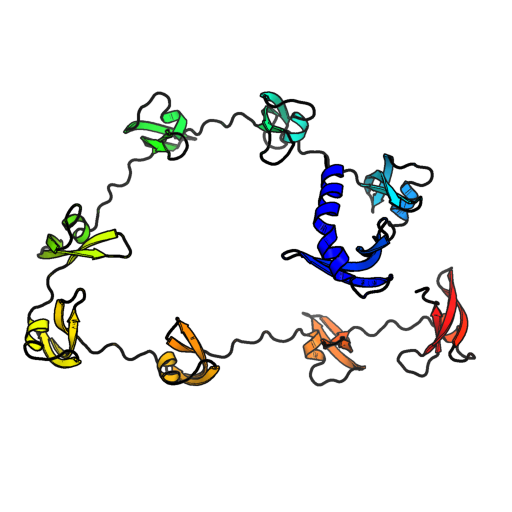14.696 1.904 -14.933 1.00 81.75 338 PRO A C 1
ATOM 2358 O O . PRO A 1 338 ? -14.666 3.135 -14.906 1.00 81.75 338 PRO A O 1
ATOM 2361 N N . LEU A 1 339 ? -13.622 1.152 -14.678 1.00 75.06 339 LEU A N 1
ATOM 2362 C CA . LEU A 1 339 ? -12.291 1.733 -14.519 1.00 75.06 339 LEU A CA 1
ATOM 2363 C C . LEU A 1 339 ? -11.939 2.467 -15.821 1.00 75.06 339 LEU A C 1
ATOM 2365 O O . LEU A 1 339 ? -12.110 1.871 -16.888 1.00 75.06 339 LEU A O 1
ATOM 2369 N N . PRO A 1 340 ? -11.459 3.721 -15.766 1.00 71.31 340 PRO A N 1
ATOM 2370 C CA . PRO A 1 340 ? -10.957 4.384 -16.956 1.00 71.31 340 PRO A CA 1
ATOM 2371 C C . PRO A 1 340 ? -9.779 3.565 -17.485 1.00 71.31 340 PRO A C 1
ATOM 2373 O O . PRO A 1 340 ? -8.743 3.452 -16.829 1.00 71.31 340 PRO A O 1
ATOM 2376 N N . THR A 1 341 ? -9.943 2.944 -18.650 1.00 66.81 341 THR A N 1
ATOM 2377 C CA . THR A 1 341 ? -8.820 2.310 -19.338 1.00 66.81 341 THR A CA 1
ATOM 2378 C C . THR A 1 341 ? -7.855 3.415 -19.756 1.00 66.81 341 THR A C 1
ATOM 2380 O O . THR A 1 341 ? -8.313 4.390 -20.365 1.00 66.81 341 THR A O 1
ATOM 2383 N N . PRO A 1 342 ? -6.551 3.310 -19.442 1.00 72.88 342 PRO A N 1
ATOM 2384 C CA . PRO A 1 342 ? -5.591 4.300 -19.897 1.00 72.88 342 PRO A CA 1
ATOM 2385 C C . PRO A 1 342 ? -5.674 4.422 -21.426 1.00 72.88 342 PRO A C 1
ATOM 2387 O O . PRO A 1 342 ? -5.826 3.400 -22.104 1.00 72.88 342 PRO A O 1
ATOM 2390 N N . PRO A 1 343 ? -5.619 5.649 -21.978 1.00 74.06 343 PRO A N 1
ATOM 2391 C CA . PRO A 1 343 ? -5.629 5.831 -23.421 1.00 74.06 343 PRO A CA 1
ATOM 2392 C C . PRO A 1 343 ? -4.452 5.061 -24.038 1.00 74.06 343 PRO A C 1
ATOM 2394 O O . PRO A 1 343 ? -3.371 5.018 -23.437 1.00 74.06 343 PRO A O 1
ATOM 2397 N N . PRO A 1 344 ? -4.638 4.432 -25.212 1.00 78.69 344 PRO A N 1
ATOM 2398 C CA . PRO A 1 344 ? -3.559 3.712 -25.869 1.00 78.69 344 PRO A CA 1
ATOM 2399 C C . PRO A 1 344 ? -2.388 4.664 -26.159 1.00 78.69 344 PRO A C 1
ATOM 2401 O O . PRO A 1 344 ? -2.614 5.850 -26.422 1.00 78.69 344 PRO A O 1
ATOM 2404 N N . PRO A 1 345 ? -1.136 4.168 -26.151 1.00 85.38 345 PRO A N 1
ATOM 2405 C CA . PRO A 1 345 ? 0.020 4.972 -26.526 1.00 85.38 345 PRO A CA 1
ATOM 2406 C C . PRO A 1 345 ? -0.183 5.632 -27.899 1.00 85.38 345 PRO A C 1
ATOM 2408 O O . PRO A 1 345 ? -0.759 5.003 -28.792 1.00 85.38 345 PRO A O 1
ATOM 2411 N N . PRO A 1 346 ? 0.307 6.864 -28.119 1.00 87.31 346 PRO A N 1
ATOM 2412 C CA . PRO A 1 346 ? 0.028 7.628 -29.336 1.00 87.31 346 PRO A CA 1
ATOM 2413 C C . PRO A 1 346 ? 0.503 6.918 -30.618 1.00 87.31 346 PRO A C 1
ATOM 2415 O O . PRO A 1 346 ? -0.096 7.091 -31.675 1.00 87.31 346 PRO A O 1
ATOM 2418 N N . GLN A 1 347 ? 1.524 6.059 -30.530 1.00 88.62 347 GLN A N 1
ATOM 2419 C CA . GLN A 1 347 ? 2.024 5.245 -31.645 1.00 88.62 347 GLN A CA 1
ATOM 2420 C C . GLN A 1 347 ? 1.046 4.136 -32.054 1.00 88.62 347 GLN A C 1
ATOM 2422 O O . GLN A 1 347 ? 0.988 3.777 -33.228 1.00 88.62 347 GLN A O 1
ATOM 2427 N N . VAL A 1 348 ? 0.294 3.597 -31.091 1.00 89.19 348 VAL A N 1
ATOM 2428 C CA . VAL A 1 348 ? -0.768 2.607 -31.321 1.00 89.19 348 VAL A CA 1
ATOM 2429 C C . VAL A 1 348 ? -2.031 3.323 -31.783 1.00 89.19 348 VAL A C 1
ATOM 2431 O O . VAL A 1 348 ? -2.629 2.927 -32.775 1.00 89.19 348 VAL A O 1
ATOM 2434 N N . ALA A 1 349 ? -2.384 4.435 -31.126 1.00 89.25 349 ALA A N 1
ATOM 2435 C CA . ALA A 1 349 ? -3.549 5.247 -31.470 1.00 89.25 349 ALA A CA 1
ATOM 2436 C C . ALA A 1 349 ? -3.514 5.741 -32.928 1.00 89.25 349 ALA A C 1
ATOM 2438 O O . ALA A 1 349 ? -4.534 5.731 -33.610 1.00 89.25 349 ALA A O 1
ATOM 2439 N N . ALA A 1 350 ? -2.331 6.117 -33.429 1.00 88.50 350 ALA A N 1
ATOM 2440 C CA . ALA A 1 350 ? -2.134 6.536 -34.818 1.00 88.50 350 ALA A CA 1
ATOM 2441 C C . ALA A 1 350 ? -2.375 5.418 -35.850 1.00 88.50 350 ALA A C 1
ATOM 2443 O O . ALA A 1 350 ? -2.515 5.712 -37.039 1.00 88.50 350 ALA A O 1
ATOM 2444 N N . CYS A 1 351 ? -2.400 4.159 -35.404 1.00 91.50 351 CYS A N 1
ATOM 2445 C CA . CYS A 1 351 ? -2.613 2.966 -36.217 1.00 91.50 351 CYS A CA 1
ATOM 2446 C C . CYS A 1 351 ? -3.916 2.221 -35.899 1.00 91.50 351 CYS A C 1
ATOM 2448 O O . CYS A 1 351 ? -4.186 1.192 -36.520 1.00 91.50 351 CYS A O 1
ATOM 2450 N N . THR A 1 352 ? -4.741 2.743 -34.989 1.00 89.38 352 THR A N 1
ATOM 2451 C CA . THR A 1 352 ? -6.100 2.242 -34.765 1.00 89.38 352 THR A CA 1
ATOM 2452 C C . THR A 1 352 ? -6.899 2.364 -36.062 1.00 89.38 352 THR A C 1
ATOM 2454 O O . THR A 1 352 ? -6.814 3.379 -36.753 1.00 89.38 352 THR A O 1
ATOM 2457 N N . ASP A 1 353 ? -7.627 1.307 -36.421 1.00 86.00 353 ASP A N 1
ATOM 2458 C CA . ASP A 1 353 ? -8.430 1.209 -37.650 1.00 86.00 353 ASP A CA 1
ATOM 2459 C C . ASP A 1 353 ? -7.642 1.360 -38.968 1.00 86.00 353 ASP A C 1
ATOM 2461 O O . ASP A 1 353 ? -8.223 1.531 -40.042 1.00 86.00 353 ASP A O 1
ATOM 2465 N N . LYS A 1 354 ? -6.308 1.262 -38.915 1.00 88.44 354 LYS A N 1
ATOM 2466 C CA . LYS A 1 354 ? -5.442 1.189 -40.097 1.00 88.44 354 LYS A CA 1
ATOM 2467 C C . LYS A 1 354 ? -4.990 -0.247 -40.344 1.00 88.44 354 LYS A C 1
ATOM 2469 O O . LYS A 1 354 ? -5.074 -1.104 -39.474 1.00 88.44 354 LYS A O 1
ATOM 2474 N N . THR A 1 355 ? -4.491 -0.517 -41.545 1.00 90.25 355 THR A N 1
ATOM 2475 C CA . THR A 1 355 ? -3.865 -1.798 -41.899 1.00 90.25 355 THR A CA 1
ATOM 2476 C C . THR A 1 355 ? -2.344 -1.711 -41.785 1.00 90.25 355 THR A C 1
ATOM 2478 O O . THR A 1 355 ? -1.767 -0.620 -41.807 1.00 90.25 355 THR A O 1
ATOM 2481 N N . ALA A 1 356 ? -1.669 -2.862 -41.704 1.00 87.56 356 ALA A N 1
ATOM 2482 C CA . ALA A 1 356 ? -0.215 -2.909 -41.854 1.00 87.56 356 ALA A CA 1
ATOM 2483 C C . ALA A 1 356 ? 0.202 -2.249 -43.185 1.00 87.56 356 ALA A C 1
ATOM 2485 O O . ALA A 1 356 ? -0.468 -2.432 -44.201 1.00 87.56 356 ALA A O 1
ATOM 2486 N N . GLY A 1 357 ? 1.268 -1.448 -43.167 1.00 81.19 357 GLY A N 1
ATOM 2487 C CA . GLY A 1 357 ? 1.731 -0.683 -44.330 1.00 81.19 357 GLY A CA 1
ATOM 2488 C C . GLY A 1 357 ? 1.049 0.679 -44.532 1.00 81.19 357 GLY A C 1
ATOM 2489 O O . GLY A 1 357 ? 1.496 1.462 -45.366 1.00 81.19 357 GLY A O 1
ATOM 2490 N N . ALA A 1 358 ? -0.001 1.012 -43.773 1.00 89.50 358 ALA A N 1
ATOM 2491 C CA . ALA A 1 358 ? -0.647 2.319 -43.876 1.00 89.50 358 ALA A CA 1
ATOM 2492 C C . ALA A 1 358 ? 0.237 3.440 -43.308 1.00 89.50 358 ALA A C 1
ATOM 2494 O O . ALA A 1 358 ? 0.888 3.269 -42.275 1.00 89.50 358 ALA A O 1
ATOM 2495 N N . GLN A 1 359 ? 0.201 4.617 -43.940 1.00 90.25 359 GLN A N 1
ATOM 2496 C CA . GLN A 1 359 ? 0.857 5.806 -43.396 1.00 90.25 359 GLN A CA 1
ATOM 2497 C C . GLN A 1 359 ? 0.175 6.259 -42.099 1.00 90.25 359 GLN A C 1
ATOM 2499 O O . GLN A 1 359 ? -1.061 6.303 -41.987 1.00 90.25 359 GLN A O 1
ATOM 2504 N N . CYS A 1 360 ? 1.003 6.629 -41.131 1.00 90.81 360 CYS A N 1
ATOM 2505 C CA . CYS A 1 360 ? 0.588 7.106 -39.824 1.00 90.81 360 CYS A CA 1
ATOM 2506 C C . CYS A 1 360 ? 1.403 8.330 -39.410 1.00 90.81 360 CYS A C 1
ATOM 2508 O O . CYS A 1 360 ? 2.551 8.515 -39.817 1.00 90.81 360 CYS A O 1
ATOM 2510 N N . THR A 1 361 ? 0.785 9.160 -38.577 1.00 89.12 361 THR A N 1
ATOM 2511 C CA . THR A 1 361 ? 1.387 10.373 -38.031 1.00 89.12 361 THR A CA 1
ATOM 2512 C C . THR A 1 361 ? 1.174 10.353 -36.528 1.00 89.12 361 THR A C 1
ATOM 2514 O O . THR A 1 361 ? 0.038 10.253 -36.070 1.00 89.12 361 THR A O 1
ATOM 2517 N N . VAL A 1 362 ? 2.259 10.423 -35.763 1.00 90.25 362 VAL A N 1
ATOM 2518 C CA . VAL A 1 362 ? 2.231 10.425 -34.299 1.00 90.25 362 VAL A CA 1
ATOM 2519 C C . VAL A 1 362 ? 2.639 11.799 -33.806 1.00 90.25 362 VAL A C 1
ATOM 2521 O O . VAL A 1 362 ? 3.664 12.336 -34.228 1.00 90.25 362 VAL A O 1
ATOM 2524 N N . GLN A 1 363 ? 1.866 12.348 -32.876 1.00 83.81 363 GLN A N 1
ATOM 2525 C CA . GLN A 1 363 ? 2.250 13.544 -32.144 1.00 83.81 363 GLN A CA 1
ATOM 2526 C C . GLN A 1 363 ? 2.847 13.134 -30.791 1.00 83.81 363 GLN A C 1
ATOM 2528 O O . GLN A 1 363 ? 2.187 12.469 -29.991 1.00 83.81 363 GLN A O 1
ATOM 2533 N N . ILE A 1 364 ? 4.108 13.490 -30.545 1.00 78.81 364 ILE A N 1
ATOM 2534 C CA . ILE A 1 364 ? 4.814 13.233 -29.283 1.00 78.81 364 ILE A CA 1
ATOM 2535 C C . ILE A 1 364 ? 5.265 14.592 -28.740 1.00 78.81 364 ILE A C 1
ATOM 2537 O O . ILE A 1 364 ? 6.276 15.146 -29.177 1.00 78.81 364 ILE A O 1
ATOM 2541 N N . GLY A 1 365 ? 4.475 15.160 -27.824 1.00 79.25 365 GLY A N 1
ATOM 2542 C CA . GLY A 1 365 ? 4.633 16.555 -27.398 1.00 79.25 365 GLY A CA 1
ATOM 2543 C C . GLY A 1 365 ? 4.370 17.521 -28.560 1.00 79.25 365 GLY A C 1
ATOM 2544 O O . GLY A 1 365 ? 3.356 17.400 -29.247 1.00 79.25 365 GLY A O 1
ATOM 2545 N N . ASP A 1 366 ? 5.310 18.433 -28.817 1.00 79.44 366 ASP A N 1
ATOM 2546 C CA . ASP A 1 366 ? 5.242 19.403 -29.926 1.00 79.44 366 ASP A CA 1
ATOM 2547 C C . ASP A 1 366 ? 5.828 18.871 -31.246 1.00 79.44 366 ASP A C 1
ATOM 2549 O O . ASP A 1 366 ? 5.875 19.579 -32.253 1.00 79.44 366 ASP A O 1
ATOM 2553 N N . LYS A 1 367 ? 6.316 17.624 -31.263 1.00 78.44 367 LYS A N 1
ATOM 2554 C CA . LYS A 1 367 ? 6.937 17.020 -32.446 1.00 78.44 367 LYS A CA 1
ATOM 2555 C C . LYS A 1 367 ? 5.958 16.091 -33.146 1.00 78.44 367 LYS A C 1
ATOM 2557 O O . LYS A 1 367 ? 5.344 15.223 -32.528 1.00 78.44 367 LYS A O 1
ATOM 2562 N N . THR A 1 368 ? 5.869 16.255 -34.460 1.00 82.31 368 THR A N 1
ATOM 2563 C CA . THR A 1 368 ? 5.101 15.375 -35.341 1.00 82.31 368 THR A CA 1
ATOM 2564 C C . THR A 1 368 ? 6.070 14.433 -36.046 1.00 82.31 368 THR A C 1
ATOM 2566 O O . THR A 1 368 ? 7.004 14.894 -36.700 1.00 82.31 368 THR A O 1
ATOM 2569 N N . ALA A 1 369 ? 5.870 13.126 -35.897 1.00 83.75 369 ALA A N 1
ATOM 2570 C CA . ALA A 1 369 ? 6.647 12.095 -36.574 1.00 83.75 369 ALA A CA 1
ATOM 2571 C C . ALA A 1 369 ? 5.747 11.333 -37.551 1.00 83.75 369 ALA A C 1
ATOM 2573 O O . ALA A 1 369 ? 4.656 10.898 -37.182 1.00 83.75 369 ALA A O 1
ATOM 2574 N N . THR A 1 370 ? 6.198 11.172 -38.793 1.00 88.81 370 THR A N 1
ATOM 2575 C CA . THR A 1 370 ? 5.522 10.360 -39.811 1.00 88.81 370 THR A CA 1
ATOM 2576 C C . THR A 1 370 ? 6.155 8.975 -39.887 1.00 88.81 370 THR A C 1
ATOM 2578 O O . THR A 1 370 ? 7.353 8.800 -39.656 1.00 88.81 370 THR A O 1
ATOM 2581 N N . GLY A 1 371 ? 5.336 7.973 -40.187 1.00 89.81 371 GLY A N 1
ATOM 2582 C CA . GLY A 1 371 ? 5.747 6.580 -40.176 1.00 89.81 371 GLY A CA 1
ATOM 2583 C C . GLY A 1 371 ? 4.784 5.667 -40.919 1.00 89.81 371 GLY A C 1
ATOM 2584 O O . GLY A 1 371 ? 3.884 6.115 -41.635 1.00 89.81 371 GLY A O 1
ATOM 2585 N N . VAL A 1 372 ? 4.980 4.368 -40.720 1.00 91.25 372 VAL A N 1
ATOM 2586 C CA . VAL A 1 372 ? 4.171 3.299 -41.302 1.00 91.25 372 VAL A CA 1
ATOM 2587 C C . VAL A 1 372 ? 3.726 2.332 -40.207 1.00 91.25 372 VAL A C 1
ATOM 2589 O O . VAL A 1 372 ? 4.534 1.904 -39.377 1.00 91.25 372 VAL A O 1
ATOM 2592 N N . CYS A 1 373 ? 2.444 1.966 -40.216 1.00 92.50 373 CYS A N 1
ATOM 2593 C CA . CYS A 1 373 ? 1.878 1.005 -39.276 1.00 92.50 373 CYS A CA 1
ATOM 2594 C C . CYS A 1 373 ? 2.467 -0.391 -39.502 1.00 92.50 373 CYS A C 1
ATOM 2596 O O . CYS A 1 373 ? 2.239 -1.007 -40.543 1.00 92.50 373 CYS A O 1
ATOM 2598 N N . HIS A 1 374 ? 3.196 -0.900 -38.514 1.00 90.81 374 HIS A N 1
ATOM 2599 C CA . HIS A 1 374 ? 3.780 -2.238 -38.514 1.00 90.81 374 HIS A CA 1
ATOM 2600 C C . HIS A 1 374 ? 3.052 -3.151 -37.533 1.00 90.81 374 HIS A C 1
ATOM 2602 O O . HIS A 1 374 ? 2.747 -2.748 -36.412 1.00 90.81 374 HIS A O 1
ATOM 2608 N N . GLN A 1 375 ? 2.790 -4.389 -37.955 1.00 91.50 375 GLN A N 1
ATOM 2609 C CA . GLN A 1 375 ? 2.192 -5.420 -37.109 1.00 91.50 375 GLN A CA 1
ATOM 2610 C C . GLN A 1 375 ? 3.272 -6.043 -36.226 1.00 91.50 375 GLN A C 1
ATOM 2612 O O . GLN A 1 375 ? 4.236 -6.610 -36.742 1.00 91.50 375 GLN A O 1
ATOM 2617 N N . LEU A 1 376 ? 3.113 -5.953 -34.905 1.00 83.12 376 LEU A N 1
ATOM 2618 C CA . LEU A 1 376 ? 3.973 -6.675 -33.971 1.00 83.12 376 LEU A CA 1
ATOM 2619 C C . LEU A 1 376 ? 3.545 -8.151 -33.880 1.00 83.12 376 LEU A C 1
ATOM 2621 O O . LEU A 1 376 ? 2.350 -8.445 -33.974 1.00 83.12 376 LEU A O 1
ATOM 2625 N N . PRO A 1 377 ? 4.474 -9.098 -33.647 1.00 80.94 377 PRO A N 1
ATOM 2626 C CA . PRO A 1 377 ? 4.118 -10.496 -33.407 1.00 80.94 377 PRO A CA 1
ATOM 2627 C C . PRO A 1 377 ? 3.157 -10.614 -32.213 1.00 80.94 377 PRO A C 1
ATOM 2629 O O . PRO A 1 377 ? 3.536 -10.315 -31.083 1.00 80.94 377 PRO A O 1
ATOM 2632 N N . ASN A 1 378 ? 1.912 -11.035 -32.465 1.00 79.44 378 ASN A N 1
ATOM 2633 C CA . ASN A 1 378 ? 0.819 -11.108 -31.478 1.00 79.44 378 ASN A CA 1
ATOM 2634 C C . ASN A 1 378 ? 0.479 -9.775 -30.775 1.00 79.44 378 ASN A C 1
ATOM 2636 O O . ASN A 1 378 ? -0.037 -9.785 -29.657 1.00 79.44 37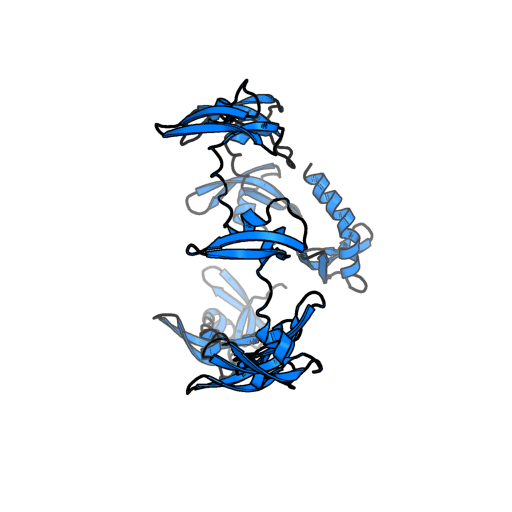8 ASN A O 1
ATOM 2640 N N . GLY A 1 379 ? 0.778 -8.635 -31.402 1.00 82.44 379 GLY A N 1
ATOM 2641 C CA . GLY A 1 379 ? 0.555 -7.306 -30.831 1.00 82.44 379 GLY A CA 1
ATOM 2642 C C . GLY A 1 379 ? -0.345 -6.416 -31.692 1.00 82.44 379 GLY A C 1
ATOM 2643 O O . GLY A 1 379 ? -0.818 -6.849 -32.739 1.00 82.44 379 GLY A O 1
ATOM 2644 N N . PRO A 1 380 ? -0.606 -5.173 -31.251 1.00 89.38 380 PRO A N 1
ATOM 2645 C CA . PRO A 1 380 ? -1.303 -4.175 -32.055 1.00 89.38 380 PRO A CA 1
ATOM 2646 C C . PRO A 1 380 ? -0.406 -3.625 -33.177 1.00 89.38 380 PRO A C 1
ATOM 2648 O O . PRO A 1 380 ? 0.820 -3.766 -33.144 1.00 89.38 380 PRO A O 1
ATOM 2651 N N . LEU A 1 381 ? -1.017 -2.922 -34.135 1.00 91.00 381 LEU A N 1
ATOM 2652 C CA . LEU A 1 381 ? -0.279 -2.116 -35.105 1.00 91.00 381 LEU A CA 1
ATOM 2653 C C . LEU A 1 381 ? 0.372 -0.914 -34.412 1.00 91.00 381 LEU A C 1
ATOM 2655 O O . LEU A 1 381 ? -0.277 -0.203 -33.644 1.00 91.00 381 LEU A O 1
ATOM 2659 N N . VAL A 1 382 ? 1.644 -0.664 -34.718 1.00 92.12 382 VAL A N 1
ATOM 2660 C CA . VAL A 1 382 ? 2.419 0.450 -34.157 1.00 92.12 382 VAL A CA 1
ATOM 2661 C C . VAL A 1 382 ? 2.997 1.296 -35.279 1.00 92.12 382 VAL A C 1
ATOM 2663 O O . VAL A 1 382 ? 3.562 0.769 -36.236 1.00 92.12 382 VAL A O 1
ATOM 2666 N N . CYS A 1 383 ? 2.881 2.617 -35.156 1.00 92.19 383 CYS A N 1
ATOM 2667 C CA . CYS A 1 383 ? 3.499 3.546 -36.091 1.00 92.19 383 CYS A CA 1
ATOM 2668 C C . CYS A 1 383 ? 5.018 3.598 -35.881 1.00 92.19 383 CYS A C 1
ATOM 2670 O O . CYS A 1 383 ? 5.483 4.110 -34.859 1.00 92.19 383 CYS A O 1
ATOM 2672 N N . LEU A 1 384 ? 5.783 3.073 -36.840 1.00 88.50 384 LEU A N 1
ATOM 2673 C CA . LEU A 1 384 ? 7.248 3.086 -36.824 1.00 88.50 384 LEU A CA 1
ATOM 2674 C C . LEU A 1 384 ? 7.802 4.023 -37.906 1.00 88.50 384 LEU A C 1
ATOM 2676 O O . LEU A 1 384 ? 7.151 4.188 -38.940 1.00 88.50 384 LEU A O 1
ATOM 2680 N N . PRO A 1 385 ? 8.990 4.626 -37.707 1.00 84.00 385 PRO A N 1
ATOM 2681 C CA . PRO A 1 385 ? 9.659 5.398 -38.751 1.00 84.00 385 PRO A CA 1
ATOM 2682 C C . PRO A 1 385 ? 9.806 4.580 -40.044 1.00 84.00 385 PRO A C 1
ATOM 2684 O O . PRO A 1 385 ? 9.964 3.357 -39.966 1.00 84.00 385 PRO A O 1
ATOM 2687 N N . PRO A 1 386 ? 9.770 5.218 -41.228 1.00 76.62 386 PRO A N 1
ATOM 2688 C CA . PRO A 1 386 ? 10.006 4.509 -42.478 1.00 76.62 386 PRO A CA 1
ATOM 2689 C C . PRO A 1 386 ? 11.402 3.858 -42.453 1.00 76.62 386 PRO A C 1
ATOM 2691 O O . PRO A 1 386 ? 12.351 4.486 -41.967 1.00 76.62 386 PRO A O 1
ATOM 2694 N N . PRO A 1 387 ? 11.546 2.610 -42.936 1.00 68.06 387 PRO A N 1
ATOM 2695 C CA . PRO A 1 387 ? 12.842 1.948 -42.984 1.00 68.06 387 PRO A CA 1
ATOM 2696 C C . PRO A 1 387 ? 13.830 2.771 -43.830 1.00 68.06 387 PRO A C 1
ATOM 2698 O O . PRO A 1 387 ? 13.425 3.376 -44.828 1.00 68.06 387 PRO A O 1
ATOM 2701 N N . PRO A 1 388 ? 15.117 2.838 -43.438 1.00 71.12 388 PRO A N 1
ATOM 2702 C CA . PRO A 1 388 ? 16.130 3.522 -44.228 1.00 71.12 388 PRO A CA 1
ATOM 2703 C C . PRO A 1 388 ? 16.227 2.864 -45.606 1.00 71.12 388 PRO A C 1
ATOM 2705 O O . PRO A 1 388 ? 16.306 1.641 -45.701 1.00 71.12 388 PRO A O 1
ATOM 2708 N N . GLN A 1 389 ? 16.210 3.676 -46.664 1.00 76.81 389 GLN A N 1
ATOM 2709 C CA . GLN A 1 389 ? 16.329 3.165 -48.027 1.00 76.81 389 GLN A CA 1
ATOM 2710 C C . GLN A 1 389 ? 17.678 2.453 -48.202 1.00 76.81 389 GLN A C 1
ATOM 2712 O O . GLN A 1 389 ? 18.694 2.955 -47.698 1.00 76.81 389 GLN A O 1
ATOM 2717 N N . PRO A 1 390 ? 17.706 1.302 -48.897 1.00 78.94 390 PRO A N 1
ATOM 2718 C CA . PRO A 1 390 ? 18.948 0.601 -49.156 1.00 78.94 390 PRO A CA 1
ATOM 2719 C C . PRO A 1 390 ? 19.898 1.494 -49.965 1.00 78.94 390 PRO A C 1
ATOM 2721 O O . PRO A 1 390 ? 19.460 2.332 -50.760 1.00 78.94 390 PRO A O 1
ATOM 2724 N N . PRO A 1 391 ? 21.215 1.342 -49.770 1.00 83.75 391 PRO A N 1
ATOM 2725 C CA . PRO A 1 391 ? 22.184 2.092 -50.546 1.00 83.75 391 PRO A CA 1
ATOM 2726 C C . PRO A 1 391 ? 22.079 1.737 -52.029 1.00 83.75 391 PRO A C 1
ATOM 2728 O O . PRO A 1 391 ? 21.985 0.561 -52.378 1.00 83.75 391 PRO A O 1
ATOM 2731 N N . GLN A 1 392 ? 22.142 2.745 -52.902 1.00 87.75 392 GLN A N 1
ATOM 2732 C CA . GLN A 1 392 ? 21.943 2.557 -54.343 1.00 87.75 392 GLN A CA 1
ATOM 2733 C C . GLN A 1 392 ? 22.909 1.520 -54.932 1.00 87.75 392 GLN A C 1
ATOM 2735 O O . GLN A 1 392 ? 22.512 0.700 -55.747 1.00 87.75 392 GLN A O 1
ATOM 2740 N N . GLN A 1 393 ? 24.143 1.465 -54.426 1.00 88.19 393 GLN A N 1
ATOM 2741 C CA . GLN A 1 393 ? 25.155 0.493 -54.844 1.00 88.19 393 GLN A CA 1
ATOM 2742 C C . GLN A 1 393 ? 24.720 -0.966 -54.619 1.00 88.19 393 GLN A C 1
ATOM 2744 O O . GLN A 1 393 ? 25.141 -1.846 -55.362 1.00 88.19 393 GLN A O 1
ATOM 2749 N N . ALA A 1 394 ? 23.884 -1.234 -53.609 1.00 88.19 394 ALA A N 1
ATOM 2750 C CA . ALA A 1 394 ? 23.348 -2.568 -53.350 1.00 88.19 394 ALA A CA 1
ATOM 2751 C C . ALA A 1 394 ? 22.188 -2.927 -54.290 1.00 88.19 394 ALA A C 1
ATOM 2753 O O . ALA A 1 394 ? 22.013 -4.101 -54.606 1.00 88.19 394 ALA A O 1
ATOM 2754 N N . VAL A 1 395 ? 21.408 -1.932 -54.725 1.00 89.62 395 VAL A N 1
ATOM 2755 C CA . VAL A 1 395 ? 20.343 -2.090 -55.730 1.00 89.62 395 VAL A CA 1
ATOM 2756 C C . VAL A 1 395 ? 20.972 -2.330 -57.105 1.00 89.62 395 VAL A C 1
ATOM 2758 O O . VAL A 1 395 ? 20.640 -3.297 -57.785 1.00 89.62 395 VAL A O 1
ATOM 2761 N N . ASP A 1 396 ? 21.948 -1.499 -57.477 1.00 90.75 396 ASP A N 1
ATOM 2762 C CA . ASP A 1 396 ? 22.648 -1.573 -58.763 1.00 90.75 396 ASP A CA 1
ATOM 2763 C C . ASP A 1 396 ? 23.371 -2.918 -58.938 1.00 90.75 396 ASP A C 1
ATOM 2765 O O . ASP A 1 396 ? 23.412 -3.466 -60.036 1.00 90.75 396 ASP A O 1
ATOM 2769 N N . ALA A 1 397 ? 23.876 -3.505 -57.847 1.00 90.38 397 ALA A N 1
ATOM 2770 C CA . ALA A 1 397 ? 24.501 -4.828 -57.856 1.00 90.38 397 ALA A CA 1
ATOM 2771 C C . ALA A 1 397 ? 23.537 -5.984 -58.182 1.00 90.38 397 ALA A C 1
ATOM 2773 O O . ALA A 1 397 ? 23.999 -7.108 -58.367 1.00 90.38 397 ALA A O 1
ATOM 2774 N N . CYS A 1 398 ? 22.226 -5.732 -58.234 1.00 92.88 398 CYS A N 1
ATOM 2775 C CA . CYS A 1 398 ? 21.197 -6.733 -58.500 1.00 92.88 398 CYS A CA 1
ATOM 2776 C C . CYS A 1 398 ? 20.234 -6.364 -59.642 1.00 92.88 398 CYS A C 1
ATOM 2778 O O . CYS A 1 398 ? 19.294 -7.115 -59.895 1.00 92.88 398 CYS A O 1
ATOM 2780 N N . VAL A 1 399 ? 20.458 -5.247 -60.346 1.00 90.38 399 VAL A N 1
ATOM 2781 C CA . VAL A 1 399 ? 19.524 -4.714 -61.359 1.00 90.38 399 VAL A CA 1
ATOM 2782 C C . VAL A 1 399 ? 19.311 -5.653 -62.556 1.00 90.38 399 VAL A C 1
ATOM 2784 O O . VAL A 1 399 ? 18.211 -5.710 -63.097 1.00 90.38 399 VAL A O 1
ATOM 2787 N N . ASP A 1 400 ? 20.331 -6.442 -62.904 1.00 86.69 400 ASP A N 1
ATOM 2788 C CA . ASP A 1 400 ? 20.316 -7.421 -64.003 1.00 86.69 400 ASP A CA 1
ATOM 2789 C C . ASP A 1 400 ? 20.458 -8.873 -63.506 1.00 86.69 400 ASP A C 1
ATOM 2791 O O . ASP A 1 400 ? 20.811 -9.779 -64.264 1.00 86.69 400 ASP A O 1
ATOM 2795 N N . HIS A 1 401 ? 20.202 -9.099 -62.218 1.00 89.56 401 HIS A N 1
ATOM 2796 C CA . HIS A 1 401 ? 20.356 -10.394 -61.565 1.00 89.56 401 HIS A CA 1
ATOM 2797 C C . HIS A 1 401 ? 19.008 -10.981 -61.149 1.00 89.56 401 HIS A C 1
ATOM 2799 O O . HIS A 1 401 ? 18.038 -10.265 -60.911 1.00 89.56 401 HIS A O 1
ATOM 2805 N N . ALA A 1 402 ? 18.939 -12.306 -61.055 1.00 91.00 402 ALA A N 1
ATOM 2806 C CA . ALA A 1 402 ? 17.769 -13.006 -60.551 1.00 91.00 402 ALA A CA 1
ATOM 2807 C C . ALA A 1 402 ? 17.789 -13.106 -59.017 1.00 91.00 402 ALA A C 1
ATOM 2809 O O . ALA A 1 402 ? 18.827 -13.005 -58.359 1.00 91.00 402 ALA A O 1
ATOM 2810 N N . LEU A 1 403 ? 16.616 -13.352 -58.427 1.00 90.44 403 LEU A N 1
ATOM 2811 C CA . LEU A 1 403 ? 16.502 -13.656 -57.001 1.00 90.44 403 LEU A CA 1
ATOM 2812 C C . LEU A 1 403 ? 17.395 -14.856 -56.647 1.00 90.44 403 LEU A C 1
ATOM 2814 O O . LEU A 1 403 ? 17.247 -15.936 -57.215 1.00 90.44 403 LEU A O 1
ATOM 2818 N N . GLY A 1 404 ? 18.287 -14.669 -55.674 1.00 85.75 404 GLY A N 1
ATOM 2819 C CA . GLY A 1 404 ? 19.248 -15.679 -55.229 1.00 85.75 404 GLY A CA 1
ATOM 2820 C C . GLY A 1 404 ? 20.619 -15.627 -55.910 1.00 85.75 404 GLY A C 1
ATOM 2821 O O . GLY A 1 404 ? 21.520 -16.329 -55.449 1.00 85.75 404 GLY A O 1
ATOM 2822 N N . ASP A 1 405 ? 20.813 -14.791 -56.933 1.00 93.50 405 ASP A N 1
ATOM 2823 C CA . ASP A 1 405 ? 22.122 -14.606 -57.566 1.00 93.50 405 ASP A CA 1
ATOM 2824 C C . ASP A 1 405 ? 23.131 -14.005 -56.587 1.00 93.50 405 ASP A C 1
ATOM 2826 O O . ASP A 1 405 ? 22.796 -13.150 -55.765 1.00 93.50 405 ASP A O 1
ATOM 2830 N N . SER A 1 406 ? 24.389 -14.437 -56.685 1.00 91.62 406 SER A N 1
ATOM 2831 C CA . SER A 1 406 ? 25.481 -13.838 -55.922 1.00 91.62 406 SER A CA 1
ATOM 2832 C C . SER A 1 406 ? 25.749 -12.414 -56.399 1.00 91.62 406 SER A C 1
ATOM 2834 O O . SER A 1 406 ? 25.901 -12.186 -57.597 1.00 91.62 406 SER A O 1
ATOM 2836 N N . CYS A 1 407 ? 25.908 -11.492 -55.461 1.00 92.00 407 CYS A N 1
ATOM 2837 C CA . CYS A 1 407 ? 26.155 -10.083 -55.738 1.00 92.00 407 CYS A CA 1
ATOM 2838 C C . CYS A 1 407 ? 27.279 -9.548 -54.844 1.00 92.00 407 CYS A C 1
ATOM 2840 O O . CYS A 1 407 ? 27.559 -10.089 -53.768 1.00 92.00 407 CYS A O 1
ATOM 2842 N N . SER A 1 408 ? 27.937 -8.476 -55.285 1.00 90.00 408 SER A N 1
ATOM 2843 C CA . SER A 1 408 ? 28.949 -7.782 -54.490 1.00 90.00 408 SER A CA 1
ATOM 2844 C C . SER A 1 408 ? 29.003 -6.298 -54.839 1.00 90.00 408 SER A C 1
ATOM 2846 O O . SER A 1 408 ? 28.901 -5.937 -56.009 1.00 90.00 408 SER A O 1
ATOM 2848 N N . PHE A 1 409 ? 29.165 -5.440 -53.830 1.00 90.69 409 PHE A N 1
ATOM 2849 C CA . PHE A 1 409 ? 29.288 -3.992 -54.002 1.00 90.69 409 PHE A CA 1
ATOM 2850 C C . PHE A 1 409 ? 30.212 -3.368 -52.952 1.00 90.69 409 PHE A C 1
ATOM 2852 O O . PHE A 1 409 ? 30.444 -3.937 -51.885 1.00 90.69 409 PHE A O 1
ATOM 2859 N N . SER A 1 410 ? 30.723 -2.173 -53.244 1.00 87.38 410 SER A N 1
ATOM 2860 C CA . SER A 1 410 ? 31.577 -1.413 -52.326 1.00 87.38 410 SER A CA 1
ATOM 2861 C C . SER A 1 410 ? 30.767 -0.380 -51.545 1.00 87.38 410 SER A C 1
ATOM 2863 O O . SER A 1 410 ? 30.036 0.422 -52.129 1.00 87.38 410 SER A O 1
ATOM 2865 N N . TRP A 1 411 ? 30.939 -0.350 -50.224 1.00 84.31 411 TRP A N 1
ATOM 2866 C CA . TRP A 1 411 ? 30.303 0.608 -49.324 1.00 84.31 411 TRP A CA 1
ATOM 2867 C C . TRP A 1 411 ? 31.285 1.105 -48.268 1.00 84.31 411 TRP A C 1
ATOM 2869 O O . TRP A 1 411 ? 31.769 0.311 -47.465 1.00 84.31 411 TRP A O 1
ATOM 2879 N N . LYS A 1 412 ? 31.550 2.422 -48.259 1.00 78.50 412 LYS A N 1
ATOM 2880 C CA . LYS A 1 412 ? 32.410 3.119 -47.278 1.00 78.50 412 LYS A CA 1
ATOM 2881 C C . LYS A 1 412 ? 33.668 2.305 -46.911 1.00 78.50 412 LYS A C 1
ATOM 2883 O O . LYS A 1 412 ? 33.866 1.970 -45.750 1.00 78.50 412 LYS A O 1
ATOM 2888 N N . ASP A 1 413 ? 34.451 1.956 -47.935 1.00 81.56 413 ASP A N 1
ATOM 2889 C CA . ASP A 1 413 ? 35.728 1.218 -47.868 1.00 81.56 413 ASP A CA 1
ATOM 2890 C C . ASP A 1 413 ? 35.657 -0.287 -47.544 1.00 81.56 413 ASP A C 1
ATOM 2892 O O . ASP A 1 413 ? 36.683 -0.933 -47.327 1.00 81.56 413 ASP A O 1
ATOM 2896 N N . HIS A 1 414 ? 34.465 -0.884 -47.598 1.00 80.12 414 HIS A N 1
ATOM 2897 C CA . HIS A 1 414 ? 34.273 -2.326 -47.459 1.00 80.12 414 HIS A CA 1
ATOM 2898 C C . HIS A 1 414 ? 33.597 -2.928 -48.689 1.00 80.12 414 HIS A C 1
ATOM 2900 O O . HIS A 1 414 ? 32.641 -2.367 -49.224 1.00 80.12 414 HIS A O 1
ATOM 2906 N N . THR A 1 415 ? 34.061 -4.103 -49.112 1.00 87.31 415 THR A N 1
ATOM 2907 C CA . THR A 1 415 ? 33.354 -4.926 -50.098 1.00 87.31 415 THR A CA 1
ATOM 2908 C C . THR A 1 415 ? 32.334 -5.789 -49.369 1.00 87.31 415 THR A C 1
ATOM 2910 O O . THR A 1 415 ? 32.694 -6.612 -48.527 1.00 87.31 415 THR A O 1
ATOM 2913 N N . VAL A 1 416 ? 31.060 -5.602 -49.691 1.00 86.44 416 VAL A N 1
ATOM 2914 C CA . VAL A 1 416 ? 29.950 -6.405 -49.181 1.00 86.44 416 VAL A CA 1
ATOM 2915 C C . VAL A 1 416 ? 29.616 -7.454 -50.233 1.00 86.44 416 VAL A C 1
ATOM 2917 O O . VAL A 1 416 ? 29.397 -7.117 -51.393 1.00 86.44 416 VAL A O 1
ATOM 2920 N N . SER A 1 417 ? 29.582 -8.723 -49.831 1.00 90.44 417 SER A N 1
ATOM 2921 C CA . SER A 1 417 ? 29.196 -9.845 -50.693 1.00 90.44 417 SER A CA 1
ATOM 2922 C C . SER A 1 417 ? 27.946 -10.513 -50.143 1.00 90.44 417 SER A C 1
ATOM 2924 O O . SER A 1 417 ? 27.805 -10.696 -48.931 1.00 90.44 417 SER A O 1
ATOM 2926 N N . GLY A 1 418 ? 27.034 -10.882 -51.032 1.00 91.50 418 GLY A N 1
ATOM 2927 C CA . GLY A 1 418 ? 25.711 -11.335 -50.646 1.00 91.50 418 GLY A CA 1
ATOM 2928 C C . GLY A 1 418 ? 24.978 -12.064 -51.758 1.00 91.50 418 GLY A C 1
ATOM 2929 O O . GLY A 1 418 ? 25.582 -12.573 -52.702 1.00 91.50 418 GLY A O 1
ATOM 2930 N N . VAL A 1 419 ? 23.658 -12.100 -51.617 1.00 93.06 419 VAL A N 1
ATOM 2931 C CA . VAL A 1 419 ? 22.732 -12.610 -52.627 1.00 93.06 419 VAL A CA 1
ATOM 2932 C C . VAL A 1 419 ? 21.614 -11.606 -52.880 1.00 93.06 419 VAL A C 1
ATOM 2934 O O . VAL A 1 419 ? 21.170 -10.922 -51.955 1.00 93.06 419 VAL A O 1
ATOM 2937 N N . CYS A 1 420 ? 21.137 -11.536 -54.118 1.00 92.94 420 CYS A N 1
ATOM 2938 C CA . CYS A 1 420 ? 20.021 -10.680 -54.497 1.00 92.94 420 CYS A CA 1
ATOM 2939 C C . CYS A 1 420 ? 18.721 -11.173 -53.853 1.00 92.94 420 CYS A C 1
ATOM 2941 O O . CYS A 1 420 ? 18.310 -12.322 -54.043 1.00 92.94 420 CYS A O 1
ATOM 2943 N N . ARG A 1 421 ? 18.068 -10.309 -53.071 1.00 90.31 421 ARG A N 1
ATOM 2944 C CA . ARG A 1 421 ? 16.790 -10.584 -52.398 1.00 90.31 421 ARG A CA 1
ATOM 2945 C C . ARG A 1 421 ? 15.793 -9.468 -52.667 1.00 90.31 421 ARG A C 1
ATOM 2947 O O . ARG A 1 421 ? 16.196 -8.332 -52.888 1.00 90.31 421 ARG A O 1
ATOM 2954 N N . ASN A 1 422 ? 14.505 -9.800 -52.614 1.00 85.94 422 ASN A N 1
ATOM 2955 C CA . ASN A 1 422 ? 13.447 -8.804 -52.741 1.00 85.94 422 ASN A CA 1
ATOM 2956 C C . ASN A 1 422 ? 13.400 -7.899 -51.509 1.00 85.94 422 ASN A C 1
ATOM 2958 O O . ASN A 1 422 ? 13.403 -8.384 -50.373 1.00 85.94 422 ASN A O 1
ATOM 2962 N N . GLU A 1 423 ? 13.264 -6.604 -51.759 1.00 79.50 423 GLU A N 1
ATOM 2963 C CA . GLU A 1 423 ? 12.800 -5.635 -50.774 1.00 79.50 423 GLU A CA 1
ATOM 2964 C C . GLU A 1 423 ? 11.335 -5.905 -50.375 1.00 79.50 423 GLU A C 1
ATOM 2966 O O . GLU A 1 423 ? 10.617 -6.652 -51.054 1.00 79.50 423 GLU A O 1
ATOM 2971 N N . PRO A 1 424 ? 10.842 -5.282 -49.287 1.00 66.06 424 PRO A N 1
ATOM 2972 C CA . PRO A 1 424 ? 9.442 -5.387 -48.870 1.00 66.06 424 PRO A CA 1
ATOM 2973 C C . PRO A 1 424 ? 8.424 -4.921 -49.926 1.00 66.06 424 PRO A C 1
ATOM 2975 O O . PRO A 1 424 ? 7.240 -5.226 -49.793 1.00 66.06 424 PRO A O 1
ATOM 2978 N N . ASP A 1 425 ? 8.863 -4.191 -50.960 1.00 69.50 425 ASP A N 1
ATOM 2979 C CA . ASP A 1 425 ? 8.040 -3.796 -52.111 1.00 69.50 425 ASP A CA 1
ATOM 2980 C C . ASP A 1 425 ? 7.728 -4.962 -53.073 1.00 69.50 425 ASP A C 1
ATOM 2982 O O . ASP A 1 425 ? 6.799 -4.873 -53.875 1.00 69.50 425 ASP A O 1
ATOM 2986 N N . GLY A 1 426 ? 8.467 -6.074 -52.967 1.00 71.88 426 GLY A N 1
ATOM 2987 C CA . GLY A 1 426 ? 8.301 -7.280 -53.774 1.00 71.88 426 GLY A CA 1
ATOM 2988 C C . GLY A 1 426 ? 8.805 -7.180 -55.217 1.00 71.88 426 GLY A C 1
ATOM 2989 O O . GLY A 1 426 ? 8.676 -8.161 -55.951 1.00 71.88 426 GLY A O 1
ATOM 2990 N N . THR A 1 427 ? 9.376 -6.045 -55.628 1.00 76.81 427 THR A N 1
ATOM 2991 C CA . THR A 1 427 ? 9.790 -5.780 -57.018 1.00 76.81 427 THR A CA 1
ATOM 2992 C C . THR A 1 427 ? 11.256 -5.406 -57.160 1.00 76.81 427 THR A C 1
ATOM 2994 O O . THR A 1 427 ? 11.839 -5.655 -58.213 1.00 76.81 427 THR A O 1
ATOM 2997 N N . THR A 1 428 ? 11.861 -4.821 -56.129 1.00 85.12 428 THR A N 1
ATOM 2998 C CA . THR A 1 428 ? 13.254 -4.374 -56.173 1.00 85.12 428 THR A CA 1
ATOM 2999 C C . THR A 1 428 ? 14.163 -5.459 -55.606 1.00 85.12 428 THR A C 1
ATOM 3001 O O . THR A 1 428 ? 13.967 -5.902 -54.473 1.00 85.12 428 THR A O 1
ATOM 3004 N N . LEU A 1 429 ? 15.168 -5.885 -56.378 1.00 89.56 429 LEU A N 1
ATOM 3005 C CA . LEU A 1 429 ? 16.222 -6.778 -55.895 1.00 89.56 429 LEU A CA 1
ATOM 3006 C C . LEU A 1 429 ? 17.386 -5.967 -55.331 1.00 89.56 429 LEU A C 1
ATOM 3008 O O . LEU A 1 429 ? 17.885 -5.044 -55.971 1.00 89.56 429 LEU A O 1
ATOM 3012 N N . VAL A 1 430 ? 17.834 -6.338 -54.135 1.00 90.94 430 VAL A N 1
ATOM 3013 C CA . VAL A 1 430 ? 18.945 -5.688 -53.438 1.00 90.94 430 VAL A CA 1
ATOM 3014 C C . VAL A 1 430 ? 19.938 -6.734 -52.968 1.00 90.94 430 VAL A C 1
ATOM 3016 O O . VAL A 1 430 ? 19.567 -7.827 -52.528 1.00 90.94 430 VAL A O 1
ATOM 3019 N N . CYS A 1 431 ? 21.220 -6.391 -53.058 1.00 91.31 431 CYS A N 1
ATOM 3020 C CA . CYS A 1 431 ? 22.299 -7.244 -52.607 1.00 91.31 431 CYS A CA 1
ATOM 3021 C C . CYS A 1 431 ? 22.335 -7.331 -51.077 1.00 91.31 431 CYS A C 1
ATOM 3023 O O . CYS A 1 431 ? 22.847 -6.437 -50.400 1.00 91.31 431 CYS A O 1
ATOM 3025 N N . ALA A 1 432 ? 21.792 -8.418 -50.525 1.00 88.38 432 ALA A N 1
ATOM 3026 C CA . ALA A 1 432 ? 21.724 -8.652 -49.088 1.00 88.38 432 ALA A CA 1
ATOM 3027 C C . ALA A 1 432 ? 22.868 -9.576 -48.633 1.00 88.38 432 ALA A C 1
ATOM 3029 O O . ALA A 1 432 ? 23.030 -10.662 -49.202 1.00 88.38 432 ALA A O 1
ATOM 3030 N N . PRO A 1 433 ? 23.652 -9.204 -47.603 1.00 85.12 433 PRO A N 1
ATOM 3031 C CA . PRO A 1 433 ? 24.747 -10.034 -47.117 1.00 85.12 433 PRO A CA 1
ATOM 3032 C C . PRO A 1 433 ? 24.239 -11.394 -46.629 1.00 85.12 433 PRO A C 1
ATOM 3034 O O . PRO A 1 433 ? 23.134 -11.522 -46.094 1.00 85.12 433 PRO A O 1
ATOM 3037 N N . LEU A 1 434 ? 25.059 -12.429 -46.804 1.00 78.44 434 LEU A N 1
ATOM 3038 C CA . LEU A 1 434 ? 24.770 -13.749 -46.255 1.00 78.44 434 LEU A CA 1
ATOM 3039 C C . LEU A 1 434 ? 24.889 -13.681 -44.727 1.00 78.44 434 LEU A C 1
ATOM 3041 O O . LEU A 1 434 ? 25.993 -13.684 -44.187 1.00 78.44 434 LEU A O 1
ATOM 3045 N N . CYS A 1 435 ? 23.757 -13.610 -44.023 1.00 58.88 435 CYS A N 1
ATOM 3046 C CA . CYS A 1 435 ? 23.732 -13.837 -42.582 1.00 58.88 435 CYS A CA 1
ATOM 3047 C C . CYS A 1 435 ? 24.198 -15.275 -42.327 1.00 58.88 435 CYS A C 1
ATOM 3049 O O . CYS A 1 435 ? 23.473 -16.226 -42.621 1.00 58.88 435 CYS A O 1
ATOM 3051 N N . VAL A 1 436 ? 25.423 -15.434 -41.824 1.00 43.00 436 VAL A N 1
ATOM 3052 C CA . VAL A 1 436 ? 25.892 -16.708 -41.276 1.00 43.00 436 VAL A CA 1
ATOM 3053 C C . VAL A 1 436 ? 25.091 -16.923 -39.992 1.00 43.00 436 VAL A C 1
ATOM 3055 O O . VAL A 1 436 ? 25.319 -16.223 -39.006 1.00 43.00 436 VAL A O 1
ATOM 3058 N N . HIS A 1 437 ? 24.075 -17.782 -40.063 1.00 33.25 437 HIS A N 1
ATOM 3059 C CA . HIS A 1 437 ? 23.225 -18.142 -38.927 1.00 33.25 437 HIS A CA 1
ATOM 3060 C C . HIS A 1 437 ? 23.918 -19.115 -37.979 1.00 33.25 437 HIS A C 1
ATOM 3062 O O . HIS A 1 437 ? 24.594 -20.043 -38.483 1.00 33.25 437 HIS A O 1
#

Solvent-accessible surface area (backbone atoms only — not comparable to full-atom values): 25011 Å² total; per-residue (Å²): 114,74,72,56,54,56,57,55,48,54,69,77,43,46,66,57,24,27,59,43,20,65,97,54,54,78,69,36,77,22,58,40,73,57,90,94,46,73,50,62,25,28,11,36,76,41,100,84,74,46,45,26,42,37,65,66,77,76,76,80,75,56,68,70,30,31,57,41,19,62,100,50,54,70,71,37,80,22,57,43,80,54,88,99,43,76,43,58,18,34,15,38,71,77,56,94,91,40,37,29,41,39,70,55,77,77,80,69,58,52,42,38,51,38,20,60,97,57,54,76,70,38,79,21,56,35,68,46,97,87,82,42,82,47,64,26,32,14,38,72,44,89,98,48,103,44,41,32,38,42,56,77,74,75,72,54,58,37,37,58,41,22,66,96,57,53,77,68,36,78,22,58,34,73,56,98,94,46,70,52,59,24,28,13,39,66,40,96,67,90,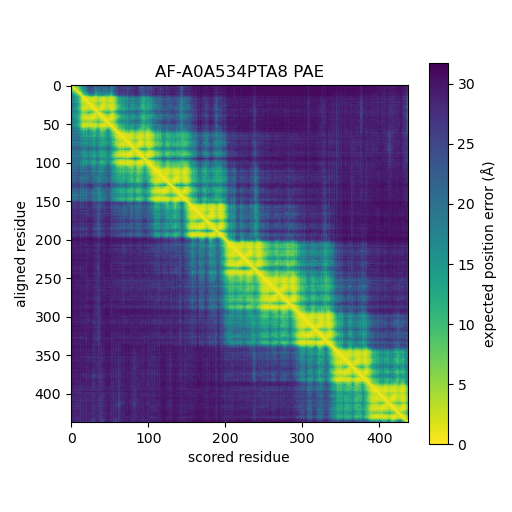64,46,39,30,41,38,61,72,72,73,80,80,77,56,57,55,44,37,52,44,19,65,96,56,55,80,65,36,80,21,54,37,73,55,96,91,39,81,45,60,26,28,15,40,76,41,85,93,71,83,41,36,33,41,42,58,74,77,66,61,58,32,32,59,46,21,67,97,54,55,79,70,35,80,21,62,40,65,62,85,97,47,72,51,66,22,27,11,40,67,39,80,96,81,41,68,40,27,41,36,67,68,77,79,78,72,57,53,42,35,57,44,19,64,97,56,55,80,68,37,77,20,61,36,65,61,89,95,43,78,52,60,25,30,14,36,72,79,52,100,87,43,40,28,40,38,61,74,77,84,72,78,78,68,57,52,40,37,55,41,19,60,98,54,54,74,73,36,80,22,61,30,67,61,85,96,44,78,45,66,24,29,14,40,72,43,92,99,52,66,39,32,45,36,70,69,78,82,77,78,59,64,54,30,33,63,46,15,72,92,54,55,84,66,36,79,23,60,36,74,55,98,95,39,80,48,58,24,28,16,36,68,44,99,84,71,76,50,40,29,40,40,63,71,78,85,125

Nearest PDB structures (foldseek):
  1o9a-assembly1_A  TM=3.129E-01  e=1.776E+00  Homo sapiens
  7ucv-assembly1_B  TM=2.028E-01  e=5.238E-01  Homo sapiens
  5wbf-assembly2_B  TM=1.541E-01  e=4.731E-01  Helicobacter pylori 26695
  8soj-assembly1_B  TM=1.826E-01  e=6.666E+00  Enterovirus A71

Secondary structure (DSSP, 8-state):
-HHHHHHHHHHHHHHHHHHTTTT--TT-EEEEEETTEEEEEEEEE-TTS-EEEEPPPPPPPPHHHHHTTTT--TT-EEEEEETTEEEEEEEEE-STT-EEEEEPPPPPPHHHHTTTT--TT-EEEEEETTTEEEEEEEEEPTTSS-EEEE---PPPHHHHTTTTPPTT-EEEEEETTEEEEEEEEE-TTTT-EEEEPPPP-----HHHHTTTTPPTT-EEEEEETTEEEEEEEEEETTTTEEEEEPPPPHHHHHTTTTPPTT-EEEEEETTEEEEEEEEEPGGGPPEEEEPPPPPPPHHHHTTTTPPTT-EEEEEETTEEEEEEEEESSSS-EEEEPPP-PPPPPHHHHTTTTPPTT-EEEEEETTEEEEEEEEE-TTS-EEEEPPPPPPPHHHHHTTTT--TT-EEEEEETTEEEEEEEEE-TTSS-EEEEE----

Sequence (437 aa):
MRRLACLALVAACGGAAVAACVNKKAGDACTVTKDERSFTGACAATPAGVLACVPPAPPPPPAPAVAACTDKIAGDACQLAKDDHTIDGTCRSFGANVVACVPNPPPPPPPVAACKDKTAGDPCTFTDDDEGTENGTCRALPGRDLLICVTPEEEPPFVKACDGKKAGDACTVSDDGRSFTGSCTALPIAGVLACLPPSPVVVLPPPVAACNGKNEGDACWFSADGKTVNGNCRDLTDHHLRVCVPPPPQELIQACNGKSANDRCTVTVGDKTFTGVCTALPDGGPLACLPPPPAPPPPVTACNGKNAGDACLFTAGDRSVSGFCRAVDEHLLACLPPLPTPPPPPQVAACTDKTAGAQCTVQIGDKTATGVCHQLPNGPLVCLPPPPQPPQQAVDACVDHALGDSCSFSWKDHTVSGVCRNEPDGTTLVCAPLCVH

Radius of gyration: 40.58 Å; Cα contacts (8 Å, |Δi|>4): 786; chains: 1; bounding box: 94×62×103 Å